Protein AF-A0A060W685-F1 (afdb_monomer)

Secondary structure (DSSP, 8-state):
--S-SSTTSGGGSTTSSTTHHHHHHHHHHHHHHHHHHHHHHHHH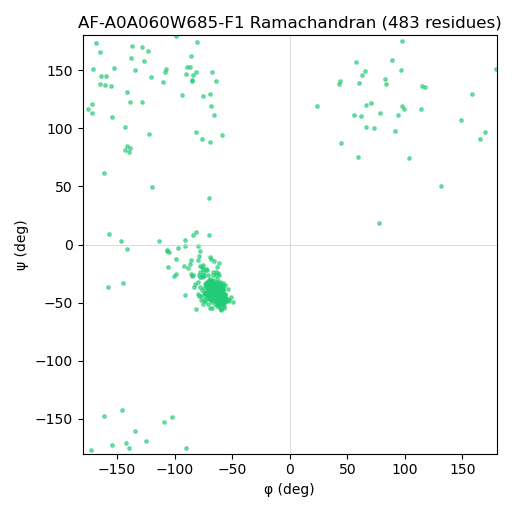HHHHHHHHHHHHHHHHHHHHHHHHHHHHHHHHHHHHHHHHHHHHHHHHHHHHHHHHHHHHHHHHHHHHHHHHHHHHHHHHHHHHHHHHHHHHHHHHHHHHHHHHHHHHHHHHHHHHHHHHHHHHHHHHHHHHHHHHHHHHHHHHHHHHHHHHHHHHHTT--S------SS--HHHHHHHHHHHHHHHHHHHHHHHHHHHHHHHHHHHHHHHHHHHHHHHHHHHHHHHHHHHHHHHHHHHHHHHHHHHHHHHHHHHHTTTSTTHHHHHHHHHHHHHHHHHHHHHHHHHHHHHHHHHHHHHHHHHHHHHTTSS-SS--TTHHHHHHHTTTTTTTS--------------------------------HHHHHHHHHHHHHHHHHHHHHHHHHTT--------------------------PPP--------------------

Organism: Oncorhynchus mykiss (NCBI:txid8022)

pLDDT: mean 75.39, std 22.77, range [25.59, 98.75]

Solvent-accessible surface area (backbone atoms only — not comparable to full-atom values): 29557 Å² total; per-residue (Å²): 132,74,98,73,91,71,91,78,72,79,84,79,69,81,84,70,71,77,69,62,64,60,59,58,56,54,53,56,51,53,52,51,50,54,49,54,50,51,51,51,50,49,54,49,50,52,52,48,51,52,47,52,50,51,49,51,52,52,52,50,52,49,48,55,50,52,50,48,53,48,52,50,51,56,49,47,51,52,51,51,52,52,51,51,51,49,53,50,56,52,50,52,52,50,54,49,52,53,51,50,51,53,50,52,53,50,51,52,52,50,51,53,53,51,53,58,45,56,52,51,52,51,51,51,52,50,52,52,51,51,49,54,49,53,53,52,49,50,53,55,47,47,58,51,50,52,52,52,49,52,54,50,51,54,48,51,52,56,50,52,51,56,48,53,52,50,52,51,52,49,54,53,52,51,53,50,51,51,50,50,47,50,48,54,6,48,52,48,38,51,53,44,53,52,53,48,50,56,39,61,73,68,66,56,85,83,75,90,76,82,76,65,97,76,39,48,51,68,53,26,54,52,50,45,52,54,52,52,52,52,50,53,49,46,54,55,48,54,54,51,51,52,51,50,51,50,52,50,51,56,48,54,52,52,50,51,57,46,52,57,44,54,54,49,54,48,53,51,52,52,53,48,50,55,51,51,52,51,46,51,49,53,51,49,52,51,52,49,53,54,48,52,52,50,55,50,51,72,66,61,74,76,78,58,82,72,54,60,72,62,45,58,59,51,55,52,60,51,53,59,49,50,53,65,47,50,56,52,52,57,48,55,54,51,55,55,49,54,58,55,52,53,50,50,55,59,54,54,63,57,57,69,74,76,74,80,83,91,87,66,78,74,58,66,65,62,51,58,70,58,48,75,73,55,80,77,64,80,90,77,89,79,89,84,89,88,82,94,88,87,91,90,92,91,93,93,95,91,92,90,90,92,91,87,87,91,90,91,58,78,63,60,57,54,53,53,54,50,52,56,48,53,54,51,49,54,49,52,54,49,49,58,53,55,76,70,65,80,87,88,85,84,83,86,86,88,83,86,87,88,88,83,89,85,89,83,90,78,87,80,90,86,83,87,88,80,92,86,84,90,88,87,87,88,81,82,89,82,90,81,88,87,84,91,130

Structure (mmCIF, N/CA/C/O backbone):
data_AF-A0A060W685-F1
#
_entry.id   AF-A0A060W685-F1
#
loop_
_atom_site.group_PDB
_atom_site.id
_atom_site.type_symbol
_atom_site.label_atom_id
_atom_site.label_alt_id
_atom_site.label_comp_id
_atom_site.label_asym_id
_atom_site.label_entity_id
_atom_site.label_seq_id
_atom_site.pdbx_PDB_ins_code
_atom_site.Cartn_x
_atom_site.Cartn_y
_atom_site.Cartn_z
_atom_site.occupancy
_atom_site.B_iso_or_equiv
_atom_site.auth_seq_id
_atom_site.auth_comp_id
_atom_site.auth_asym_id
_atom_site.auth_atom_id
_atom_site.pdbx_PDB_model_num
ATOM 1 N N . MET A 1 1 ? 150.356 33.883 -189.587 1.00 37.66 1 MET A N 1
ATOM 2 C CA . MET A 1 1 ? 150.286 35.306 -189.980 1.00 37.66 1 MET A CA 1
ATOM 3 C C . MET A 1 1 ? 149.446 36.022 -188.942 1.00 37.66 1 MET A C 1
ATOM 5 O O . MET A 1 1 ? 148.544 35.374 -188.431 1.00 37.66 1 MET A O 1
ATOM 9 N N . ASP A 1 2 ? 149.779 37.290 -188.687 1.00 39.97 2 ASP A N 1
ATOM 10 C CA . ASP A 1 2 ? 148.970 38.350 -188.052 1.00 39.97 2 ASP A CA 1
ATOM 11 C C . ASP A 1 2 ? 148.464 38.115 -186.607 1.00 39.97 2 ASP A C 1
ATOM 13 O O . ASP A 1 2 ? 148.055 37.011 -186.287 1.00 39.97 2 ASP A O 1
ATOM 17 N N . PRO A 1 3 ? 148.480 39.123 -185.703 1.00 49.19 3 PRO A N 1
ATOM 18 C CA . PRO A 1 3 ? 148.147 38.968 -184.270 1.00 49.19 3 PRO A CA 1
ATOM 19 C C . PRO A 1 3 ? 146.713 38.423 -184.076 1.00 49.19 3 PRO A C 1
ATOM 21 O O . PRO A 1 3 ? 145.753 39.183 -184.190 1.00 49.19 3 PRO A O 1
ATOM 24 N N . ILE A 1 4 ? 146.440 37.119 -183.921 1.00 40.41 4 ILE A N 1
ATOM 25 C CA . ILE A 1 4 ? 146.994 36.043 -183.064 1.00 40.41 4 ILE A CA 1
ATOM 26 C C . ILE A 1 4 ? 146.573 36.187 -181.586 1.00 40.41 4 ILE A C 1
ATOM 28 O O . ILE A 1 4 ? 147.078 36.994 -180.816 1.00 40.41 4 ILE A O 1
ATOM 32 N N . GLU A 1 5 ? 145.568 35.371 -181.253 1.00 44.56 5 GLU A N 1
ATOM 33 C CA . GLU A 1 5 ? 145.415 34.584 -180.020 1.00 44.56 5 GLU A CA 1
ATOM 34 C C . GLU A 1 5 ? 145.720 35.239 -178.659 1.00 44.56 5 GLU A C 1
ATOM 36 O O . GLU A 1 5 ? 146.767 35.011 -178.066 1.00 44.56 5 GLU A O 1
ATOM 41 N N . MET A 1 6 ? 144.711 35.895 -178.066 1.00 39.16 6 MET A N 1
ATOM 42 C CA . MET A 1 6 ? 144.522 35.837 -176.598 1.00 39.16 6 MET A CA 1
ATOM 43 C C . MET A 1 6 ? 143.088 36.152 -176.135 1.00 39.16 6 MET A C 1
ATOM 45 O O . MET A 1 6 ? 142.566 35.503 -175.232 1.00 39.16 6 MET A O 1
ATOM 49 N N . SER A 1 7 ? 142.388 37.092 -176.781 1.00 41.06 7 SER A N 1
ATOM 50 C CA . SER A 1 7 ? 141.132 37.660 -176.237 1.00 41.06 7 SER A CA 1
ATOM 51 C C . SER A 1 7 ? 139.832 36.863 -176.510 1.00 41.06 7 SER A C 1
ATOM 53 O O . SER A 1 7 ? 138.736 37.344 -176.229 1.00 41.06 7 SER A O 1
ATOM 55 N N . LYS A 1 8 ? 139.906 35.639 -177.061 1.00 48.78 8 LYS A N 1
ATOM 56 C CA . LYS A 1 8 ? 138.715 34.811 -177.387 1.00 48.78 8 LYS A CA 1
ATOM 57 C C . LYS A 1 8 ? 138.465 33.611 -176.459 1.00 48.78 8 LYS A C 1
ATOM 59 O O . LYS A 1 8 ? 137.429 32.970 -176.590 1.00 48.78 8 LYS A O 1
ATOM 64 N N . ILE A 1 9 ? 139.350 33.330 -175.500 1.00 47.84 9 ILE A N 1
ATOM 65 C CA . ILE A 1 9 ? 139.268 32.121 -174.650 1.00 47.84 9 ILE A CA 1
ATOM 66 C C . ILE A 1 9 ? 138.362 32.305 -173.410 1.00 47.84 9 ILE A C 1
ATOM 68 O O . ILE A 1 9 ? 137.780 31.345 -172.912 1.00 47.84 9 ILE A O 1
ATOM 72 N N . ILE A 1 10 ? 138.172 33.535 -172.922 1.00 45.59 10 ILE A N 1
ATOM 73 C CA . ILE A 1 10 ? 137.587 33.790 -171.587 1.00 45.59 10 ILE A CA 1
ATOM 74 C C . ILE A 1 10 ? 136.046 33.638 -171.525 1.00 45.59 10 ILE A C 1
ATOM 76 O O . ILE A 1 10 ? 135.492 33.449 -170.444 1.00 45.59 10 ILE A O 1
ATOM 80 N N . ARG A 1 11 ? 135.317 33.676 -172.653 1.00 49.38 11 ARG A N 1
ATOM 81 C CA . ARG A 1 11 ? 133.835 33.769 -172.658 1.00 49.38 11 ARG A CA 1
ATOM 82 C C . ARG A 1 11 ? 133.037 32.453 -172.671 1.00 49.38 11 ARG A C 1
ATOM 84 O O . ARG A 1 11 ? 131.813 32.525 -172.698 1.00 49.38 11 ARG A O 1
ATOM 91 N N . CYS A 1 12 ? 133.675 31.281 -172.591 1.00 45.41 12 CYS A N 1
ATOM 92 C CA . CYS A 1 12 ? 132.974 29.982 -172.670 1.00 45.41 12 CYS A CA 1
ATOM 93 C C . CYS A 1 12 ? 132.991 29.122 -171.386 1.00 45.41 12 CYS A C 1
ATOM 95 O O . CYS A 1 12 ? 132.464 28.016 -171.413 1.00 45.41 12 CYS A O 1
ATOM 97 N N . SER A 1 13 ? 133.571 29.589 -170.270 1.00 43.25 13 SER A N 1
ATOM 98 C CA . SER A 1 13 ? 133.817 28.736 -169.082 1.00 43.25 13 SER A CA 1
ATOM 99 C C . SER A 1 13 ? 132.876 28.980 -167.882 1.00 43.25 13 SER A C 1
ATOM 101 O O . SER A 1 13 ? 132.713 28.122 -167.019 1.00 43.25 13 SER A O 1
ATOM 103 N N . THR A 1 14 ? 132.210 30.135 -167.804 1.00 50.12 14 THR A N 1
ATOM 104 C CA . THR A 1 14 ? 131.526 30.597 -166.575 1.00 50.12 14 THR A CA 1
ATOM 105 C C . THR A 1 14 ? 130.056 30.192 -166.418 1.00 50.12 14 THR A C 1
ATOM 107 O O . THR A 1 14 ? 129.456 30.512 -165.396 1.00 50.12 14 THR A O 1
ATOM 110 N N . HIS A 1 15 ? 129.457 29.477 -167.377 1.00 51.59 15 HIS A N 1
ATOM 111 C CA . HIS A 1 15 ? 128.012 29.182 -167.358 1.00 51.59 15 HIS A CA 1
ATOM 112 C C . HIS A 1 15 ? 127.626 27.802 -166.780 1.00 51.59 15 HIS A C 1
ATOM 114 O O . HIS A 1 15 ? 126.439 27.492 -166.681 1.00 51.59 15 HIS A O 1
ATOM 120 N N . ALA A 1 16 ? 128.606 26.972 -166.397 1.00 50.00 16 ALA A N 1
ATOM 121 C CA . ALA A 1 16 ? 128.388 25.581 -165.975 1.00 50.00 16 ALA A CA 1
ATOM 122 C C . ALA A 1 16 ? 128.353 25.362 -164.446 1.00 50.00 16 ALA A C 1
ATOM 124 O O . ALA A 1 16 ? 127.737 24.411 -163.973 1.00 50.00 16 ALA A O 1
ATOM 125 N N . THR A 1 17 ? 128.992 26.226 -163.652 1.00 51.44 17 THR A N 1
ATOM 126 C CA . THR A 1 17 ? 129.202 25.999 -162.207 1.00 51.44 17 THR A CA 1
ATOM 127 C C . THR A 1 17 ? 128.053 26.471 -161.310 1.00 51.44 17 THR A C 1
ATOM 129 O O . THR A 1 17 ? 127.949 26.026 -160.169 1.00 51.44 17 THR A O 1
ATOM 132 N N . HIS A 1 18 ? 127.156 27.328 -161.807 1.00 52.97 18 HIS A N 1
ATOM 133 C CA . HIS A 1 18 ? 126.125 27.969 -160.977 1.00 52.97 18 HIS A CA 1
ATOM 134 C C . HIS A 1 18 ? 124.894 27.085 -160.673 1.00 52.97 18 HIS A C 1
ATOM 136 O O . HIS A 1 18 ? 124.114 27.411 -159.780 1.00 52.97 18 HIS A O 1
ATOM 142 N N . ASN A 1 19 ? 124.719 25.956 -161.376 1.00 51.28 19 ASN A N 1
ATOM 143 C CA . ASN A 1 19 ? 123.555 25.065 -161.214 1.00 51.28 19 ASN A CA 1
ATOM 144 C C . ASN A 1 19 ? 123.722 23.984 -160.126 1.00 51.28 19 ASN A C 1
ATOM 146 O O . ASN A 1 19 ? 122.728 23.449 -159.642 1.00 51.28 19 ASN A O 1
ATOM 150 N N . ALA A 1 20 ? 124.953 23.648 -159.722 1.00 53.19 20 ALA A N 1
ATOM 151 C CA . ALA A 1 20 ? 125.197 22.538 -158.791 1.00 53.19 20 ALA A CA 1
ATOM 152 C C . ALA A 1 20 ? 124.905 22.892 -157.318 1.00 53.19 20 ALA A C 1
ATOM 154 O O . ALA A 1 20 ? 124.395 22.066 -156.563 1.00 53.19 20 ALA A O 1
ATOM 155 N N . LEU A 1 21 ? 125.200 24.129 -156.902 1.00 54.41 21 LEU A N 1
ATOM 156 C CA . LEU A 1 21 ? 125.092 24.549 -155.497 1.00 54.41 21 LEU A CA 1
ATOM 157 C C . LEU A 1 21 ? 123.642 24.754 -155.024 1.00 54.41 21 LEU A C 1
ATOM 159 O O . LEU A 1 21 ? 123.353 24.566 -153.843 1.00 54.41 21 LEU A O 1
ATOM 163 N N . PHE A 1 22 ? 122.718 25.088 -155.931 1.00 55.59 22 PHE A N 1
ATOM 164 C CA . PHE A 1 22 ? 121.323 25.363 -155.571 1.00 55.59 22 PHE A CA 1
ATOM 165 C C . PHE A 1 22 ? 120.565 24.094 -155.138 1.00 55.59 22 PHE A C 1
ATOM 167 O O . PHE A 1 22 ? 119.809 24.113 -154.167 1.00 55.59 22 PHE A O 1
ATOM 174 N N . LEU A 1 23 ? 120.824 22.964 -155.809 1.00 55.75 23 LEU A N 1
ATOM 175 C CA . LEU A 1 23 ? 120.169 21.679 -155.532 1.00 55.75 23 LEU A CA 1
ATOM 176 C C . LEU A 1 23 ? 120.600 21.058 -154.192 1.00 55.75 23 LEU A C 1
ATOM 178 O O . LEU A 1 23 ? 119.784 20.439 -153.512 1.00 55.75 23 LEU A O 1
ATOM 182 N N . CYS A 1 24 ? 121.856 21.256 -153.778 1.00 54.62 24 CYS A N 1
ATOM 183 C CA . CYS A 1 24 ? 122.366 20.701 -152.520 1.00 54.62 24 CYS A CA 1
ATOM 184 C C . CYS A 1 24 ? 121.757 21.398 -151.284 1.00 54.62 24 CYS A C 1
ATOM 186 O O . CYS A 1 24 ? 121.409 20.741 -150.303 1.00 54.62 24 CYS A O 1
ATOM 188 N N . SER A 1 25 ? 121.544 22.719 -151.357 1.00 54.59 25 SER A N 1
ATOM 189 C CA . SER A 1 25 ? 120.906 23.498 -150.284 1.00 54.59 25 SER A CA 1
ATOM 190 C C . SER A 1 25 ? 119.449 23.072 -150.038 1.00 54.59 25 SER A C 1
ATOM 192 O O . SER A 1 25 ? 119.037 22.855 -148.895 1.00 54.59 25 SER A O 1
ATOM 194 N N . ALA A 1 26 ? 118.682 22.866 -151.116 1.00 58.22 26 ALA A N 1
ATOM 195 C CA . ALA A 1 26 ? 117.278 22.466 -151.039 1.00 58.22 26 ALA A CA 1
ATOM 196 C C . ALA A 1 26 ? 117.075 21.120 -150.316 1.00 58.22 26 ALA A C 1
ATOM 198 O O . ALA A 1 26 ? 116.142 20.979 -149.525 1.00 58.22 26 ALA A O 1
ATOM 199 N N . HIS A 1 27 ? 117.961 20.143 -150.538 1.00 58.84 27 HIS A N 1
ATOM 200 C CA . HIS A 1 27 ? 117.821 18.808 -149.950 1.00 58.84 27 HIS A CA 1
ATOM 201 C C . HIS A 1 27 ? 118.004 18.813 -148.421 1.00 58.84 27 HIS A C 1
ATOM 203 O O . HIS A 1 27 ? 117.199 18.218 -147.702 1.00 58.84 27 HIS A O 1
ATOM 209 N N . SER A 1 28 ? 118.990 19.558 -147.907 1.00 59.66 28 SER A N 1
ATOM 210 C CA . SER A 1 28 ? 119.185 19.732 -146.458 1.00 59.66 28 SER A CA 1
ATOM 211 C C . SER A 1 28 ? 118.018 20.462 -145.788 1.00 59.66 28 SER A C 1
ATOM 213 O O . SER A 1 28 ? 117.641 20.109 -144.670 1.00 59.66 28 SER A O 1
ATOM 215 N N . PHE A 1 29 ? 117.406 21.442 -146.466 1.00 65.81 29 PHE A N 1
ATOM 216 C CA . PHE A 1 29 ? 116.219 22.128 -145.949 1.00 65.81 29 PHE A CA 1
ATOM 217 C C . PHE A 1 29 ? 115.019 21.175 -145.831 1.00 65.81 29 PHE A C 1
ATOM 219 O O . PHE A 1 29 ? 114.372 21.133 -144.787 1.00 65.81 29 PHE A O 1
ATOM 226 N N . ILE A 1 30 ? 114.770 20.350 -146.857 1.00 67.50 30 ILE A N 1
ATOM 227 C CA . ILE A 1 30 ? 113.696 19.341 -146.854 1.00 67.50 30 ILE A CA 1
ATOM 228 C C . ILE A 1 30 ? 113.909 18.307 -145.737 1.00 67.50 30 ILE A C 1
ATOM 230 O O . ILE A 1 30 ? 112.969 18.003 -145.001 1.00 67.50 30 ILE A O 1
ATOM 234 N N . TRP A 1 31 ? 115.134 17.799 -145.558 1.00 70.06 31 TRP A N 1
ATOM 235 C CA . TRP A 1 31 ? 115.427 16.809 -144.515 1.00 70.06 31 TRP A CA 1
ATOM 236 C C . TRP A 1 31 ? 115.278 17.388 -143.098 1.00 70.06 31 TRP A C 1
ATOM 238 O O . TRP A 1 31 ? 114.659 16.765 -142.229 1.00 70.06 31 TRP A O 1
ATOM 248 N N . MET A 1 32 ? 115.772 18.611 -142.866 1.00 72.75 32 MET A N 1
ATOM 249 C CA . MET A 1 32 ? 115.622 19.289 -141.575 1.00 72.75 32 MET A CA 1
ATOM 250 C C . MET A 1 32 ? 114.149 19.599 -141.271 1.00 72.75 32 MET A C 1
ATOM 252 O O . MET A 1 32 ? 113.698 19.347 -140.155 1.00 72.75 32 MET A O 1
ATOM 256 N N . HIS A 1 33 ? 113.379 20.072 -142.259 1.00 73.75 33 HIS A N 1
ATOM 257 C CA . HIS A 1 33 ? 111.943 20.321 -142.108 1.00 73.75 33 HIS A CA 1
ATOM 258 C C . HIS A 1 33 ? 111.183 19.033 -141.773 1.00 73.75 33 HIS A C 1
ATOM 260 O O . HIS A 1 33 ? 110.432 19.008 -140.803 1.00 73.75 33 HIS A O 1
ATOM 266 N N . GLY A 1 34 ? 111.444 17.938 -142.498 1.00 73.56 34 GLY A N 1
ATOM 267 C CA . GLY A 1 34 ? 110.845 16.628 -142.222 1.00 73.56 34 GLY A CA 1
ATOM 268 C C . GLY A 1 34 ? 111.180 16.085 -140.828 1.00 73.56 34 GLY A C 1
ATOM 269 O O . GLY A 1 34 ? 110.330 15.467 -140.188 1.00 73.56 34 GLY A O 1
ATOM 270 N N . THR A 1 35 ? 112.383 16.369 -140.320 1.00 75.50 35 THR A N 1
ATOM 271 C CA . THR A 1 35 ? 112.804 15.986 -138.960 1.00 75.50 35 THR A CA 1
ATOM 272 C C . THR A 1 35 ? 112.120 16.845 -137.892 1.00 75.50 35 THR A C 1
ATOM 274 O O . THR A 1 35 ? 111.583 16.325 -136.921 1.00 75.50 35 THR A O 1
ATOM 277 N N . ILE A 1 36 ? 112.053 18.164 -138.089 1.00 79.19 36 ILE A N 1
ATOM 278 C CA . ILE A 1 36 ? 111.336 19.078 -137.186 1.00 79.19 36 ILE A CA 1
ATOM 279 C C . ILE A 1 36 ? 109.829 18.777 -137.185 1.00 79.19 36 ILE A C 1
ATOM 281 O O . ILE A 1 36 ? 109.179 18.864 -136.145 1.00 79.19 36 ILE A O 1
ATOM 285 N N . GLU A 1 37 ? 109.260 18.385 -138.325 1.00 80.50 37 GLU A N 1
ATOM 286 C CA . GLU A 1 37 ? 107.882 17.910 -138.407 1.00 80.50 37 GLU A CA 1
ATOM 287 C C . GLU A 1 37 ? 107.666 16.569 -137.709 1.00 80.50 37 GLU A C 1
ATOM 289 O O . GLU A 1 37 ? 106.606 16.391 -137.111 1.00 80.50 37 GLU A O 1
ATOM 294 N N . SER A 1 38 ? 108.612 15.626 -137.771 1.00 76.44 38 SER A N 1
ATOM 295 C CA . SER A 1 38 ? 108.469 14.343 -137.076 1.00 76.44 38 SER A CA 1
ATOM 296 C C . SER A 1 38 ? 108.552 14.521 -135.558 1.00 76.44 38 SER A C 1
ATOM 298 O O . SER A 1 38 ? 107.702 13.983 -134.853 1.00 76.44 38 SER A O 1
ATOM 300 N N . GLU A 1 39 ? 109.453 15.370 -135.055 1.00 83.00 39 GLU A N 1
ATOM 301 C CA . GLU A 1 39 ? 109.504 15.740 -133.633 1.00 83.00 39 GLU A CA 1
ATOM 302 C C . GLU A 1 39 ? 108.284 16.568 -133.196 1.00 83.00 39 GLU A C 1
ATOM 304 O O . GLU A 1 39 ? 107.711 16.301 -132.142 1.00 83.00 39 GLU A O 1
ATOM 309 N N . ARG A 1 40 ? 107.785 17.503 -134.022 1.00 83.56 40 ARG A N 1
ATOM 310 C CA . ARG A 1 40 ? 106.500 18.178 -133.751 1.00 83.56 40 ARG A CA 1
ATOM 311 C C . ARG A 1 40 ? 105.331 17.195 -133.697 1.00 83.56 40 ARG A C 1
ATOM 313 O O . ARG A 1 40 ? 104.455 17.371 -132.857 1.00 83.56 40 ARG A O 1
ATOM 320 N N . LYS A 1 41 ? 105.303 16.179 -134.567 1.00 84.38 41 LYS A N 1
ATOM 321 C CA . LYS A 1 41 ? 104.264 15.134 -134.583 1.00 84.38 41 LYS A CA 1
ATOM 322 C C . LYS A 1 41 ? 104.375 14.215 -133.362 1.00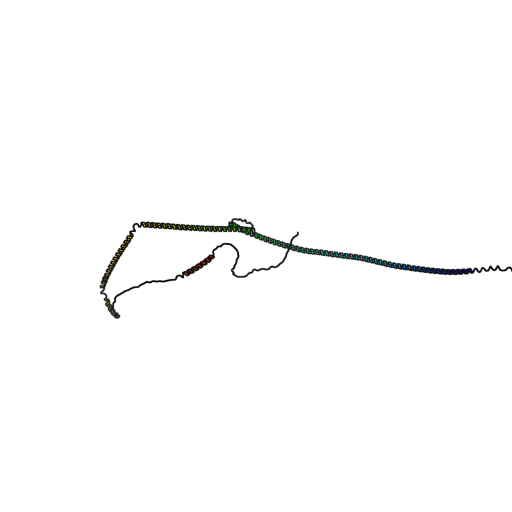 84.38 41 LYS A C 1
ATOM 324 O O . LYS A 1 41 ? 103.344 13.928 -132.765 1.00 84.38 41 LYS A O 1
ATOM 329 N N . LYS A 1 42 ? 105.588 13.837 -132.931 1.00 83.50 42 LYS A N 1
ATOM 330 C CA . LYS A 1 42 ? 105.818 13.126 -131.658 1.00 83.50 42 LYS A CA 1
ATOM 331 C C . LYS A 1 42 ? 105.354 13.949 -130.463 1.00 83.50 42 LYS A C 1
ATOM 333 O O . LYS A 1 42 ? 104.506 13.482 -129.722 1.00 83.50 42 LYS A O 1
ATOM 338 N N . TRP A 1 43 ? 105.834 15.184 -130.312 1.00 87.69 43 TRP A N 1
ATOM 339 C CA . TRP A 1 43 ? 105.471 16.040 -129.179 1.00 87.69 43 TRP A CA 1
ATOM 340 C C . TRP A 1 43 ? 103.970 16.350 -129.143 1.00 87.69 43 TRP A C 1
ATOM 342 O O . TRP A 1 43 ? 103.369 16.379 -128.073 1.00 87.69 43 TRP A O 1
ATOM 352 N N . ALA A 1 44 ? 103.336 16.530 -130.308 1.00 87.19 44 ALA A N 1
ATOM 353 C CA . ALA A 1 44 ? 101.884 16.638 -130.399 1.00 87.19 44 ALA A CA 1
ATOM 354 C C . ALA A 1 44 ? 101.187 15.343 -129.953 1.00 87.19 44 ALA A C 1
ATOM 356 O O . ALA A 1 44 ? 100.241 15.428 -129.181 1.00 87.19 44 ALA A O 1
ATOM 357 N N . ALA A 1 45 ? 101.663 14.166 -130.373 1.00 86.25 45 ALA A N 1
ATOM 358 C CA . ALA A 1 45 ? 101.100 12.873 -129.976 1.00 86.25 45 ALA A CA 1
ATOM 359 C C . ALA A 1 45 ? 101.335 12.534 -128.490 1.00 86.25 45 ALA A C 1
ATOM 361 O O . ALA A 1 45 ? 100.442 11.998 -127.847 1.00 86.25 45 ALA A O 1
ATOM 362 N N . GLU A 1 46 ? 102.491 12.878 -127.920 1.00 85.88 46 GLU A N 1
ATOM 363 C CA . GLU A 1 46 ? 102.790 12.723 -126.490 1.00 85.88 46 GLU A CA 1
ATOM 364 C C . GLU A 1 46 ? 101.953 13.681 -125.640 1.00 85.88 46 GLU A C 1
ATOM 366 O O . GLU A 1 46 ? 101.392 13.275 -124.624 1.00 85.88 46 GLU A O 1
ATOM 371 N N . LYS A 1 47 ? 101.805 14.940 -126.074 1.00 90.06 47 LYS A N 1
ATOM 372 C CA . LYS A 1 47 ? 100.910 15.906 -125.430 1.00 90.06 47 LYS A CA 1
ATOM 373 C C . LYS A 1 47 ? 99.450 15.461 -125.518 1.00 90.06 47 LYS A C 1
ATOM 375 O O . LYS A 1 47 ? 98.733 15.572 -124.531 1.00 90.06 47 LYS A O 1
ATOM 380 N N . GLU A 1 48 ? 99.019 14.962 -126.672 1.00 90.31 48 GLU A N 1
ATOM 381 C CA . GLU A 1 48 ? 97.675 14.424 -126.884 1.00 90.31 48 GLU A CA 1
ATOM 382 C C . GLU A 1 48 ? 97.435 13.193 -125.998 1.00 90.31 48 GLU A C 1
ATOM 384 O O . GLU A 1 48 ? 96.446 13.153 -125.280 1.00 90.31 48 GLU A O 1
ATOM 389 N N . ALA A 1 49 ? 98.375 12.245 -125.934 1.00 87.50 49 ALA A N 1
ATOM 390 C CA . ALA A 1 49 ? 98.289 11.083 -125.049 1.00 87.50 49 ALA A CA 1
ATOM 391 C C . ALA A 1 49 ? 98.291 11.469 -123.556 1.00 87.50 49 ALA A C 1
ATOM 393 O O . ALA A 1 49 ? 97.550 10.886 -122.767 1.00 87.50 49 ALA A O 1
ATOM 394 N N . ALA A 1 50 ? 99.078 12.475 -123.157 1.00 87.44 50 ALA A N 1
ATOM 395 C CA . ALA A 1 50 ? 99.080 12.997 -121.792 1.00 87.44 50 ALA A CA 1
ATOM 396 C C . ALA A 1 50 ? 97.762 13.710 -121.439 1.00 87.44 50 ALA A C 1
ATOM 398 O O . ALA A 1 50 ? 97.263 13.549 -120.326 1.00 87.44 50 ALA A O 1
ATOM 399 N N . LEU A 1 51 ? 97.171 14.451 -122.384 1.00 91.50 51 LEU A N 1
ATOM 400 C CA . LEU A 1 51 ? 95.846 15.054 -122.228 1.00 91.50 51 LEU A CA 1
ATOM 401 C C . LEU A 1 51 ? 94.750 13.986 -122.176 1.00 91.50 51 LEU A C 1
ATOM 403 O O . LEU A 1 51 ? 93.916 14.046 -121.284 1.00 91.50 51 LEU A O 1
ATOM 407 N N . GLN A 1 52 ? 94.784 12.972 -123.042 1.00 91.50 52 GLN A N 1
ATOM 408 C CA . GLN A 1 52 ? 93.846 11.844 -123.014 1.00 91.50 52 GLN A CA 1
ATOM 409 C C . GLN A 1 52 ? 93.942 11.056 -121.700 1.00 91.50 52 GLN A C 1
ATOM 411 O O . GLN A 1 52 ? 92.914 10.695 -121.133 1.00 91.50 52 GLN A O 1
ATOM 416 N N . LEU A 1 53 ? 95.150 10.859 -121.158 1.00 92.56 53 LEU A N 1
ATOM 417 C CA . LEU A 1 53 ? 95.342 10.253 -119.839 1.00 92.56 53 LEU A CA 1
ATOM 418 C C . LEU A 1 53 ? 94.807 11.149 -118.708 1.00 92.56 53 LEU A C 1
ATOM 420 O O . LEU A 1 53 ? 94.160 10.643 -117.796 1.00 92.56 53 LEU A O 1
ATOM 424 N N . GLN A 1 54 ? 95.023 12.469 -118.761 1.00 89.94 54 GLN A N 1
ATOM 425 C CA . GLN A 1 54 ? 94.447 13.400 -117.779 1.00 89.94 54 GLN A CA 1
ATOM 426 C C . GLN A 1 54 ? 92.917 13.468 -117.861 1.00 89.94 54 GLN A C 1
ATOM 428 O O . GLN A 1 54 ? 92.265 13.442 -116.820 1.00 89.94 54 GLN A O 1
ATOM 433 N N . CYS A 1 55 ? 92.338 13.499 -119.064 1.00 92.44 55 CYS A N 1
ATOM 434 C CA . CYS A 1 55 ? 90.896 13.405 -119.279 1.00 92.44 55 CYS A CA 1
ATOM 435 C C . CYS A 1 55 ? 90.352 12.089 -118.719 1.00 92.44 55 CYS A C 1
ATOM 437 O O . CYS A 1 55 ? 89.447 12.131 -117.896 1.00 92.44 55 CYS A O 1
ATOM 439 N N . GLY A 1 56 ? 90.965 10.947 -119.048 1.00 93.06 56 GLY A N 1
ATOM 440 C CA . GLY A 1 56 ? 90.577 9.643 -118.508 1.00 93.06 56 GLY A CA 1
ATOM 441 C C . GLY A 1 56 ? 90.629 9.584 -116.978 1.00 93.06 56 GLY A C 1
ATOM 442 O O . GLY A 1 56 ? 89.681 9.120 -116.355 1.00 93.06 56 GLY A O 1
ATOM 443 N N . ILE A 1 57 ? 91.682 10.122 -116.349 1.00 92.38 57 ILE A N 1
ATOM 444 C CA . ILE A 1 57 ? 91.794 10.192 -114.881 1.00 92.38 57 ILE A CA 1
ATOM 445 C C . ILE A 1 57 ? 90.717 11.105 -114.274 1.00 92.38 57 ILE A C 1
ATOM 447 O O . ILE A 1 57 ? 90.138 10.755 -113.248 1.00 92.38 57 ILE A O 1
ATOM 451 N N . LEU A 1 58 ? 90.421 12.256 -114.884 1.00 92.94 58 LEU A N 1
ATOM 452 C CA . LEU A 1 58 ? 89.376 13.171 -114.407 1.00 92.94 58 LEU A CA 1
ATOM 453 C C . LEU A 1 58 ? 87.961 12.605 -114.622 1.00 92.94 58 LEU A C 1
ATOM 455 O O . LEU A 1 58 ? 87.087 12.814 -113.781 1.00 92.94 58 LEU A O 1
ATOM 459 N N . GLU A 1 59 ? 87.737 11.856 -115.701 1.00 93.38 59 GLU A N 1
ATOM 460 C CA . GLU A 1 59 ? 86.494 11.127 -115.964 1.00 93.38 59 GLU A CA 1
ATOM 461 C C . GLU A 1 59 ? 86.298 9.966 -114.981 1.00 93.38 59 GLU A C 1
ATOM 463 O O . GLU A 1 59 ? 85.195 9.796 -114.464 1.00 93.38 59 GLU A O 1
ATOM 468 N N . GLU A 1 60 ? 87.354 9.210 -114.665 1.00 92.81 60 GLU A N 1
ATOM 469 C CA . GLU A 1 60 ? 87.330 8.138 -113.662 1.00 92.81 60 GLU A CA 1
ATOM 470 C C . GLU A 1 60 ? 87.086 8.712 -112.254 1.00 92.81 60 GLU A C 1
ATOM 472 O O . GLU A 1 60 ? 86.164 8.287 -111.564 1.00 92.81 60 GLU A O 1
ATOM 477 N N . GLN A 1 61 ? 87.807 9.767 -111.853 1.00 93.06 61 GLN A N 1
ATOM 478 C CA . GLN A 1 61 ? 87.578 10.461 -110.576 1.00 93.06 61 GLN A CA 1
ATOM 479 C C . GLN A 1 61 ? 86.172 11.075 -110.487 1.00 93.06 61 GLN A C 1
ATOM 481 O O . GLN A 1 61 ? 85.540 11.029 -109.428 1.00 93.06 61 GLN A O 1
ATOM 486 N N . GLY A 1 62 ? 85.658 11.627 -111.591 1.00 94.25 62 GLY A N 1
ATOM 487 C CA . GLY A 1 62 ? 84.287 12.125 -111.691 1.00 94.25 62 GLY A CA 1
ATOM 488 C C . GLY A 1 62 ? 83.250 11.007 -111.551 1.00 94.25 62 GLY A C 1
ATOM 489 O O . GLY A 1 62 ? 82.277 11.162 -110.810 1.00 94.25 62 GLY A O 1
ATOM 490 N N . ARG A 1 63 ? 83.484 9.858 -112.197 1.00 95.44 63 ARG A N 1
ATOM 491 C CA . ARG A 1 63 ? 82.665 8.640 -112.090 1.00 95.44 63 ARG A CA 1
ATOM 492 C C . ARG A 1 63 ? 82.652 8.113 -110.655 1.00 95.44 63 ARG A C 1
ATOM 494 O O . ARG A 1 63 ? 81.576 7.996 -110.076 1.00 95.44 63 ARG A O 1
ATOM 501 N N . GLU A 1 64 ? 83.817 7.906 -110.044 1.00 94.50 64 GLU A N 1
ATOM 502 C CA . GLU A 1 64 ? 83.954 7.477 -108.647 1.00 94.50 64 GLU A CA 1
ATOM 503 C C . GLU A 1 64 ? 83.286 8.442 -107.658 1.00 94.50 64 GLU A C 1
ATOM 505 O O . GLU A 1 64 ? 82.690 8.009 -106.671 1.00 94.50 64 GLU A O 1
ATOM 510 N N . ALA A 1 65 ? 83.400 9.756 -107.876 1.00 94.94 65 ALA A N 1
ATOM 511 C CA . ALA A 1 65 ? 82.758 10.756 -107.027 1.00 94.94 65 ALA A CA 1
ATOM 512 C C . ALA A 1 65 ? 81.228 10.701 -107.158 1.00 94.94 65 ALA A C 1
ATOM 514 O O . ALA A 1 65 ? 80.524 10.718 -106.147 1.00 94.94 65 ALA A O 1
ATOM 515 N N . LEU A 1 66 ? 80.705 10.569 -108.381 1.00 95.38 66 LEU A N 1
ATOM 516 C CA . LEU A 1 66 ? 79.273 10.400 -108.637 1.00 95.38 66 LEU A CA 1
ATOM 517 C C . LEU A 1 66 ? 78.735 9.071 -108.087 1.00 95.38 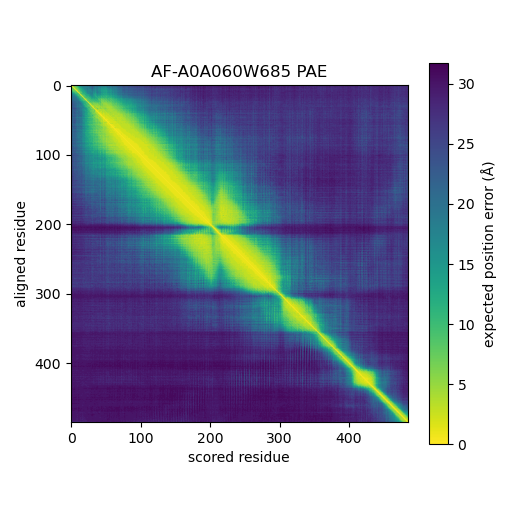66 LEU A C 1
ATOM 519 O O . LEU A 1 66 ? 77.615 9.038 -107.578 1.00 95.38 66 LEU A O 1
ATOM 523 N N . GLU A 1 67 ? 79.509 7.988 -108.141 1.00 95.12 67 GLU A N 1
ATOM 524 C CA . GLU A 1 67 ? 79.138 6.698 -107.553 1.00 95.12 67 GLU A CA 1
ATOM 525 C C . GLU A 1 67 ? 79.165 6.721 -106.023 1.00 95.12 67 GLU A C 1
ATOM 527 O O . GLU A 1 67 ? 78.225 6.220 -105.402 1.00 95.12 67 GLU A O 1
ATOM 532 N N . ARG A 1 68 ? 80.154 7.376 -105.399 1.00 96.00 68 ARG A N 1
ATOM 533 C CA . ARG A 1 68 ? 80.175 7.607 -103.943 1.00 96.00 68 ARG A CA 1
ATOM 534 C C . ARG A 1 68 ? 78.989 8.455 -103.489 1.00 96.00 68 ARG A C 1
ATOM 536 O O . ARG A 1 68 ? 78.236 8.005 -102.628 1.00 96.00 68 ARG A O 1
ATOM 543 N N . MET A 1 69 ? 78.745 9.597 -104.137 1.00 96.00 69 MET A N 1
ATOM 544 C CA . MET A 1 69 ? 77.586 10.458 -103.857 1.00 96.00 69 MET A CA 1
ATOM 545 C C . MET A 1 69 ? 76.254 9.721 -104.053 1.00 96.00 69 MET A C 1
ATOM 547 O O . MET A 1 69 ? 75.340 9.861 -103.238 1.00 96.00 69 MET A O 1
ATOM 551 N N . ARG A 1 70 ? 76.126 8.894 -105.101 1.00 96.62 70 ARG A N 1
ATOM 552 C CA . ARG A 1 70 ? 74.949 8.037 -105.323 1.00 96.62 70 ARG A CA 1
ATOM 553 C C . ARG A 1 70 ? 74.811 6.989 -104.219 1.00 96.62 70 ARG A C 1
ATOM 555 O O . ARG A 1 70 ? 73.719 6.818 -103.690 1.00 96.62 70 ARG A O 1
ATOM 562 N N . GLY A 1 71 ? 75.898 6.314 -103.850 1.00 96.62 71 GLY A N 1
ATOM 563 C CA . GLY A 1 71 ? 75.924 5.309 -102.790 1.00 96.62 71 GLY A CA 1
ATOM 564 C C . GLY A 1 71 ? 75.569 5.883 -101.419 1.00 96.62 71 GLY A C 1
ATOM 565 O O . GLY A 1 71 ? 74.824 5.254 -100.675 1.00 96.62 71 GLY A O 1
ATOM 566 N N . GLU A 1 72 ? 76.039 7.089 -101.103 1.00 96.44 72 GLU A N 1
ATOM 567 C CA . GLU A 1 72 ? 75.660 7.854 -99.910 1.00 96.44 72 GLU A CA 1
ATOM 568 C C . GLU A 1 72 ? 74.192 8.282 -99.948 1.00 96.44 72 GLU A C 1
ATOM 570 O O . GLU A 1 72 ? 73.467 8.015 -98.994 1.00 96.44 72 GLU A O 1
ATOM 575 N N . THR A 1 73 ? 73.720 8.828 -101.071 1.00 95.94 73 THR A N 1
ATOM 576 C CA . THR A 1 73 ? 72.308 9.207 -101.264 1.00 95.94 73 THR A CA 1
ATOM 577 C C . THR A 1 73 ? 71.367 8.008 -101.102 1.00 95.94 73 THR A C 1
ATOM 579 O O . THR A 1 73 ? 70.331 8.113 -100.451 1.00 95.94 73 THR A O 1
ATOM 582 N N . GLU A 1 74 ? 71.717 6.842 -101.652 1.00 96.50 74 GLU A N 1
ATOM 583 C CA . GLU A 1 74 ? 70.933 5.609 -101.494 1.00 96.50 74 GLU A CA 1
ATOM 584 C C . GLU A 1 74 ? 71.013 5.024 -100.078 1.00 96.50 74 GLU A C 1
ATOM 586 O O . GLU A 1 74 ? 70.040 4.442 -99.597 1.00 96.50 74 GLU A O 1
ATOM 591 N N . ARG A 1 75 ? 72.143 5.193 -99.381 1.00 97.06 75 ARG A N 1
ATOM 592 C CA . ARG A 1 75 ? 72.280 4.808 -97.969 1.00 97.06 75 ARG A CA 1
ATOM 593 C C . ARG A 1 75 ? 71.399 5.692 -97.088 1.00 97.06 75 ARG A C 1
ATOM 595 O O . ARG A 1 75 ? 70.656 5.168 -96.266 1.00 97.06 75 ARG A O 1
ATOM 602 N N . GLU A 1 76 ? 71.394 6.999 -97.334 1.00 96.19 76 GLU A N 1
ATOM 603 C CA . GLU A 1 76 ? 70.595 7.949 -96.563 1.00 96.19 76 GLU A CA 1
ATOM 604 C C . GLU A 1 76 ? 69.094 7.842 -96.860 1.00 96.19 76 GLU A C 1
ATOM 606 O O . GLU A 1 76 ? 68.288 7.897 -95.937 1.00 96.19 76 GLU A O 1
ATOM 611 N N . LYS A 1 77 ? 68.690 7.533 -98.101 1.00 97.06 77 LYS A N 1
ATOM 612 C CA . LYS A 1 77 ? 67.300 7.134 -98.399 1.00 97.06 77 LYS A CA 1
ATOM 613 C C . LYS A 1 77 ? 66.856 5.927 -97.570 1.00 97.06 77 LYS A C 1
ATOM 615 O O . LYS A 1 77 ? 65.743 5.925 -97.051 1.00 97.06 77 LYS A O 1
ATOM 620 N N . ARG A 1 78 ? 67.705 4.901 -97.426 1.00 97.56 78 ARG A N 1
ATOM 621 C CA . ARG A 1 78 ? 67.397 3.711 -96.606 1.00 97.56 78 ARG A CA 1
ATOM 622 C C . ARG A 1 78 ? 67.318 4.061 -95.120 1.00 97.56 78 ARG A C 1
ATOM 624 O O . ARG A 1 78 ? 66.385 3.611 -94.462 1.00 97.56 78 ARG A O 1
ATOM 631 N N . ASN A 1 79 ? 68.228 4.901 -94.622 1.00 97.88 79 ASN A N 1
ATOM 632 C CA . ASN A 1 79 ? 68.185 5.429 -93.254 1.00 97.88 79 ASN A CA 1
ATOM 633 C C . ASN A 1 79 ? 66.873 6.189 -92.999 1.00 97.88 79 ASN A C 1
ATOM 635 O O . ASN A 1 79 ? 66.154 5.881 -92.051 1.00 97.88 79 ASN A O 1
ATOM 639 N N . ALA A 1 80 ? 66.516 7.125 -93.883 1.00 97.44 80 ALA A N 1
ATOM 640 C CA . ALA A 1 80 ? 65.299 7.925 -93.788 1.00 97.44 80 ALA A CA 1
ATOM 641 C C . ALA A 1 80 ? 64.024 7.068 -93.847 1.00 97.44 80 ALA A C 1
ATOM 643 O O . ALA A 1 80 ? 63.117 7.282 -93.046 1.00 97.44 80 ALA A O 1
ATOM 644 N N . LEU A 1 81 ? 63.962 6.061 -94.727 1.00 97.69 81 LEU A N 1
ATOM 645 C CA . LEU A 1 81 ? 62.837 5.118 -94.791 1.00 97.69 81 LEU A CA 1
ATOM 646 C C . LEU A 1 81 ? 62.738 4.245 -93.528 1.00 97.69 81 LEU A C 1
ATOM 648 O O . LEU A 1 81 ? 61.635 4.013 -93.029 1.00 97.69 81 LEU A O 1
ATOM 652 N N . ALA A 1 82 ? 63.863 3.788 -92.972 1.00 97.75 82 ALA A N 1
ATOM 653 C CA . ALA A 1 82 ? 63.882 3.040 -91.715 1.00 97.75 82 ALA A CA 1
ATOM 654 C C . ALA A 1 82 ? 63.422 3.905 -90.525 1.00 97.75 82 ALA A C 1
ATOM 656 O O . ALA A 1 82 ? 62.591 3.468 -89.727 1.00 97.75 82 ALA A O 1
ATOM 657 N N . LEU A 1 83 ? 63.890 5.155 -90.442 1.00 97.94 83 LEU A N 1
ATOM 658 C CA . LEU A 1 83 ? 63.453 6.128 -89.437 1.00 97.94 83 LEU A CA 1
ATOM 659 C C . LEU A 1 83 ? 61.970 6.487 -89.598 1.00 97.94 83 LEU A C 1
ATOM 661 O O . LEU A 1 83 ? 61.244 6.498 -88.608 1.00 97.94 83 LEU A O 1
ATOM 665 N N . GLN A 1 84 ? 61.485 6.702 -90.825 1.00 97.50 84 GLN A N 1
ATOM 666 C CA . GLN A 1 84 ? 60.066 6.938 -91.109 1.00 97.50 84 GLN A CA 1
ATOM 667 C C . GLN A 1 84 ? 59.208 5.748 -90.659 1.00 97.50 84 GLN A C 1
ATOM 669 O O . GLN A 1 84 ? 58.198 5.941 -89.982 1.00 97.50 84 GLN A O 1
ATOM 674 N N . SER A 1 85 ? 59.643 4.524 -90.968 1.00 97.75 85 SER A N 1
ATOM 675 C CA . SER A 1 85 ? 58.971 3.290 -90.548 1.00 97.75 85 SER A CA 1
ATOM 676 C C . SER A 1 85 ? 58.925 3.178 -89.021 1.00 97.75 85 SER A C 1
ATOM 678 O O . SER A 1 85 ? 57.880 2.863 -88.455 1.00 97.75 85 SER A O 1
ATOM 680 N N . LYS A 1 86 ? 60.022 3.525 -88.332 1.00 98.12 86 LYS A N 1
ATOM 681 C CA . LYS A 1 86 ? 60.078 3.534 -86.865 1.00 98.12 86 LYS A CA 1
ATOM 682 C C . LYS A 1 86 ? 59.221 4.637 -86.238 1.00 98.12 86 LYS A C 1
ATOM 684 O O . LYS A 1 86 ? 58.613 4.405 -85.199 1.00 98.12 86 LYS A O 1
ATOM 689 N N . VAL A 1 87 ? 59.115 5.807 -86.869 1.00 98.25 87 VAL A N 1
ATOM 690 C CA . VAL A 1 87 ? 58.199 6.880 -86.444 1.00 98.25 87 VAL A CA 1
ATOM 691 C C . VAL A 1 87 ? 56.737 6.450 -86.592 1.00 98.25 87 VAL A C 1
ATOM 693 O O . VAL A 1 87 ? 55.932 6.788 -85.730 1.00 98.25 87 VAL A O 1
ATOM 696 N N . VAL A 1 88 ? 56.383 5.680 -87.627 1.00 98.12 88 VAL A N 1
ATOM 697 C CA . VAL A 1 88 ? 55.038 5.090 -87.750 1.00 98.12 88 VAL A CA 1
ATOM 698 C C . VAL A 1 88 ? 54.801 4.040 -86.659 1.00 98.12 88 VAL A C 1
ATOM 700 O O . VAL A 1 88 ? 53.819 4.159 -85.937 1.00 98.12 88 VAL A O 1
ATOM 703 N N . GLU A 1 89 ? 55.721 3.089 -86.462 1.00 98.12 89 GLU A N 1
ATOM 704 C CA . GLU A 1 89 ? 55.623 2.048 -85.419 1.00 98.12 89 GLU A CA 1
ATOM 705 C C . GLU A 1 89 ? 55.507 2.631 -83.997 1.00 98.12 89 GLU A C 1
ATOM 707 O O . GLU A 1 89 ? 54.768 2.117 -83.161 1.00 98.12 89 GLU A O 1
ATOM 712 N N . LEU A 1 90 ? 56.230 3.716 -83.701 1.00 98.19 90 LEU A N 1
ATOM 713 C CA . LEU A 1 90 ? 56.126 4.399 -82.411 1.00 98.19 90 LEU A CA 1
ATOM 714 C C . LEU A 1 90 ? 54.819 5.194 -82.285 1.00 98.19 90 LEU A C 1
ATOM 716 O O . LEU A 1 90 ? 54.260 5.247 -81.196 1.00 98.19 90 LEU A O 1
ATOM 720 N N . ARG A 1 91 ? 54.298 5.774 -83.375 1.00 97.81 91 ARG A N 1
ATOM 721 C CA . ARG A 1 91 ? 52.994 6.460 -83.365 1.00 97.81 91 ARG A CA 1
ATOM 722 C C . ARG A 1 91 ? 51.834 5.493 -83.147 1.00 97.81 91 ARG A C 1
ATOM 724 O O . ARG A 1 91 ? 50.972 5.814 -82.338 1.00 97.81 91 ARG A O 1
ATOM 731 N N . THR A 1 92 ? 51.825 4.326 -83.799 1.00 97.75 92 THR A N 1
ATOM 732 C CA . THR A 1 92 ? 50.774 3.323 -83.552 1.00 97.75 92 THR A CA 1
ATOM 733 C C . THR A 1 92 ? 50.842 2.821 -82.115 1.00 97.75 92 THR A C 1
ATOM 735 O O . THR A 1 92 ? 49.823 2.828 -81.443 1.00 97.75 92 THR A O 1
ATOM 738 N N . LYS A 1 93 ? 52.039 2.538 -81.581 1.00 98.06 93 LYS A N 1
ATOM 739 C CA . LYS A 1 93 ? 52.212 2.127 -80.175 1.00 98.06 93 LYS A CA 1
ATOM 740 C C . LYS A 1 93 ? 51.778 3.176 -79.155 1.00 98.06 93 LYS A C 1
ATOM 742 O O . LYS A 1 93 ? 51.242 2.818 -78.112 1.00 98.06 93 LYS A O 1
ATOM 747 N N . VAL A 1 94 ? 51.984 4.464 -79.435 1.00 98.06 94 VAL A N 1
ATOM 748 C CA . VAL A 1 94 ? 51.448 5.545 -78.591 1.00 98.06 94 VAL A CA 1
ATOM 749 C C . VAL A 1 94 ? 49.918 5.553 -78.646 1.00 98.06 94 VAL A C 1
ATOM 751 O O . VAL A 1 94 ? 49.292 5.562 -77.595 1.00 98.06 94 VAL A O 1
ATOM 754 N N . GLN A 1 95 ? 49.315 5.452 -79.834 1.00 97.81 95 GLN A N 1
ATOM 755 C CA . GLN A 1 95 ? 47.854 5.406 -79.996 1.00 97.81 95 GLN A CA 1
ATOM 756 C C . GLN A 1 95 ? 47.216 4.153 -79.368 1.00 97.81 95 GLN A C 1
ATOM 758 O O . GLN A 1 95 ? 46.144 4.239 -78.772 1.00 97.81 95 GLN A O 1
ATOM 763 N N . GLU A 1 96 ? 47.885 3.001 -79.461 1.00 97.75 96 GLU A N 1
ATOM 764 C CA . GLU A 1 96 ? 47.516 1.748 -78.796 1.00 97.75 96 GLU A CA 1
ATOM 765 C C . GLU A 1 96 ? 47.488 1.956 -77.273 1.00 97.75 96 GLU A C 1
ATOM 767 O O . GLU A 1 96 ? 46.428 1.810 -76.666 1.00 97.75 96 GLU A O 1
ATOM 772 N N . LEU A 1 97 ? 48.592 2.417 -76.671 1.00 97.81 97 LEU A N 1
ATOM 773 C CA . LEU A 1 97 ? 48.693 2.680 -75.227 1.00 97.81 97 LEU A CA 1
ATOM 774 C C . LEU A 1 97 ? 47.735 3.781 -74.731 1.00 97.81 97 LEU A C 1
ATOM 776 O O . LEU A 1 97 ? 47.199 3.678 -73.627 1.00 97.81 97 LEU A O 1
ATOM 780 N N . GLU A 1 98 ? 47.486 4.822 -75.528 1.00 97.62 98 GLU A N 1
ATOM 781 C CA . GLU A 1 98 ? 46.471 5.845 -75.237 1.00 97.62 98 GLU A CA 1
ATOM 782 C C . GLU A 1 98 ? 45.060 5.233 -75.219 1.00 97.62 98 GLU A C 1
ATOM 784 O O . GLU A 1 98 ? 44.273 5.514 -74.311 1.00 97.62 98 GLU A O 1
ATOM 789 N N . SER A 1 99 ? 44.744 4.348 -76.172 1.00 97.12 99 SER A N 1
ATOM 790 C CA . SER A 1 99 ? 43.452 3.655 -76.220 1.00 97.12 99 SER A CA 1
ATOM 791 C C . SER A 1 99 ? 43.277 2.649 -75.075 1.00 97.12 99 SER A C 1
ATOM 793 O O . SER A 1 99 ? 42.222 2.630 -74.439 1.00 97.12 99 SER A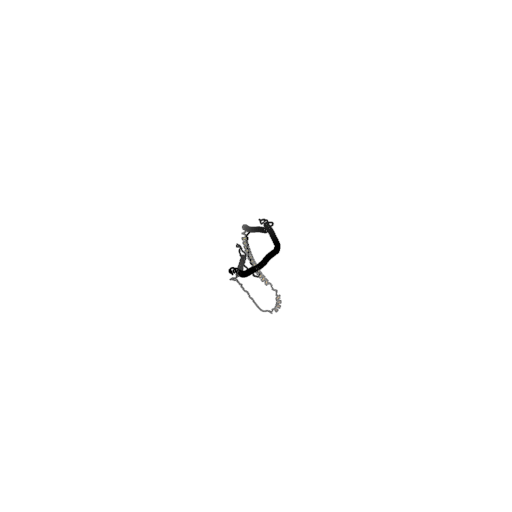 O 1
ATOM 795 N N . GLU A 1 100 ? 44.321 1.885 -74.733 1.00 97.75 100 GLU A N 1
ATOM 796 C CA . GLU A 1 100 ? 44.338 0.982 -73.578 1.00 97.75 100 GLU A CA 1
ATOM 797 C C . GLU A 1 100 ? 44.165 1.756 -72.266 1.00 97.75 100 GLU A C 1
ATOM 799 O O . GLU A 1 100 ? 43.369 1.353 -71.420 1.00 97.75 100 GLU A O 1
ATOM 804 N N . GLY A 1 101 ? 44.843 2.898 -72.108 1.00 97.94 101 GLY A N 1
ATOM 805 C CA . GLY A 1 101 ? 44.701 3.765 -70.937 1.00 97.94 101 GLY A CA 1
ATOM 806 C C . GLY A 1 101 ? 43.276 4.300 -70.757 1.00 97.94 101 GLY A C 1
ATOM 807 O O . GLY A 1 101 ? 42.756 4.303 -69.639 1.00 97.94 101 GLY A O 1
ATOM 808 N N . LEU A 1 102 ? 42.610 4.691 -71.850 1.00 97.81 102 LEU A N 1
ATOM 809 C CA . LEU A 1 102 ? 41.205 5.118 -71.830 1.00 97.81 102 LEU A CA 1
ATOM 810 C C . LEU A 1 102 ? 40.246 3.964 -71.489 1.00 97.81 102 LEU A C 1
ATOM 812 O O . LEU A 1 102 ? 39.315 4.158 -70.702 1.00 97.81 102 LEU A O 1
ATOM 816 N N . VAL A 1 103 ? 40.481 2.760 -72.025 1.00 97.75 103 VAL A N 1
ATOM 817 C CA . VAL A 1 103 ? 39.696 1.561 -71.681 1.00 97.75 103 VAL A CA 1
ATOM 818 C C . VAL A 1 103 ? 39.875 1.210 -70.203 1.00 97.75 103 VAL A C 1
ATOM 820 O O . VAL A 1 103 ? 38.881 1.126 -69.484 1.00 97.75 103 VAL A O 1
ATOM 823 N N . GLN A 1 104 ? 41.112 1.117 -69.709 1.00 97.81 104 GLN A N 1
ATOM 824 C CA . GLN A 1 104 ? 41.402 0.829 -68.300 1.00 97.81 104 GLN A CA 1
ATOM 825 C C . GLN A 1 104 ? 40.801 1.881 -67.355 1.00 97.81 104 GLN A C 1
ATOM 827 O O . GLN A 1 104 ? 40.255 1.530 -66.309 1.00 97.81 104 GLN A O 1
ATOM 832 N N . GLN A 1 105 ? 40.843 3.170 -67.714 1.00 97.38 105 GLN A N 1
ATOM 833 C CA . GLN A 1 105 ? 40.206 4.234 -66.931 1.00 97.38 105 GLN A CA 1
ATOM 834 C C . GLN A 1 105 ? 38.676 4.068 -66.882 1.00 97.38 105 GLN A C 1
ATOM 836 O O . GLN A 1 105 ? 38.072 4.225 -65.817 1.00 97.38 105 GLN A O 1
ATOM 841 N N . SER A 1 106 ? 38.052 3.710 -68.008 1.00 97.62 106 SER A N 1
ATOM 842 C CA . SER A 1 106 ? 36.614 3.426 -68.102 1.00 97.62 106 SER A CA 1
ATOM 843 C C . SER A 1 106 ? 36.214 2.197 -67.272 1.00 97.62 106 SER A C 1
ATOM 845 O O . SER A 1 106 ? 35.254 2.246 -66.498 1.00 97.62 106 SER A O 1
ATOM 847 N N . GLU A 1 107 ? 36.991 1.115 -67.346 1.00 97.69 107 GLU A N 1
ATOM 848 C CA . GLU A 1 107 ? 36.785 -0.107 -66.562 1.00 97.69 107 GLU A CA 1
ATOM 849 C C . GLU A 1 107 ? 36.937 0.141 -65.057 1.00 97.69 107 GLU A C 1
ATOM 851 O O . GLU A 1 107 ? 36.069 -0.262 -64.279 1.00 97.69 107 GLU A O 1
ATOM 856 N N . GLN A 1 108 ? 37.971 0.875 -64.631 1.00 97.94 108 GLN A N 1
ATOM 857 C CA . GLN A 1 108 ? 38.156 1.270 -63.230 1.00 97.94 108 GLN A CA 1
ATOM 858 C C . GLN A 1 108 ? 36.995 2.142 -62.729 1.00 97.94 108 GLN A C 1
ATOM 860 O O . GLN A 1 108 ? 36.469 1.907 -61.637 1.00 97.94 108 GLN A O 1
ATOM 865 N N . ALA A 1 109 ? 36.538 3.113 -63.528 1.00 97.88 109 ALA A N 1
ATOM 866 C CA . ALA A 1 109 ? 35.379 3.937 -63.193 1.00 97.88 109 ALA A CA 1
ATOM 867 C C . ALA A 1 109 ? 34.092 3.097 -63.073 1.00 97.88 109 ALA A C 1
ATOM 869 O O . ALA A 1 109 ? 33.322 3.276 -62.123 1.00 97.88 109 ALA A O 1
ATOM 870 N N . SER A 1 110 ? 33.888 2.137 -63.980 1.00 98.19 110 SER A N 1
ATOM 871 C CA . SER A 1 110 ? 32.764 1.194 -63.964 1.00 98.19 110 SER A CA 1
ATOM 872 C C . SER A 1 110 ? 32.795 0.275 -62.736 1.00 98.19 110 SER A C 1
ATOM 874 O O . SER A 1 110 ? 31.788 0.145 -62.033 1.00 98.19 110 SER A O 1
ATOM 876 N N . ALA A 1 111 ? 33.959 -0.287 -62.397 1.00 98.12 111 ALA A N 1
ATOM 877 C CA . ALA A 1 111 ? 34.159 -1.129 -61.219 1.00 98.12 111 ALA A CA 1
ATOM 878 C C . ALA A 1 111 ? 33.909 -0.359 -59.909 1.00 98.12 111 ALA A C 1
ATOM 880 O O . ALA A 1 111 ? 33.184 -0.836 -59.031 1.00 98.12 111 ALA A O 1
ATOM 881 N N . LEU A 1 112 ? 34.417 0.874 -59.795 1.00 98.38 112 LEU A N 1
ATOM 882 C CA . LEU A 1 112 ? 34.135 1.757 -58.658 1.00 98.38 112 LEU A CA 1
ATOM 883 C C . LEU A 1 112 ? 32.646 2.135 -58.579 1.00 98.38 112 LEU A C 1
ATOM 885 O O . LEU A 1 112 ? 32.083 2.190 -57.483 1.00 98.38 112 LEU A O 1
ATOM 889 N N . ALA A 1 113 ? 31.975 2.352 -59.713 1.00 98.31 113 ALA A N 1
ATOM 890 C CA . ALA A 1 113 ? 30.535 2.606 -59.762 1.00 98.31 113 ALA A CA 1
ATOM 891 C C . ALA A 1 113 ? 29.696 1.364 -59.399 1.00 98.31 113 ALA A C 1
ATOM 893 O O . ALA A 1 113 ? 28.637 1.500 -58.784 1.00 98.31 113 ALA A O 1
ATOM 894 N N . ALA A 1 114 ? 30.148 0.154 -59.737 1.00 98.25 114 ALA A N 1
ATOM 895 C CA . ALA A 1 114 ? 29.526 -1.102 -59.317 1.00 98.25 114 ALA A CA 1
ATOM 896 C C . ALA A 1 114 ? 29.697 -1.343 -57.807 1.00 98.25 114 ALA A C 1
ATOM 898 O O . ALA A 1 114 ? 28.714 -1.594 -57.110 1.00 98.25 114 ALA A O 1
ATOM 899 N N . MET A 1 115 ? 30.909 -1.160 -57.272 1.00 98.19 115 MET A N 1
ATOM 900 C CA . MET A 1 115 ? 31.191 -1.268 -55.835 1.00 98.19 115 MET A CA 1
ATOM 901 C C . MET A 1 115 ? 30.359 -0.267 -55.016 1.00 98.19 115 MET A C 1
ATOM 903 O O . MET A 1 115 ? 29.719 -0.643 -54.032 1.00 98.19 115 MET A O 1
ATOM 907 N N . ARG A 1 116 ? 30.300 1.001 -55.453 1.00 98.44 116 ARG A N 1
ATOM 908 C CA . ARG A 1 116 ? 29.489 2.053 -54.811 1.00 98.44 116 ARG A CA 1
ATOM 909 C C . ARG A 1 116 ? 27.987 1.759 -54.851 1.00 98.44 116 ARG A C 1
ATOM 911 O O . ARG A 1 116 ? 27.293 2.140 -53.912 1.00 98.44 116 ARG A O 1
ATOM 918 N N . ARG A 1 117 ? 27.479 1.096 -55.897 1.00 98.56 117 ARG A N 1
ATOM 919 C CA . ARG A 1 117 ? 26.084 0.626 -55.964 1.00 98.56 117 ARG A CA 1
ATOM 920 C C . ARG A 1 117 ? 25.828 -0.506 -54.972 1.00 98.56 117 ARG A C 1
ATOM 922 O O . ARG A 1 117 ? 25.009 -0.324 -54.076 1.00 98.56 117 ARG A O 1
ATOM 929 N N . SER A 1 118 ? 26.618 -1.580 -55.023 1.00 98.44 118 SER A N 1
ATOM 930 C CA . SER A 1 118 ? 26.454 -2.734 -54.126 1.00 98.44 118 SER A CA 1
ATOM 931 C C . SER A 1 118 ? 26.545 -2.361 -52.639 1.00 98.44 118 SER A C 1
ATOM 933 O O . SER A 1 118 ? 25.798 -2.895 -51.821 1.00 98.44 118 SER A O 1
ATOM 935 N N . LEU A 1 119 ? 27.405 -1.404 -52.268 1.00 98.56 119 LEU A N 1
ATOM 936 C CA . LEU A 1 119 ? 27.482 -0.907 -50.890 1.00 98.56 119 LEU A CA 1
ATOM 937 C C . LEU A 1 119 ? 26.206 -0.157 -50.458 1.00 98.56 119 LEU A C 1
ATOM 939 O O . LEU A 1 119 ? 25.719 -0.372 -49.350 1.00 98.56 119 LEU A O 1
ATOM 943 N N . ARG A 1 120 ? 25.638 0.689 -51.332 1.00 98.56 120 ARG A N 1
ATOM 944 C CA . ARG A 1 120 ? 24.367 1.393 -51.070 1.00 98.56 120 ARG A CA 1
ATOM 945 C C . ARG A 1 120 ? 23.198 0.417 -50.971 1.00 98.56 120 ARG A C 1
ATOM 947 O O . ARG A 1 120 ? 22.383 0.553 -50.068 1.00 98.56 120 ARG A O 1
ATOM 954 N N . GLU A 1 121 ? 23.140 -0.564 -51.867 1.00 98.56 121 GLU A N 1
ATOM 955 C CA . GLU A 1 121 ? 22.111 -1.609 -51.896 1.00 98.56 121 GLU A CA 1
ATOM 956 C C . GLU A 1 121 ? 22.133 -2.441 -50.606 1.00 98.56 121 GLU A C 1
ATOM 958 O O . GLU A 1 121 ? 21.099 -2.585 -49.955 1.00 98.56 121 GLU A O 1
ATOM 963 N N . LYS A 1 122 ? 23.314 -2.907 -50.169 1.00 98.25 122 LYS A N 1
ATOM 964 C CA . LYS A 1 122 ? 23.483 -3.616 -48.887 1.00 98.25 122 LYS A CA 1
ATOM 965 C C . LYS A 1 122 ? 23.016 -2.771 -47.704 1.00 98.25 122 LYS A C 1
ATOM 967 O O . LYS A 1 122 ? 22.175 -3.227 -46.936 1.00 98.25 122 LYS A O 1
ATOM 972 N N . HIS A 1 123 ? 23.479 -1.524 -47.611 1.00 98.44 123 HIS A N 1
ATOM 973 C CA . HIS A 1 123 ? 23.082 -0.616 -46.535 1.00 98.44 123 HIS A CA 1
ATOM 974 C C . HIS A 1 123 ? 21.568 -0.326 -46.536 1.00 98.44 123 HIS A C 1
ATOM 976 O O . HIS A 1 123 ? 20.936 -0.287 -45.482 1.00 98.44 123 HIS A O 1
ATOM 982 N N . GLN A 1 124 ? 20.948 -0.183 -47.712 1.00 98.62 124 GLN A N 1
ATOM 983 C CA . GLN A 1 124 ? 19.501 0.002 -47.839 1.00 98.62 124 GLN A CA 1
ATOM 984 C C . GLN A 1 124 ? 18.720 -1.245 -47.390 1.00 98.62 124 GLN A C 1
ATOM 986 O O . GLN A 1 124 ? 17.704 -1.111 -46.705 1.00 98.62 124 GLN A O 1
ATOM 991 N N . VAL A 1 125 ? 19.196 -2.449 -47.725 1.00 98.56 125 VAL A N 1
ATOM 992 C CA . VAL A 1 125 ? 18.611 -3.722 -47.268 1.00 98.56 125 VAL A CA 1
ATOM 993 C C . VAL A 1 125 ? 18.769 -3.897 -45.754 1.00 98.56 125 VAL A C 1
ATOM 995 O O . VAL A 1 125 ? 17.814 -4.298 -45.090 1.00 98.56 125 VAL A O 1
ATOM 998 N N . GLU A 1 126 ? 19.923 -3.544 -45.186 1.00 98.44 126 GLU A N 1
ATOM 999 C CA . GLU A 1 126 ? 20.164 -3.553 -43.737 1.00 98.44 126 GLU A CA 1
ATOM 1000 C C . GLU A 1 126 ? 19.241 -2.572 -43.002 1.00 98.44 126 GLU A C 1
ATOM 1002 O O . GLU A 1 126 ? 18.574 -2.966 -42.047 1.00 98.44 126 GLU A O 1
ATOM 1007 N N . LEU A 1 127 ? 19.105 -1.333 -43.488 1.00 98.62 127 LEU A N 1
ATOM 1008 C CA . LEU A 1 127 ? 18.167 -0.351 -42.934 1.00 98.62 127 LEU A CA 1
ATOM 1009 C C . LEU A 1 127 ? 16.708 -0.822 -43.016 1.00 98.62 127 LEU A C 1
ATOM 1011 O O . LEU A 1 127 ? 15.958 -0.641 -42.058 1.00 98.62 127 LEU A O 1
ATOM 1015 N N . GLN A 1 128 ? 16.289 -1.443 -44.124 1.00 98.62 128 GLN A N 1
ATOM 1016 C CA . GLN A 1 128 ? 14.948 -2.031 -44.232 1.00 98.62 128 GLN A CA 1
ATOM 1017 C C . GLN A 1 128 ? 14.752 -3.213 -43.272 1.00 98.62 128 GLN A C 1
ATOM 1019 O O . GLN A 1 128 ? 13.681 -3.349 -42.685 1.00 98.62 128 GLN A O 1
ATOM 1024 N N . ARG A 1 129 ? 15.769 -4.065 -43.096 1.00 98.75 129 ARG A N 1
ATOM 1025 C CA . ARG A 1 129 ? 15.728 -5.196 -42.160 1.00 98.75 129 ARG A CA 1
ATOM 1026 C C . ARG A 1 129 ? 15.622 -4.717 -40.712 1.00 98.75 129 ARG A C 1
ATOM 1028 O O . ARG A 1 129 ? 14.818 -5.264 -39.966 1.00 98.75 129 ARG A O 1
ATOM 1035 N N . LEU A 1 130 ? 16.397 -3.700 -40.334 1.00 98.56 130 LEU A N 1
ATOM 1036 C CA . LEU A 1 130 ? 16.367 -3.109 -38.995 1.00 98.56 130 LEU A CA 1
ATOM 1037 C C . LEU A 1 130 ? 15.025 -2.427 -38.706 1.00 98.56 130 LEU A C 1
ATOM 1039 O O . LEU A 1 130 ? 14.471 -2.647 -37.636 1.00 98.56 130 LEU A O 1
ATOM 1043 N N . ARG A 1 131 ? 14.457 -1.681 -39.665 1.00 98.62 131 ARG A N 1
ATOM 1044 C CA . ARG A 1 131 ? 13.110 -1.089 -39.537 1.00 98.62 131 ARG A CA 1
ATOM 1045 C C . ARG A 1 131 ? 12.046 -2.152 -39.265 1.00 98.62 131 ARG A C 1
ATOM 1047 O O . ARG A 1 131 ? 11.427 -2.105 -38.210 1.00 98.62 131 ARG A O 1
ATOM 1054 N N . ARG A 1 132 ? 11.959 -3.185 -40.113 1.00 98.69 132 ARG A N 1
ATOM 1055 C CA . ARG A 1 132 ? 11.027 -4.317 -39.922 1.00 98.69 132 ARG A CA 1
ATOM 1056 C C . ARG A 1 132 ? 11.233 -5.053 -38.598 1.00 98.69 132 ARG A C 1
ATOM 1058 O O . ARG A 1 132 ? 10.272 -5.556 -38.032 1.00 98.69 132 ARG A O 1
ATOM 1065 N N . HIS A 1 133 ? 12.468 -5.141 -38.103 1.00 98.50 133 HIS A N 1
ATOM 1066 C CA . HIS A 1 133 ? 12.747 -5.747 -36.801 1.00 98.50 133 HIS A CA 1
ATOM 1067 C C . HIS A 1 133 ? 12.251 -4.870 -35.642 1.00 98.50 133 HIS A C 1
ATOM 1069 O O . HIS A 1 133 ? 11.660 -5.392 -34.705 1.00 98.50 133 HIS A O 1
ATOM 1075 N N . MET A 1 134 ? 12.474 -3.554 -35.700 1.00 98.31 134 MET A N 1
ATOM 1076 C CA . MET A 1 134 ? 11.971 -2.613 -34.691 1.00 98.31 134 MET A CA 1
ATOM 1077 C C . MET A 1 134 ? 10.441 -2.532 -34.699 1.00 98.31 134 MET A C 1
ATOM 1079 O O . MET A 1 134 ? 9.835 -2.505 -33.635 1.00 98.31 134 MET A O 1
ATOM 1083 N N . GLU A 1 135 ? 9.827 -2.543 -35.884 1.00 98.38 135 GLU A N 1
ATOM 1084 C CA . GLU A 1 135 ? 8.372 -2.609 -36.071 1.00 98.38 135 GLU A CA 1
ATOM 1085 C C . GLU A 1 135 ? 7.806 -3.884 -35.416 1.00 98.38 135 GLU A C 1
ATOM 1087 O O . GLU A 1 135 ? 6.940 -3.797 -34.551 1.00 98.38 135 GLU A O 1
ATOM 1092 N N . GLN A 1 136 ? 8.374 -5.056 -35.722 1.00 98.56 136 GLN A N 1
ATOM 1093 C CA . GLN A 1 136 ? 7.924 -6.333 -35.156 1.00 98.56 136 GLN A CA 1
ATOM 1094 C C . GLN A 1 136 ? 8.172 -6.493 -33.649 1.00 98.56 136 GLN A C 1
ATOM 1096 O O . GLN A 1 136 ? 7.347 -7.101 -32.969 1.00 98.56 136 GLN A O 1
ATOM 1101 N N . GLU A 1 137 ? 9.296 -6.012 -33.107 1.00 98.25 137 GLU A N 1
ATOM 1102 C CA . GLU A 1 137 ? 9.500 -6.026 -31.651 1.00 98.25 137 GLU A CA 1
ATOM 1103 C C . GLU A 1 137 ? 8.548 -5.042 -30.961 1.00 98.25 137 GLU A C 1
ATOM 1105 O O . GLU A 1 137 ? 7.960 -5.410 -29.951 1.00 98.25 137 GLU A O 1
ATOM 1110 N N . GLY A 1 138 ? 8.291 -3.866 -31.546 1.00 98.50 138 GLY A N 1
ATOM 1111 C CA . GLY A 1 138 ? 7.287 -2.923 -31.046 1.00 98.50 138 GLY A CA 1
ATOM 1112 C C . GLY A 1 138 ? 5.871 -3.510 -31.016 1.00 98.50 138 GLY A C 1
ATOM 1113 O O . GLY A 1 138 ? 5.180 -3.380 -30.010 1.00 98.50 138 GLY A O 1
ATOM 1114 N N . GLU A 1 139 ? 5.456 -4.232 -32.063 1.00 98.62 139 GLU A N 1
ATOM 1115 C CA . GLU A 1 139 ? 4.191 -4.986 -32.083 1.00 98.62 139 GLU A CA 1
ATOM 1116 C C . GLU A 1 139 ? 4.149 -6.064 -30.982 1.00 98.62 139 GLU A C 1
ATOM 1118 O O . GLU A 1 139 ? 3.157 -6.193 -30.263 1.00 98.62 139 GLU A O 1
ATOM 1123 N N . ARG A 1 140 ? 5.239 -6.827 -30.806 1.00 98.56 140 ARG A N 1
ATOM 1124 C CA . ARG A 1 140 ? 5.350 -7.869 -29.766 1.00 98.56 140 ARG A CA 1
ATOM 1125 C C . ARG A 1 140 ? 5.344 -7.288 -28.355 1.00 98.56 140 ARG A C 1
ATOM 1127 O O . ARG A 1 140 ? 4.805 -7.921 -27.452 1.00 98.56 140 ARG A O 1
ATOM 1134 N N . GLU A 1 141 ? 5.948 -6.124 -28.147 1.00 98.44 141 GLU A N 1
ATOM 1135 C CA . GLU A 1 141 ? 5.951 -5.422 -26.864 1.00 98.44 141 GLU A CA 1
ATOM 1136 C C . GLU A 1 141 ? 4.592 -4.782 -26.571 1.00 98.44 141 GLU A C 1
ATOM 1138 O O . GLU A 1 141 ? 4.101 -4.959 -25.459 1.00 98.44 141 GLU A O 1
ATOM 1143 N N . SER A 1 142 ? 3.931 -4.164 -27.557 1.00 98.50 142 SER A N 1
ATOM 1144 C CA . SER A 1 142 ? 2.564 -3.636 -27.407 1.00 98.50 142 SER A CA 1
ATOM 1145 C C . SER A 1 142 ? 1.595 -4.739 -26.976 1.00 98.50 142 SER A C 1
ATOM 1147 O O . SER A 1 142 ? 1.001 -4.645 -25.906 1.00 98.50 142 SER A O 1
ATOM 1149 N N . LEU A 1 143 ? 1.555 -5.864 -27.702 1.00 98.69 143 LEU A N 1
ATOM 1150 C CA . LEU A 1 143 ? 0.685 -7.002 -27.375 1.00 98.69 143 LEU A CA 1
ATOM 1151 C C . LEU A 1 143 ? 0.972 -7.617 -25.992 1.00 98.69 143 LEU A C 1
ATOM 1153 O O . LEU A 1 143 ? 0.054 -8.106 -25.335 1.00 98.69 143 LEU A O 1
ATOM 1157 N N . ARG A 1 144 ? 2.230 -7.603 -25.524 1.00 98.69 144 ARG A N 1
ATOM 1158 C CA . ARG A 1 144 ? 2.588 -8.034 -24.157 1.00 98.69 144 ARG A CA 1
ATOM 1159 C C . ARG A 1 144 ? 2.102 -7.036 -23.107 1.00 98.69 144 ARG A C 1
ATOM 1161 O O . ARG A 1 144 ? 1.584 -7.453 -22.075 1.00 98.69 144 ARG A O 1
ATOM 1168 N N . LEU A 1 145 ? 2.279 -5.738 -23.351 1.00 98.56 145 LEU A N 1
ATOM 1169 C CA . LEU A 1 145 ? 1.860 -4.678 -22.433 1.00 98.56 145 LEU A CA 1
ATOM 1170 C C . LEU A 1 145 ? 0.333 -4.596 -22.339 1.00 98.56 145 LEU A C 1
ATOM 1172 O O . LEU A 1 145 ? -0.187 -4.511 -21.234 1.00 98.56 145 LEU A O 1
ATOM 1176 N N . GLU A 1 146 ? -0.382 -4.721 -23.456 1.00 98.62 146 GLU A N 1
ATOM 1177 C CA . GLU A 1 146 ? -1.848 -4.813 -23.520 1.00 98.62 146 GLU A CA 1
ATOM 1178 C C . GLU A 1 146 ? -2.380 -5.980 -22.671 1.00 98.62 146 GLU A C 1
ATOM 1180 O O . GLU A 1 146 ? -3.288 -5.791 -21.865 1.00 98.62 146 GLU A O 1
ATOM 1185 N N . GLN A 1 147 ? -1.764 -7.166 -22.767 1.00 98.56 147 GLN A N 1
ATOM 1186 C CA . GLN A 1 147 ? -2.128 -8.324 -21.938 1.00 98.56 147 GLN A CA 1
ATOM 1187 C C . GLN A 1 147 ? -1.874 -8.088 -20.441 1.00 98.56 147 GLN A C 1
ATOM 1189 O O . GLN A 1 147 ? -2.692 -8.490 -19.614 1.00 98.56 147 GLN A O 1
ATOM 1194 N N . VAL A 1 148 ? -0.767 -7.430 -20.079 1.00 98.62 148 VAL A N 1
ATOM 1195 C CA . VAL A 1 148 ? -0.454 -7.082 -18.680 1.00 98.62 148 VAL A CA 1
ATOM 1196 C C . VAL A 1 148 ? -1.411 -6.013 -18.141 1.00 98.62 148 VAL A C 1
ATOM 1198 O O . VAL A 1 148 ? -1.853 -6.122 -16.999 1.00 98.62 148 VAL A O 1
ATOM 1201 N N . VAL A 1 149 ? -1.776 -5.016 -18.954 1.00 98.62 149 VAL A N 1
ATOM 1202 C CA . VAL A 1 149 ? -2.769 -3.992 -18.593 1.00 98.62 149 VAL A CA 1
ATOM 1203 C C . VAL A 1 149 ? -4.139 -4.630 -18.382 1.00 98.62 149 VAL A C 1
ATOM 1205 O O . VAL A 1 149 ? -4.719 -4.423 -17.321 1.00 98.62 149 VAL A O 1
ATOM 1208 N N . GLN A 1 150 ? -4.616 -5.477 -19.301 1.00 98.62 150 GLN A N 1
ATOM 1209 C CA . GLN A 1 150 ? -5.897 -6.174 -19.133 1.00 98.62 150 GLN A CA 1
ATOM 1210 C C . GLN A 1 150 ? -5.916 -7.017 -17.845 1.00 98.62 150 GLN A C 1
ATOM 1212 O O . GLN A 1 150 ? -6.874 -6.955 -17.077 1.00 98.62 150 GLN A O 1
ATOM 1217 N N . GLN A 1 151 ? -4.847 -7.770 -17.561 1.00 98.50 151 GLN A N 1
ATOM 1218 C CA . GLN A 1 151 ? -4.747 -8.558 -16.325 1.00 98.50 151 GLN A CA 1
ATOM 1219 C C . GLN A 1 151 ? -4.790 -7.669 -15.071 1.00 98.50 151 GLN A C 1
ATOM 1221 O O . GLN A 1 151 ? -5.481 -8.007 -14.110 1.00 98.50 151 GLN A O 1
ATOM 1226 N N . ALA A 1 152 ? -4.115 -6.515 -15.090 1.00 98.19 152 ALA A N 1
ATOM 1227 C CA . ALA A 1 152 ? -4.134 -5.552 -13.992 1.00 98.19 152 ALA A CA 1
ATOM 1228 C C . ALA A 1 152 ? -5.502 -4.861 -13.818 1.00 98.19 152 ALA A C 1
ATOM 1230 O O . ALA A 1 152 ? -5.926 -4.631 -12.685 1.00 98.19 152 ALA A O 1
ATOM 1231 N N . GLU A 1 153 ? -6.220 -4.565 -14.905 1.00 98.62 153 GLU A N 1
ATOM 1232 C CA . GLU A 1 153 ? -7.588 -4.027 -14.869 1.00 98.62 153 GLU A CA 1
ATOM 1233 C C . GLU A 1 153 ? -8.581 -5.050 -14.301 1.00 98.62 153 GLU A C 1
ATOM 1235 O O . GLU A 1 153 ? -9.392 -4.720 -13.430 1.00 98.62 153 GLU A O 1
ATOM 1240 N N . GLU A 1 154 ? -8.479 -6.315 -14.716 1.00 98.62 154 GLU A N 1
ATOM 1241 C CA . GLU A 1 154 ? -9.273 -7.404 -14.148 1.00 98.62 154 GLU A CA 1
ATOM 1242 C C . GLU A 1 154 ? -8.966 -7.631 -12.655 1.00 98.62 154 GLU A C 1
ATOM 1244 O O . GLU A 1 154 ? -9.881 -7.887 -11.868 1.00 98.62 154 GLU A O 1
ATOM 1249 N N . GLU A 1 155 ? -7.701 -7.522 -12.229 1.00 98.50 155 GLU A N 1
ATOM 1250 C CA . GLU A 1 155 ? -7.323 -7.584 -10.810 1.00 98.50 155 GLU A CA 1
ATOM 1251 C C . GLU A 1 155 ? -7.843 -6.390 -10.010 1.00 98.50 155 GLU A C 1
ATOM 1253 O O . GLU A 1 155 ? -8.406 -6.588 -8.931 1.00 98.50 155 GLU A O 1
ATOM 1258 N N . ALA A 1 156 ? -7.734 -5.172 -10.542 1.00 98.44 156 ALA A N 1
ATOM 1259 C CA . ALA A 1 156 ? -8.289 -3.974 -9.922 1.00 98.44 156 ALA A CA 1
ATOM 1260 C C . ALA A 1 156 ? -9.812 -4.093 -9.739 1.00 98.44 156 ALA A C 1
ATOM 1262 O O . ALA A 1 156 ? -10.318 -3.817 -8.650 1.00 98.44 156 ALA A O 1
ATOM 1263 N N . GLY A 1 157 ? -10.530 -4.594 -10.751 1.00 98.62 157 GLY A N 1
ATOM 1264 C CA . GLY A 1 157 ? -11.964 -4.878 -10.666 1.00 98.62 157 GLY A CA 1
ATOM 1265 C C . GLY A 1 157 ? -12.305 -5.921 -9.594 1.00 98.62 157 GLY A C 1
ATOM 1266 O O . GLY A 1 157 ? -13.178 -5.683 -8.756 1.00 98.62 157 GLY A O 1
ATOM 1267 N N . ARG A 1 158 ? -11.575 -7.048 -9.548 1.00 98.69 158 ARG A N 1
ATOM 1268 C CA . ARG A 1 158 ? -11.737 -8.077 -8.498 1.00 98.69 158 ARG A CA 1
ATOM 1269 C C . ARG A 1 158 ? -11.510 -7.504 -7.094 1.00 98.69 158 ARG A C 1
ATOM 1271 O O . ARG A 1 158 ? -12.300 -7.767 -6.186 1.00 98.69 158 ARG A O 1
ATOM 1278 N N . LEU A 1 159 ? -10.462 -6.701 -6.910 1.00 98.50 159 LEU A N 1
ATOM 1279 C CA . LEU A 1 159 ? -10.140 -6.070 -5.627 1.00 98.50 159 LEU A CA 1
ATOM 1280 C C . LEU A 1 159 ? -11.176 -5.012 -5.223 1.00 98.50 159 LEU A C 1
ATOM 1282 O O . LEU A 1 159 ? -11.539 -4.944 -4.049 1.00 98.50 159 LEU A O 1
ATOM 1286 N N . GLN A 1 160 ? -11.703 -4.231 -6.169 1.00 98.69 160 GLN A N 1
ATOM 1287 C CA . GLN A 1 160 ? -12.741 -3.232 -5.903 1.00 98.69 160 GLN A CA 1
ATOM 1288 C C . GLN A 1 160 ? -14.040 -3.874 -5.389 1.00 98.69 160 GLN A C 1
ATOM 1290 O O . GLN A 1 160 ? -14.629 -3.369 -4.431 1.00 98.69 160 GLN A O 1
ATOM 1295 N N . VAL A 1 161 ? -14.452 -5.014 -5.959 1.00 98.50 161 VAL A N 1
ATOM 1296 C CA . VAL A 1 161 ? -15.609 -5.788 -5.470 1.00 98.50 161 VAL A CA 1
ATOM 1297 C C . VAL A 1 161 ? -15.364 -6.294 -4.045 1.00 98.50 161 VAL A C 1
ATOM 1299 O O . VAL A 1 161 ? -16.180 -6.036 -3.161 1.00 98.50 161 VAL A O 1
ATOM 1302 N N . LEU A 1 162 ? -14.213 -6.926 -3.785 1.00 98.44 162 LEU A N 1
ATOM 1303 C CA . LEU A 1 162 ? -13.858 -7.435 -2.452 1.00 98.44 162 LEU A CA 1
ATOM 1304 C C . LEU A 1 162 ? -13.784 -6.325 -1.388 1.00 98.44 162 LEU A C 1
ATOM 1306 O O . LEU A 1 162 ? -14.155 -6.547 -0.234 1.00 98.44 162 LEU A O 1
ATOM 1310 N N . LEU A 1 163 ? -13.3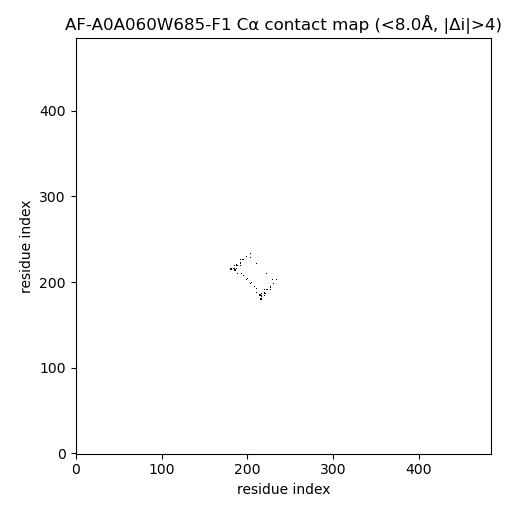33 -5.121 -1.754 1.00 98.44 163 LEU A N 1
ATOM 1311 C CA . LEU A 1 163 ? -13.353 -3.954 -0.867 1.00 98.44 163 LEU A CA 1
ATOM 1312 C C . LEU A 1 163 ? -14.788 -3.494 -0.568 1.00 98.44 163 LEU A C 1
ATOM 1314 O O . LEU A 1 163 ? -15.104 -3.250 0.596 1.00 98.44 163 LEU A O 1
ATOM 1318 N N . GLY A 1 164 ? -15.668 -3.448 -1.573 1.00 98.50 164 GLY A N 1
ATOM 1319 C CA . GLY A 1 164 ? -17.087 -3.124 -1.392 1.00 98.50 164 GLY A CA 1
ATOM 1320 C C . GLY A 1 164 ? -17.826 -4.130 -0.500 1.00 98.50 164 GLY A C 1
ATOM 1321 O O . GLY A 1 164 ? -18.580 -3.734 0.390 1.00 98.50 164 GLY A O 1
ATOM 1322 N N . GLU A 1 165 ? -17.559 -5.430 -0.662 1.00 98.44 165 GLU A N 1
ATOM 1323 C CA . GLU A 1 165 ? -18.080 -6.482 0.223 1.00 98.44 165 GLU A CA 1
ATOM 1324 C C . GLU A 1 165 ? -17.597 -6.301 1.669 1.00 98.44 165 GLU A C 1
ATOM 1326 O O . GLU A 1 165 ? -18.394 -6.352 2.610 1.00 98.44 165 GLU A O 1
ATOM 1331 N N . ARG A 1 166 ? -16.296 -6.042 1.864 1.00 98.19 166 ARG A N 1
ATOM 1332 C CA . ARG A 1 166 ? -15.706 -5.799 3.192 1.00 98.19 166 ARG A CA 1
ATOM 1333 C C . ARG A 1 166 ? -16.290 -4.558 3.857 1.00 98.19 166 ARG A C 1
ATOM 1335 O O . ARG A 1 166 ? -16.600 -4.606 5.048 1.00 98.19 166 ARG A O 1
ATOM 1342 N N . GLU A 1 167 ? -16.485 -3.479 3.104 1.00 98.56 167 GLU A N 1
ATOM 1343 C CA . GLU A 1 167 ? -17.115 -2.254 3.595 1.00 98.56 167 GLU A CA 1
ATOM 1344 C C . GLU A 1 167 ? -18.591 -2.489 3.959 1.00 98.56 167 GLU A C 1
ATOM 1346 O O . GLU A 1 167 ? -19.040 -2.038 5.013 1.00 98.56 167 GLU A O 1
ATOM 1351 N N . HIS A 1 168 ? -19.340 -3.247 3.150 1.00 98.50 168 HIS A N 1
ATOM 1352 C CA . HIS A 1 168 ? -20.727 -3.612 3.447 1.00 98.50 168 HIS A CA 1
ATOM 1353 C C . HIS A 1 168 ? -20.841 -4.459 4.724 1.00 98.50 168 HIS A C 1
ATOM 1355 O O . HIS A 1 168 ? -21.651 -4.148 5.600 1.00 98.50 168 HIS A O 1
ATOM 1361 N N . ILE A 1 169 ? -19.999 -5.489 4.873 1.00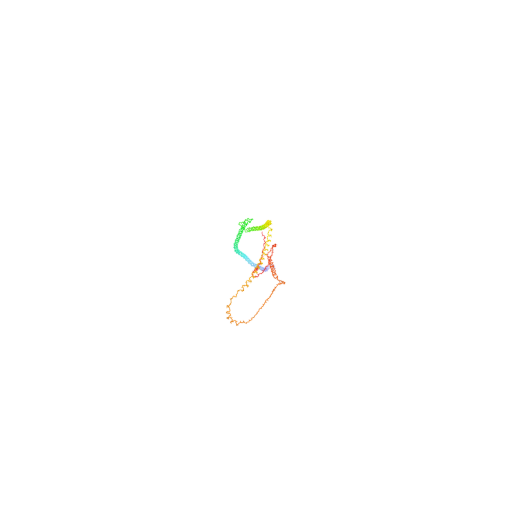 98.38 169 ILE A N 1
ATOM 1362 C CA . ILE A 1 169 ? -19.947 -6.333 6.077 1.00 98.38 169 ILE A CA 1
ATOM 1363 C C . ILE A 1 169 ? -19.585 -5.493 7.310 1.00 98.38 169 ILE A C 1
ATOM 1365 O O . ILE A 1 169 ? -20.220 -5.639 8.356 1.00 98.38 169 ILE A O 1
ATOM 1369 N N . HIS A 1 170 ? -18.618 -4.576 7.194 1.00 98.19 170 HIS A N 1
ATOM 1370 C CA . HIS A 1 170 ? -18.252 -3.675 8.287 1.00 98.19 170 HIS A CA 1
ATOM 1371 C C . HIS A 1 170 ? -19.404 -2.730 8.667 1.00 98.19 170 HIS A C 1
ATOM 1373 O O . HIS A 1 170 ? -19.771 -2.665 9.839 1.00 98.19 170 HIS A O 1
ATOM 1379 N N . LYS A 1 171 ? -20.045 -2.072 7.689 1.00 98.19 171 LYS A N 1
ATOM 1380 C CA . LYS A 1 171 ? -21.235 -1.228 7.908 1.00 98.19 171 LYS A CA 1
ATOM 1381 C C . LYS A 1 171 ? -22.366 -2.006 8.588 1.00 98.19 171 LYS A C 1
ATOM 1383 O O . LYS A 1 171 ? -22.970 -1.499 9.530 1.00 98.19 171 LYS A O 1
ATOM 1388 N N . GLN A 1 172 ? -22.620 -3.248 8.169 1.00 98.38 172 GLN A N 1
ATOM 1389 C CA . GLN A 1 172 ? -23.626 -4.114 8.788 1.00 98.38 172 GLN A CA 1
ATOM 1390 C C . GLN A 1 172 ? -23.259 -4.493 10.235 1.00 98.38 172 GLN A C 1
ATOM 1392 O O . GLN A 1 172 ? -24.133 -4.499 11.102 1.00 98.38 172 GLN A O 1
ATOM 1397 N N . ALA A 1 173 ? -21.987 -4.789 10.520 1.00 98.06 173 ALA A N 1
ATOM 1398 C CA . ALA A 1 173 ? -21.519 -5.089 11.872 1.00 98.06 173 ALA A CA 1
ATOM 1399 C C . ALA A 1 173 ? -21.647 -3.873 12.807 1.00 98.06 173 ALA A C 1
ATOM 1401 O O . ALA A 1 173 ? -22.209 -3.997 13.894 1.00 98.06 173 ALA A O 1
ATOM 1402 N N . THR A 1 174 ? -21.215 -2.691 12.361 1.00 98.06 174 THR A N 1
ATOM 1403 C CA . THR A 1 174 ? -21.339 -1.437 13.120 1.00 98.06 174 THR A CA 1
ATOM 1404 C C . THR A 1 174 ? -22.805 -1.085 13.383 1.00 98.06 174 THR A C 1
ATOM 1406 O O . THR A 1 174 ? -23.171 -0.825 14.527 1.00 98.06 174 THR A O 1
ATOM 1409 N N . ALA A 1 175 ? -23.685 -1.196 12.380 1.00 97.88 175 ALA A N 1
ATOM 1410 C CA . ALA A 1 175 ? -25.119 -0.951 12.554 1.00 97.88 175 ALA A CA 1
ATOM 1411 C C . ALA A 1 175 ? -25.783 -1.906 13.570 1.00 97.88 175 ALA A C 1
ATOM 1413 O O . ALA A 1 175 ? -26.656 -1.478 14.329 1.00 97.88 175 ALA A O 1
ATOM 1414 N N . ARG A 1 176 ? -25.354 -3.179 13.627 1.00 98.06 176 ARG A N 1
ATOM 1415 C CA . ARG A 1 176 ? -25.800 -4.147 14.649 1.00 98.06 176 ARG A CA 1
ATOM 1416 C C . ARG A 1 176 ? -25.317 -3.767 16.050 1.00 98.06 176 ARG A C 1
ATOM 1418 O O . ARG A 1 176 ? -26.123 -3.783 16.976 1.00 98.06 176 ARG A O 1
ATOM 1425 N N . LEU A 1 177 ? -24.045 -3.389 16.201 1.00 96.94 177 LEU A N 1
ATOM 1426 C CA . LEU A 1 177 ? -23.486 -2.947 17.486 1.00 96.94 177 LEU A CA 1
ATOM 1427 C C . LEU A 1 177 ? -24.187 -1.683 17.997 1.00 96.94 177 LEU A C 1
ATOM 1429 O O . LEU A 1 177 ? -24.580 -1.624 19.159 1.00 96.94 177 LEU A O 1
ATOM 1433 N N . GLU A 1 178 ? -24.436 -0.698 17.131 1.00 96.00 178 GLU A N 1
ATOM 1434 C CA . GLU A 1 178 ? -25.233 0.473 17.504 1.00 96.00 178 GLU A CA 1
ATOM 1435 C C . GLU A 1 178 ? -26.670 0.106 17.896 1.00 96.00 178 GLU A C 1
ATOM 1437 O O . GLU A 1 178 ? -27.213 0.692 18.830 1.00 96.00 178 GLU A O 1
ATOM 1442 N N . GLN A 1 179 ? -27.306 -0.848 17.207 1.00 96.19 179 GLN A N 1
ATOM 1443 C CA . GLN A 1 179 ? -28.644 -1.317 17.573 1.00 96.19 179 GLN A CA 1
ATOM 1444 C C . GLN A 1 179 ? -28.648 -1.985 18.956 1.00 96.19 179 GLN A C 1
ATOM 1446 O O . GLN A 1 179 ? -29.548 -1.708 19.746 1.00 96.19 179 GLN A O 1
ATOM 1451 N N . GLN A 1 180 ? -27.629 -2.787 19.281 1.00 96.00 180 GLN A N 1
ATOM 1452 C CA . GLN A 1 180 ? -27.447 -3.371 20.615 1.00 96.00 180 GLN A CA 1
ATOM 1453 C C . GLN A 1 180 ? -27.202 -2.290 21.678 1.00 96.00 180 GLN A C 1
ATOM 1455 O O . GLN A 1 180 ? -27.868 -2.291 22.707 1.00 96.00 180 GLN A O 1
ATOM 1460 N N . HIS A 1 181 ? -26.340 -1.303 21.411 1.00 93.56 181 HIS A N 1
ATOM 1461 C CA . HIS A 1 181 ? -26.120 -0.173 22.320 1.00 93.56 181 HIS A CA 1
ATOM 1462 C C . HIS A 1 181 ? -27.395 0.656 22.553 1.00 93.56 181 HIS A C 1
ATOM 1464 O O . HIS A 1 181 ? -27.666 1.057 23.683 1.00 93.56 181 HIS A O 1
ATOM 1470 N N . ARG A 1 182 ? -28.199 0.900 21.507 1.00 92.81 182 ARG A N 1
ATOM 1471 C CA . ARG A 1 182 ? -29.494 1.593 21.620 1.00 92.81 182 ARG A CA 1
ATOM 1472 C C . ARG A 1 182 ? -30.501 0.780 22.446 1.00 92.81 182 ARG A C 1
ATOM 1474 O O . ARG A 1 182 ? -31.179 1.358 23.287 1.00 92.81 182 ARG A O 1
ATOM 1481 N N . HIS A 1 183 ? -30.546 -0.540 22.263 1.00 93.75 183 HIS A N 1
ATOM 1482 C CA . HIS A 1 183 ? -31.399 -1.452 23.032 1.00 93.75 183 HIS A CA 1
ATOM 1483 C C . HIS A 1 183 ? -31.011 -1.499 24.520 1.00 93.75 183 HIS A C 1
ATOM 1485 O O . HIS A 1 183 ? -31.865 -1.246 25.366 1.00 93.75 183 HIS A O 1
ATOM 1491 N N . TRP A 1 184 ? -29.732 -1.713 24.850 1.00 94.00 184 TRP A N 1
ATOM 1492 C CA . TRP A 1 184 ? -29.261 -1.722 26.243 1.00 94.00 184 TRP A CA 1
ATOM 1493 C C . TRP A 1 184 ? -29.466 -0.376 26.943 1.00 94.00 184 TRP A C 1
ATOM 1495 O O . TRP A 1 184 ? -29.765 -0.333 28.134 1.00 94.00 184 TRP A O 1
ATOM 1505 N N . ALA A 1 185 ? -29.329 0.740 26.221 1.00 92.50 185 ALA A N 1
ATOM 1506 C CA . ALA A 1 185 ? -29.616 2.056 26.779 1.00 92.50 185 ALA A CA 1
ATOM 1507 C C . ALA A 1 185 ? -31.109 2.240 27.101 1.00 92.50 185 ALA A C 1
ATOM 1509 O O . ALA A 1 185 ? -31.433 2.834 28.127 1.00 92.50 185 ALA A O 1
ATOM 1510 N N . GLN A 1 186 ? -32.011 1.700 26.273 1.00 90.81 186 GLN A N 1
ATOM 1511 C CA . GLN A 1 186 ? -33.452 1.683 26.546 1.00 90.81 186 GLN A CA 1
ATOM 1512 C C . GLN A 1 186 ? -33.796 0.802 27.756 1.00 90.81 186 GLN A C 1
ATOM 1514 O O . GLN A 1 186 ? -34.552 1.247 28.614 1.00 90.81 186 GLN A O 1
ATOM 1519 N N . GLU A 1 187 ? -33.210 -0.394 27.868 1.00 91.69 187 GLU A N 1
ATOM 1520 C CA . GLU A 1 187 ? -33.419 -1.298 29.012 1.00 91.69 187 GLU A CA 1
ATOM 1521 C C . GLU A 1 187 ? -32.923 -0.679 30.325 1.00 91.69 187 GLU A C 1
ATOM 1523 O O . GLU A 1 187 ? -33.695 -0.532 31.270 1.00 91.69 187 GLU A O 1
ATOM 1528 N N . MET A 1 188 ? -31.668 -0.211 30.368 1.00 89.88 188 MET A N 1
ATOM 1529 C CA . MET A 1 188 ? -31.142 0.506 31.537 1.00 89.88 188 MET A CA 1
ATOM 1530 C C . MET A 1 188 ? -31.938 1.782 31.838 1.00 89.88 188 MET A C 1
ATOM 1532 O O . MET A 1 188 ? -32.091 2.147 33.000 1.00 89.88 188 MET A O 1
ATOM 1536 N N . GLY A 1 189 ? -32.449 2.465 30.809 1.00 88.50 189 GLY A N 1
ATOM 1537 C CA . GLY A 1 189 ? -33.317 3.630 30.954 1.00 88.50 189 GLY A CA 1
ATOM 1538 C C . GLY A 1 189 ? -34.637 3.295 31.647 1.00 88.50 189 GLY A C 1
ATOM 1539 O O . GLY A 1 189 ? -35.023 4.004 32.573 1.00 88.50 189 GLY A O 1
ATOM 1540 N N . ALA A 1 190 ? -35.296 2.204 31.250 1.00 88.81 190 ALA A N 1
ATOM 1541 C CA . ALA A 1 190 ? -36.528 1.724 31.874 1.00 88.81 190 ALA A CA 1
ATOM 1542 C C . ALA A 1 190 ? -36.304 1.288 33.333 1.00 88.81 190 ALA A C 1
ATOM 1544 O O . ALA A 1 190 ? -37.071 1.681 34.211 1.00 88.81 190 ALA A O 1
ATOM 1545 N N . GLU A 1 191 ? -35.214 0.571 33.622 1.00 88.75 191 GLU A N 1
ATOM 1546 C CA . GLU A 1 191 ? -34.840 0.214 34.999 1.00 88.75 191 GLU A CA 1
ATOM 1547 C C . GLU A 1 191 ? -34.526 1.456 35.852 1.00 88.75 191 GLU A C 1
ATOM 1549 O O . GLU A 1 191 ? -34.933 1.539 37.010 1.00 88.75 191 GLU A O 1
ATOM 1554 N N . CYS A 1 192 ? -33.881 2.483 35.285 1.00 88.56 192 CYS A N 1
ATOM 1555 C CA . CYS A 1 192 ? -33.681 3.756 35.983 1.00 88.56 192 CYS A CA 1
ATOM 1556 C C . CYS A 1 192 ? -35.007 4.483 36.272 1.00 88.56 192 CYS A C 1
ATOM 1558 O O . CYS A 1 192 ? -35.161 5.028 37.363 1.00 88.56 192 CYS A O 1
ATOM 1560 N N . GLN A 1 193 ? -35.978 4.463 35.349 1.00 86.25 193 GLN A N 1
ATOM 1561 C CA . GLN A 1 193 ? -37.327 5.002 35.596 1.00 86.25 193 GLN A CA 1
ATOM 1562 C C . GLN A 1 193 ? -38.037 4.224 36.716 1.00 86.25 193 GLN A C 1
ATOM 1564 O O . GLN A 1 193 ? -38.629 4.828 37.609 1.00 86.25 193 GLN A O 1
ATOM 1569 N N . HIS A 1 194 ? -37.930 2.892 36.722 1.00 88.19 194 HIS A N 1
ATOM 1570 C CA . HIS A 1 194 ? -38.510 2.052 37.768 1.00 88.19 194 HIS A CA 1
ATOM 1571 C C . HIS A 1 194 ? -37.888 2.327 39.149 1.00 88.19 194 HIS A C 1
ATOM 1573 O O . HIS A 1 194 ? -38.616 2.558 40.117 1.00 88.19 194 HIS A O 1
ATOM 1579 N N . LEU A 1 195 ? -36.555 2.385 39.236 1.00 86.94 195 LEU A N 1
ATOM 1580 C CA . LEU A 1 195 ? -35.829 2.722 40.465 1.00 86.94 195 LEU A CA 1
ATOM 1581 C C . LEU A 1 195 ? -36.152 4.136 40.967 1.00 86.94 195 LEU A C 1
ATOM 1583 O O . LEU A 1 195 ? -36.328 4.323 42.171 1.00 86.94 195 LEU A O 1
ATOM 1587 N N . GLN A 1 196 ? -36.279 5.117 40.068 1.00 86.12 196 GLN A N 1
ATOM 1588 C CA . GLN A 1 196 ? -36.709 6.466 40.435 1.00 86.12 196 GLN A CA 1
ATOM 1589 C C . GLN A 1 196 ? -38.119 6.456 41.029 1.00 86.12 196 GLN A C 1
ATOM 1591 O O . GLN A 1 196 ? -38.320 7.012 42.105 1.00 86.12 196 GLN A O 1
ATOM 1596 N N . HIS A 1 197 ? -39.080 5.778 40.396 1.00 86.06 197 HIS A N 1
ATOM 1597 C CA . HIS A 1 197 ? -40.431 5.684 40.943 1.00 86.06 197 HIS A CA 1
ATOM 1598 C C . HIS A 1 197 ? -40.461 4.994 42.314 1.00 86.06 197 HIS A C 1
ATOM 1600 O O . HIS A 1 197 ? -41.202 5.436 43.189 1.00 86.06 197 HIS A O 1
ATOM 1606 N N . LEU A 1 198 ? -39.636 3.968 42.558 1.00 84.44 198 LEU A N 1
ATOM 1607 C CA . LEU A 1 198 ? -39.523 3.352 43.887 1.00 84.44 198 LEU A CA 1
ATOM 1608 C C . LEU A 1 198 ? -38.981 4.328 44.952 1.00 84.44 198 LEU A C 1
ATOM 1610 O O . LEU A 1 198 ? -39.456 4.298 46.087 1.00 84.44 198 LEU A O 1
ATOM 1614 N N . LEU A 1 199 ? -38.043 5.213 44.596 1.00 84.06 199 LEU A N 1
ATOM 1615 C CA . LEU A 1 199 ? -37.539 6.277 45.481 1.00 84.06 199 LEU A CA 1
ATOM 1616 C C . LEU A 1 199 ? -38.578 7.388 45.716 1.00 84.06 199 LEU A C 1
ATOM 1618 O O . LEU A 1 199 ? -38.736 7.866 46.838 1.00 84.06 199 LEU A O 1
ATOM 1622 N N . GLU A 1 200 ? -39.334 7.766 44.684 1.00 84.19 200 GLU A N 1
ATOM 1623 C CA . GLU A 1 200 ? -40.440 8.726 44.795 1.00 84.19 200 GLU A CA 1
ATOM 1624 C C . GLU A 1 200 ? -41.546 8.198 45.733 1.00 84.19 200 GLU A C 1
ATOM 1626 O O . GLU A 1 200 ? -42.072 8.949 46.554 1.00 84.19 200 GLU A O 1
ATOM 1631 N N . HIS A 1 201 ? -41.850 6.894 45.683 1.00 78.44 201 HIS A N 1
ATOM 1632 C CA . HIS A 1 201 ? -42.844 6.253 46.556 1.00 78.44 201 HIS A CA 1
ATOM 1633 C C . HIS A 1 201 ? -42.343 5.980 47.984 1.00 78.44 201 HIS A C 1
ATOM 1635 O O . HIS A 1 201 ? -43.164 5.887 48.896 1.00 78.44 201 HIS A O 1
ATOM 1641 N N . SER A 1 202 ? -41.029 5.865 48.217 1.00 74.50 202 SER A N 1
ATOM 1642 C CA . SER A 1 202 ? -40.471 5.671 49.568 1.00 74.50 202 SER A CA 1
ATOM 1643 C C . SER A 1 202 ? -40.381 6.961 50.393 1.00 74.50 202 SER A C 1
ATOM 1645 O O . SER A 1 202 ? -39.955 6.920 51.547 1.00 74.50 202 SER A O 1
ATOM 1647 N N . GLY A 1 203 ? -40.783 8.104 49.824 1.00 67.00 203 GLY A N 1
ATOM 1648 C CA . GLY A 1 203 ? -40.697 9.409 50.479 1.00 67.00 203 GLY A CA 1
ATOM 1649 C C . GLY A 1 203 ? -39.287 10.006 50.481 1.00 67.00 203 GLY A C 1
ATOM 1650 O O . GLY A 1 203 ? -39.022 10.916 51.266 1.00 67.00 203 GLY A O 1
ATOM 1651 N N . ALA A 1 204 ? -38.380 9.530 49.618 1.00 66.62 204 ALA A N 1
ATOM 1652 C CA . ALA A 1 204 ? -37.031 10.077 49.487 1.00 66.62 204 ALA A CA 1
ATOM 1653 C C . ALA A 1 204 ? -37.068 11.491 48.868 1.00 66.62 204 ALA A C 1
ATOM 1655 O O . ALA A 1 204 ? -37.000 11.678 47.652 1.00 66.62 204 ALA A O 1
ATOM 1656 N N . VAL A 1 205 ? -37.200 12.512 49.718 1.00 55.66 205 VAL A N 1
ATOM 1657 C CA . VAL A 1 205 ? -37.298 13.913 49.291 1.00 55.66 205 VAL A CA 1
ATOM 1658 C C . VAL A 1 205 ? -35.992 14.375 48.639 1.00 55.66 205 VAL A C 1
ATOM 1660 O O . VAL A 1 205 ? -35.003 14.607 49.331 1.00 55.66 205 VAL A O 1
ATOM 1663 N N . GLY A 1 206 ? -36.026 14.626 47.325 1.00 59.34 206 GLY A N 1
ATOM 1664 C CA . GLY A 1 206 ? -35.092 15.570 46.703 1.00 59.34 206 GLY A CA 1
ATOM 1665 C C . GLY A 1 206 ? -34.336 15.137 45.448 1.00 59.34 206 GLY A C 1
ATOM 1666 O O . GLY A 1 206 ? -33.135 15.384 45.391 1.00 59.34 206 GLY A O 1
ATOM 1667 N N . SER A 1 207 ? -35.004 14.607 44.414 1.00 55.47 207 SER A N 1
ATOM 1668 C CA . SER A 1 207 ? -34.754 15.007 43.007 1.00 55.47 207 SER A CA 1
ATOM 1669 C C . SER A 1 207 ? -35.722 14.333 42.034 1.00 55.47 207 SER A C 1
ATOM 1671 O O . SER A 1 207 ? -35.645 13.127 41.827 1.00 55.47 207 SER A O 1
ATOM 1673 N N . SER A 1 208 ? -36.552 15.121 41.345 1.00 61.56 208 SER A N 1
ATOM 1674 C CA . SER A 1 208 ? -37.201 14.656 40.113 1.00 61.56 208 SER A CA 1
ATOM 1675 C C . SER A 1 208 ? -36.161 14.685 38.990 1.00 61.56 208 SER A C 1
ATOM 1677 O O . SER A 1 208 ? -35.934 15.717 38.353 1.00 61.56 208 SER A O 1
ATOM 1679 N N . LEU A 1 209 ? -35.458 13.567 38.803 1.00 68.69 209 LEU A N 1
ATOM 1680 C CA . LEU A 1 209 ? -34.549 13.387 37.675 1.00 68.69 209 LEU A CA 1
ATOM 1681 C C . LEU A 1 209 ? -35.387 13.312 36.391 1.00 68.69 209 LEU A C 1
ATOM 1683 O O . LEU A 1 209 ? -36.233 12.435 36.228 1.00 68.69 209 LEU A O 1
ATOM 1687 N N . GLN A 1 210 ? -35.164 14.246 35.467 1.00 69.69 210 GLN A N 1
ATOM 1688 C CA . GLN A 1 210 ? -35.791 14.198 34.147 1.00 69.69 210 GLN A CA 1
ATOM 1689 C C . GLN A 1 210 ? -35.001 13.248 33.248 1.00 69.69 210 GLN A C 1
ATOM 1691 O O . GLN A 1 210 ? -33.989 13.637 32.660 1.00 69.69 210 GLN A O 1
ATOM 1696 N N . LEU A 1 211 ? -35.444 11.992 33.138 1.00 69.44 211 LEU A N 1
ATOM 1697 C CA . LEU A 1 211 ? -34.812 11.050 32.218 1.00 69.44 211 LEU A CA 1
ATOM 1698 C C . LEU A 1 211 ? -35.100 11.440 30.756 1.00 69.44 211 LEU A C 1
ATOM 1700 O O . LEU A 1 211 ? -36.266 11.619 30.381 1.00 69.44 211 LEU A O 1
ATOM 1704 N N . PRO A 1 212 ? -34.066 11.533 29.896 1.00 72.56 212 PRO A N 1
ATOM 1705 C CA . PRO A 1 212 ? -34.269 11.770 28.474 1.00 72.56 212 PRO A CA 1
ATOM 1706 C C . PRO A 1 212 ? -35.025 10.589 27.857 1.00 72.56 212 PRO A C 1
ATOM 1708 O O . PRO A 1 212 ? -34.751 9.433 28.169 1.00 72.56 212 PRO A O 1
ATOM 1711 N N . HIS A 1 213 ? -35.958 10.869 26.947 1.00 68.75 213 HIS A N 1
ATOM 1712 C CA . HIS A 1 213 ? -36.844 9.848 26.363 1.00 68.75 213 HIS A CA 1
ATOM 1713 C C . HIS A 1 213 ? -36.121 8.841 25.444 1.00 68.75 213 HIS A C 1
ATOM 1715 O O . HIS A 1 213 ? -36.681 7.811 25.079 1.00 68.75 213 HIS A O 1
ATOM 1721 N N . SER A 1 214 ? -34.870 9.127 25.078 1.00 75.44 214 SER A N 1
ATOM 1722 C CA . SER A 1 214 ? -33.970 8.225 24.358 1.00 75.44 214 SER A CA 1
ATOM 1723 C C . SER A 1 214 ? -32.555 8.349 24.946 1.00 75.44 214 SER A C 1
ATOM 1725 O O . SER A 1 214 ? -31.730 9.092 24.402 1.00 75.44 214 SER A O 1
ATOM 1727 N N . PRO A 1 215 ? -32.265 7.703 26.089 1.00 78.94 215 PRO A N 1
ATOM 1728 C CA . PRO A 1 215 ? -30.942 7.764 26.694 1.00 78.94 215 PRO A CA 1
ATOM 1729 C C . PRO A 1 215 ? -29.915 7.048 25.809 1.00 78.94 215 PRO A C 1
ATOM 1731 O O . PRO A 1 215 ? -30.214 6.056 25.147 1.00 78.94 215 PRO A O 1
ATOM 1734 N N . THR A 1 216 ? -28.676 7.527 25.831 1.00 87.50 216 THR A N 1
ATOM 1735 C CA . THR A 1 216 ? -27.507 6.754 25.385 1.00 87.50 216 THR A CA 1
ATOM 1736 C C . THR A 1 216 ? -26.970 5.892 26.530 1.00 87.50 216 THR A C 1
ATOM 1738 O O . THR A 1 216 ? -27.240 6.169 27.698 1.00 87.50 216 THR A O 1
ATOM 1741 N N . VAL A 1 217 ? -26.158 4.873 26.218 1.00 85.25 217 VAL A N 1
ATOM 1742 C CA . VAL A 1 217 ? -25.530 3.978 27.217 1.00 85.25 217 VAL A CA 1
ATOM 1743 C C . VAL A 1 217 ? -24.817 4.777 28.318 1.00 85.25 217 VAL A C 1
ATOM 1745 O O . VAL A 1 217 ? -25.005 4.502 29.499 1.00 85.25 217 VAL A O 1
ATOM 1748 N N . ALA A 1 218 ? -24.054 5.811 27.943 1.00 87.44 218 ALA A N 1
ATOM 1749 C CA . ALA A 1 218 ? -23.337 6.665 28.890 1.00 87.44 218 ALA A CA 1
ATOM 1750 C C . ALA A 1 218 ? -24.280 7.479 29.796 1.00 87.44 218 ALA A C 1
ATOM 1752 O O . ALA A 1 218 ? -24.041 7.574 30.998 1.00 87.44 218 ALA A O 1
ATOM 1753 N N . GLN A 1 219 ? -25.371 8.022 29.243 1.00 86.06 219 GLN A N 1
ATOM 1754 C CA . GLN A 1 219 ? -26.374 8.762 30.018 1.00 86.06 219 GLN A CA 1
ATOM 1755 C C . GLN A 1 219 ? -27.126 7.844 30.987 1.00 86.06 219 GLN A C 1
ATOM 1757 O O . GLN A 1 219 ? -27.268 8.198 32.150 1.00 86.06 219 GLN A O 1
ATOM 1762 N N . ALA A 1 220 ? -27.542 6.651 30.549 1.00 86.81 220 ALA A N 1
ATOM 1763 C CA . ALA A 1 220 ? -28.215 5.681 31.412 1.00 86.81 220 ALA A CA 1
ATOM 1764 C C . ALA A 1 220 ? -27.318 5.234 32.584 1.00 86.81 220 ALA A C 1
ATOM 1766 O O . ALA A 1 220 ? -27.764 5.215 33.730 1.00 86.81 220 ALA A O 1
ATOM 1767 N N . VAL A 1 221 ? -26.029 4.967 32.328 1.00 88.00 221 VAL A N 1
ATOM 1768 C CA . VAL A 1 221 ? -25.044 4.671 33.385 1.00 88.00 221 VAL A CA 1
ATOM 1769 C C . VAL A 1 221 ? -24.879 5.851 34.352 1.00 88.00 221 VAL A C 1
ATOM 1771 O O . VAL A 1 221 ? -24.810 5.637 35.561 1.00 88.00 221 VAL A O 1
ATOM 1774 N N . GLN A 1 222 ? -24.856 7.091 33.855 1.00 88.50 222 GLN A N 1
ATOM 1775 C CA . GLN A 1 222 ? -24.758 8.282 34.703 1.00 88.50 222 GLN A CA 1
ATOM 1776 C C . GLN A 1 222 ? -26.019 8.490 35.561 1.00 88.50 222 GLN A C 1
ATOM 1778 O O . GLN A 1 222 ? -25.908 8.780 36.750 1.00 88.50 222 GLN A O 1
ATOM 1783 N N . THR A 1 223 ? -27.217 8.276 35.009 1.00 86.69 223 THR A N 1
ATOM 1784 C CA . THR A 1 223 ? -28.470 8.301 35.779 1.00 86.69 223 THR A CA 1
ATOM 1785 C C . THR A 1 223 ? -28.481 7.224 36.868 1.00 86.69 223 THR A C 1
ATOM 1787 O O . THR A 1 223 ? -28.810 7.524 38.015 1.00 86.69 223 THR A O 1
ATOM 1790 N N . LEU A 1 224 ? -28.047 6.000 36.551 1.00 89.00 224 LEU A N 1
ATOM 1791 C CA . LEU A 1 224 ? -27.959 4.895 37.510 1.00 89.00 224 LEU A CA 1
ATOM 1792 C C . LEU A 1 224 ? -26.989 5.199 38.666 1.00 89.00 224 LEU A C 1
ATOM 1794 O O . LEU A 1 224 ? -27.258 4.826 39.808 1.00 89.00 224 LEU A O 1
ATOM 1798 N N . GLN A 1 225 ? -25.888 5.913 38.404 1.00 89.38 225 GLN A N 1
ATOM 1799 C CA . GLN A 1 225 ? -24.968 6.379 39.450 1.00 89.38 225 GLN A CA 1
ATOM 1800 C C . GLN A 1 225 ? -25.653 7.348 40.427 1.00 89.38 225 GLN A C 1
ATOM 1802 O O . GLN A 1 225 ? -25.565 7.139 41.636 1.00 89.38 225 GLN A O 1
ATOM 1807 N N . VAL A 1 226 ? -26.396 8.342 39.927 1.00 88.44 226 VAL A N 1
ATOM 1808 C CA . VAL A 1 226 ? -27.114 9.305 40.785 1.00 88.44 226 VAL A CA 1
ATOM 1809 C C . VAL A 1 226 ? -28.238 8.622 41.578 1.00 88.44 226 VAL A C 1
ATOM 1811 O O . VAL A 1 226 ? -28.365 8.851 42.780 1.00 88.44 226 VAL A O 1
ATOM 1814 N N . LEU A 1 227 ? -29.008 7.722 40.953 1.00 87.00 227 LEU A N 1
ATOM 1815 C CA . LEU A 1 227 ? -30.050 6.942 41.640 1.00 87.00 227 LEU A CA 1
ATOM 1816 C C . LEU A 1 227 ? -29.467 6.041 42.742 1.00 87.00 227 LEU A C 1
ATOM 1818 O O . LEU A 1 227 ? -30.041 5.933 43.825 1.00 87.00 227 LEU A O 1
ATOM 1822 N N . ARG A 1 228 ? -28.290 5.440 42.514 1.00 89.06 228 ARG A N 1
ATOM 1823 C CA . ARG A 1 228 ? -27.557 4.670 43.532 1.00 89.06 228 ARG A CA 1
ATOM 1824 C C . ARG A 1 228 ? -27.154 5.539 44.728 1.00 89.06 228 ARG A C 1
ATOM 1826 O O . ARG A 1 228 ? -27.266 5.084 45.865 1.00 89.06 228 ARG A O 1
ATOM 1833 N N . GLU A 1 229 ? -26.695 6.766 44.493 1.00 90.25 229 GLU A N 1
ATOM 1834 C CA . GLU A 1 229 ? -26.330 7.702 45.564 1.00 90.25 229 GLU A CA 1
ATOM 1835 C C . GLU A 1 229 ? -27.556 8.159 46.369 1.00 90.25 229 GLU A C 1
ATOM 1837 O O . GLU A 1 229 ? -27.505 8.167 47.600 1.00 90.25 229 GLU A O 1
ATOM 1842 N N . GLN A 1 230 ? -28.678 8.450 45.703 1.00 86.94 230 GLN A N 1
ATOM 1843 C CA . GLN A 1 230 ? -29.956 8.784 46.349 1.00 86.94 230 GLN A CA 1
ATOM 1844 C C . GLN A 1 230 ? -30.499 7.619 47.192 1.00 86.94 230 GLN A C 1
ATOM 1846 O O . GLN A 1 230 ? -30.872 7.811 48.351 1.00 86.94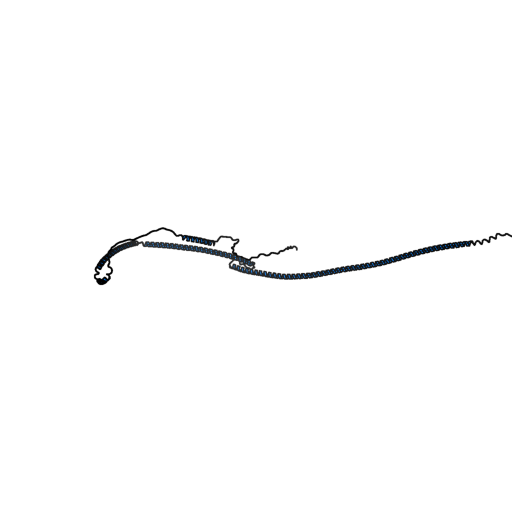 230 GLN A O 1
ATOM 1851 N N . LEU A 1 231 ? -30.471 6.392 46.660 1.00 87.25 231 LEU A N 1
ATOM 1852 C CA . LEU A 1 231 ? -30.856 5.185 47.397 1.00 87.25 231 LEU A CA 1
ATOM 1853 C C . LEU A 1 231 ? -29.975 4.973 48.638 1.00 87.25 231 LEU A C 1
ATOM 1855 O O . LEU A 1 231 ? -30.485 4.673 49.717 1.00 87.25 231 LEU A O 1
ATOM 1859 N N . GLN A 1 232 ? -28.659 5.177 48.519 1.00 91.12 232 GLN A N 1
ATOM 1860 C CA . GLN A 1 232 ? -27.734 5.063 49.649 1.00 91.12 232 GLN A CA 1
ATOM 1861 C C . GLN A 1 232 ? -27.987 6.137 50.726 1.00 91.12 232 GLN A C 1
ATOM 1863 O O . GLN A 1 232 ? -27.869 5.843 51.919 1.00 91.12 232 GLN A O 1
ATOM 1868 N N . GLN A 1 233 ? -28.383 7.354 50.338 1.00 89.62 233 GLN A N 1
ATOM 1869 C CA . GLN A 1 233 ? -28.820 8.400 51.273 1.00 89.62 233 GLN A CA 1
ATOM 1870 C C . GLN A 1 233 ? -30.128 8.020 51.989 1.00 89.62 233 GLN A C 1
ATOM 1872 O O . GLN A 1 233 ? -30.171 8.071 53.218 1.00 89.62 233 GLN A O 1
ATOM 1877 N N . SER A 1 234 ? -31.149 7.554 51.259 1.00 87.38 234 SER A N 1
ATOM 1878 C CA . SER A 1 234 ? -32.433 7.107 51.827 1.00 87.38 234 SER A CA 1
ATOM 1879 C C . SER A 1 234 ? -32.261 5.945 52.818 1.00 87.38 234 SER A C 1
ATOM 1881 O O . SER A 1 234 ? -32.760 6.002 53.942 1.00 87.38 234 SER A O 1
ATOM 1883 N N . ILE A 1 235 ? -31.451 4.934 52.476 1.00 89.69 235 ILE A N 1
ATOM 1884 C CA . ILE A 1 235 ? -31.098 3.835 53.393 1.00 89.69 235 ILE A CA 1
ATOM 1885 C C . ILE A 1 235 ? -30.422 4.374 54.666 1.00 89.69 235 ILE A C 1
ATOM 1887 O O . ILE A 1 235 ? -30.719 3.911 55.769 1.00 89.69 235 ILE A O 1
ATOM 1891 N N . SER A 1 236 ? -29.545 5.373 54.535 1.00 92.31 236 SER A N 1
ATOM 1892 C CA . SER A 1 236 ? -28.836 5.977 55.671 1.00 92.31 236 SER A CA 1
ATOM 1893 C C . SER A 1 236 ? -29.760 6.803 56.579 1.00 92.31 236 SER A C 1
ATOM 1895 O O . SER A 1 236 ? -29.518 6.878 57.784 1.00 92.31 236 SER A O 1
ATOM 1897 N N . GLN A 1 237 ? -30.814 7.413 56.028 1.00 90.75 237 GLN A N 1
ATOM 1898 C CA . GLN A 1 237 ? -31.863 8.116 56.779 1.00 90.75 237 GLN A CA 1
ATOM 1899 C C . GLN A 1 237 ? -32.742 7.118 57.547 1.00 90.75 237 GLN A C 1
ATOM 1901 O O . GLN A 1 237 ? -32.850 7.213 58.769 1.00 90.75 237 GLN A O 1
ATOM 1906 N N . LEU A 1 238 ? -33.255 6.083 56.872 1.00 90.19 238 LEU A N 1
ATOM 1907 C CA . LEU A 1 238 ? -34.080 5.032 57.485 1.00 90.19 238 LEU A CA 1
ATOM 1908 C C . LEU A 1 238 ? -33.349 4.285 58.617 1.00 90.19 238 LEU A C 1
ATOM 1910 O O . LEU A 1 238 ? -33.957 3.930 59.627 1.00 90.19 238 LEU A O 1
ATOM 1914 N N . GLN A 1 239 ? -32.033 4.079 58.497 1.00 94.00 239 GLN A N 1
ATOM 1915 C CA . GLN A 1 239 ? -31.212 3.519 59.578 1.00 94.00 239 GLN A CA 1
ATOM 1916 C C . GLN A 1 239 ? -31.135 4.445 60.803 1.00 94.00 239 GLN A C 1
ATOM 1918 O O . GLN A 1 239 ? -31.223 3.966 61.935 1.00 94.00 239 GLN A O 1
ATOM 1923 N N . GLN A 1 240 ? -31.010 5.760 60.598 1.00 94.69 240 GLN A N 1
ATOM 1924 C CA . GLN A 1 240 ? -31.011 6.743 61.687 1.00 94.69 240 GLN A CA 1
ATOM 1925 C C . GLN A 1 240 ? -32.383 6.830 62.365 1.00 94.69 240 GLN A C 1
ATOM 1927 O O . GLN A 1 240 ? -32.449 6.824 63.593 1.00 94.69 240 GLN A O 1
ATOM 1932 N N . GLU A 1 241 ? -33.473 6.840 61.597 1.00 94.06 241 GLU A N 1
ATOM 1933 C CA . GLU A 1 241 ? -34.842 6.824 62.127 1.00 94.06 241 GLU A CA 1
ATOM 1934 C C . GLU A 1 241 ? -35.134 5.556 62.938 1.00 94.06 241 GLU A C 1
ATOM 1936 O O . GLU A 1 241 ? -35.667 5.643 64.046 1.00 94.06 241 GLU A O 1
ATOM 1941 N N . LEU A 1 242 ? -34.715 4.385 62.447 1.00 95.88 242 LEU A N 1
ATOM 1942 C CA . LEU A 1 242 ? -34.838 3.116 63.167 1.00 95.88 242 LEU A CA 1
ATOM 1943 C C . LEU A 1 242 ? -34.079 3.138 64.504 1.00 95.88 242 LEU A C 1
ATOM 1945 O O . LEU A 1 242 ? -34.594 2.666 65.520 1.00 95.88 242 LEU A O 1
ATOM 1949 N N . ASP A 1 243 ? -32.875 3.707 64.537 1.00 97.12 243 ASP A N 1
ATOM 1950 C CA . ASP A 1 243 ? -32.094 3.844 65.768 1.00 97.12 243 ASP A CA 1
ATOM 1951 C C . ASP A 1 243 ? -32.651 4.906 66.726 1.00 97.12 243 ASP A C 1
ATOM 1953 O O . ASP A 1 243 ? -32.594 4.715 67.943 1.00 97.12 243 ASP A O 1
ATOM 1957 N N . LEU A 1 244 ? -33.248 5.987 66.218 1.00 97.06 244 LEU A N 1
ATOM 1958 C CA . LEU A 1 244 ? -33.995 6.951 67.030 1.00 97.06 244 LEU A CA 1
ATOM 1959 C C . LEU A 1 244 ? -35.250 6.304 67.641 1.00 97.06 244 LEU A C 1
ATOM 1961 O O . LEU A 1 244 ? -35.477 6.441 68.844 1.00 97.06 244 LEU A O 1
ATOM 1965 N N . GLN A 1 245 ? -36.006 5.518 66.868 1.00 96.81 245 GLN A N 1
ATOM 1966 C CA . GLN A 1 245 ? -37.160 4.746 67.350 1.00 96.81 245 GLN A CA 1
ATOM 1967 C C . GLN A 1 245 ? -36.772 3.707 68.410 1.00 96.81 245 GLN A C 1
ATOM 1969 O O . GLN A 1 245 ? -37.434 3.595 69.447 1.00 96.81 245 GLN A O 1
ATOM 1974 N N . ARG A 1 246 ? -35.658 2.988 68.212 1.00 97.06 246 ARG A N 1
ATOM 1975 C CA . ARG A 1 246 ? -35.086 2.069 69.215 1.00 97.06 246 ARG A CA 1
ATOM 1976 C C . ARG A 1 246 ? -34.751 2.796 70.518 1.00 97.06 246 ARG A C 1
ATOM 1978 O O . ARG A 1 246 ? -35.159 2.333 71.581 1.00 97.06 246 ARG A O 1
ATOM 1985 N N . ARG A 1 247 ? -34.051 3.936 70.450 1.00 97.31 247 ARG A N 1
ATOM 1986 C CA . ARG A 1 247 ? -33.692 4.749 71.631 1.00 97.31 247 ARG A CA 1
ATOM 1987 C C . ARG A 1 247 ? -34.934 5.281 72.349 1.00 97.31 247 ARG A C 1
ATOM 1989 O O . ARG A 1 247 ? -35.009 5.174 73.568 1.00 97.31 247 ARG A O 1
ATOM 1996 N N . SER A 1 248 ? -35.918 5.782 71.600 1.00 97.00 248 SER A N 1
ATOM 1997 C CA . SER A 1 248 ? -37.202 6.262 72.130 1.00 97.00 248 SER A CA 1
ATOM 1998 C C . SER A 1 248 ? -37.963 5.150 72.863 1.00 97.00 248 SER A C 1
ATOM 2000 O O . SER A 1 248 ? -38.348 5.308 74.020 1.00 97.00 248 SER A O 1
ATOM 2002 N N . THR A 1 249 ? -38.073 3.969 72.247 1.00 96.56 249 THR A N 1
ATOM 2003 C CA . THR A 1 249 ? -38.758 2.804 72.831 1.00 96.56 249 THR A CA 1
ATOM 2004 C C . THR A 1 249 ? -38.045 2.287 74.086 1.00 96.56 249 THR A C 1
ATOM 2006 O O . THR A 1 249 ? -38.698 1.967 75.078 1.00 96.56 249 THR A O 1
ATOM 2009 N N . GLN A 1 250 ? -36.707 2.244 74.082 1.00 97.19 250 GLN A N 1
ATOM 2010 C CA . GLN A 1 250 ? -35.899 1.892 75.259 1.00 97.19 250 GLN A CA 1
ATOM 2011 C C . GLN A 1 250 ? -36.002 2.925 76.388 1.00 97.19 250 GLN A C 1
ATOM 2013 O O . GLN A 1 250 ? -35.868 2.566 77.556 1.00 97.19 250 GLN A O 1
ATOM 2018 N N . GLN A 1 251 ? -36.210 4.202 76.064 1.00 97.00 251 GLN A N 1
ATOM 2019 C CA . GLN A 1 251 ? -36.425 5.231 77.073 1.00 97.00 251 GLN A CA 1
ATOM 2020 C C . GLN A 1 251 ? -37.825 5.097 77.686 1.00 97.00 251 GLN A C 1
ATOM 2022 O O . GLN A 1 251 ? -37.940 4.974 78.902 1.00 97.00 251 GLN A O 1
ATOM 2027 N N . LEU A 1 252 ? -38.862 4.961 76.853 1.00 97.50 252 LEU A N 1
ATOM 2028 C CA . LEU A 1 252 ? -40.238 4.730 77.296 1.00 97.50 252 LEU A CA 1
ATOM 2029 C C . LEU A 1 252 ? -40.382 3.463 78.160 1.00 97.50 252 LEU A C 1
ATOM 2031 O O . LEU A 1 252 ? -41.132 3.473 79.135 1.00 97.50 252 LEU A O 1
ATOM 2035 N N . SER A 1 253 ? -39.665 2.376 77.848 1.00 97.31 253 SER A N 1
ATOM 2036 C CA . SER A 1 253 ? -39.703 1.164 78.678 1.00 97.31 253 SER A CA 1
ATOM 2037 C C . SER A 1 253 ? -39.044 1.364 80.047 1.00 97.31 253 SER A C 1
ATOM 2039 O O . SER A 1 253 ? -39.582 0.888 81.045 1.00 97.31 253 SER A O 1
ATOM 2041 N N . ARG A 1 254 ? -37.933 2.113 80.123 1.00 97.69 254 ARG A N 1
ATOM 2042 C CA . ARG A 1 254 ? -37.295 2.503 81.395 1.00 97.69 254 ARG A CA 1
ATOM 2043 C C . ARG A 1 254 ? -38.184 3.421 82.222 1.00 97.69 254 ARG A C 1
ATOM 2045 O O . ARG A 1 254 ? -38.221 3.274 83.439 1.00 97.69 254 ARG A O 1
ATOM 2052 N N . ASP A 1 255 ? -38.886 4.351 81.583 1.00 97.12 255 ASP A N 1
ATOM 2053 C CA . ASP A 1 255 ? -39.772 5.282 82.279 1.00 97.12 255 ASP A CA 1
ATOM 2054 C C . ASP A 1 255 ? -40.989 4.554 82.859 1.00 97.12 255 ASP A C 1
ATOM 2056 O O . ASP A 1 255 ? -41.234 4.667 84.059 1.00 97.12 255 ASP A O 1
ATOM 2060 N N . LYS A 1 256 ? -41.619 3.648 82.101 1.00 97.50 256 LYS A N 1
ATOM 2061 C CA . LYS A 1 256 ? -42.643 2.744 82.657 1.00 97.50 256 LYS A CA 1
ATOM 2062 C C . LYS A 1 256 ? -42.110 1.840 83.772 1.00 97.50 256 LYS A C 1
ATOM 2064 O O . LYS A 1 256 ? -42.803 1.599 84.753 1.00 97.50 256 LYS A O 1
ATOM 2069 N N . GLU A 1 257 ? -40.871 1.355 83.678 1.00 97.75 257 GLU A N 1
ATOM 2070 C CA . GLU A 1 257 ? -40.239 0.582 84.760 1.00 97.75 257 GLU A CA 1
ATOM 2071 C C . GLU A 1 257 ? -39.982 1.437 86.022 1.00 97.75 257 GLU A C 1
ATOM 2073 O O . GLU A 1 257 ? -39.914 0.904 87.130 1.00 97.75 257 GLU A O 1
ATOM 2078 N N . ARG A 1 258 ? -39.819 2.762 85.900 1.00 97.06 258 ARG A N 1
ATOM 2079 C CA . ARG A 1 258 ? -39.765 3.685 87.052 1.00 97.06 258 ARG A CA 1
ATOM 2080 C C . ARG A 1 258 ? -41.161 3.890 87.640 1.00 97.06 258 ARG A C 1
ATOM 2082 O O . ARG A 1 258 ? -41.326 3.710 88.841 1.00 97.06 258 ARG A O 1
ATOM 2089 N N . GLU A 1 259 ? -42.163 4.164 86.805 1.00 97.12 259 GLU A N 1
ATOM 2090 C CA . GLU A 1 259 ? -43.570 4.311 87.215 1.00 97.12 259 GLU A CA 1
ATOM 2091 C C . GLU A 1 259 ? -44.075 3.067 87.969 1.00 97.12 259 GLU A C 1
ATOM 2093 O O . GLU A 1 259 ? -44.607 3.184 89.071 1.00 97.12 259 GLU A O 1
ATOM 2098 N N . PHE A 1 260 ? -43.825 1.859 87.448 1.00 97.31 260 PHE A N 1
ATOM 2099 C CA . PHE A 1 260 ? -44.194 0.602 88.114 1.00 97.31 260 PHE A CA 1
ATOM 2100 C C . PHE A 1 260 ? -43.437 0.327 89.425 1.00 97.31 260 PHE A C 1
ATOM 2102 O O . PHE A 1 260 ? -43.939 -0.437 90.253 1.00 97.31 260 PHE A O 1
ATOM 2109 N N . ARG A 1 261 ? -42.246 0.910 89.631 1.00 97.81 261 ARG A N 1
ATOM 2110 C CA . ARG A 1 261 ? -41.543 0.859 90.926 1.00 97.81 261 ARG A CA 1
ATOM 2111 C C . ARG A 1 261 ? -42.187 1.807 91.928 1.00 97.81 261 ARG A C 1
ATOM 2113 O O . ARG A 1 261 ? -42.598 1.345 92.984 1.00 97.81 261 ARG A O 1
ATOM 2120 N N . ILE A 1 262 ? -42.387 3.067 91.543 1.00 97.38 262 ILE A N 1
ATOM 2121 C CA . ILE A 1 262 ? -43.024 4.094 92.382 1.00 97.38 262 ILE A CA 1
ATOM 2122 C C . ILE A 1 262 ? -44.422 3.642 92.826 1.00 97.38 262 ILE A C 1
ATOM 2124 O O . ILE A 1 262 ? -44.723 3.674 94.013 1.00 97.38 262 ILE A O 1
ATOM 2128 N N . LEU A 1 263 ? -45.249 3.128 91.907 1.00 96.88 263 LEU A N 1
ATOM 2129 C CA . LEU A 1 263 ? -46.579 2.599 92.237 1.00 96.88 263 LEU A CA 1
ATOM 2130 C C . LEU A 1 263 ? -46.521 1.391 93.185 1.00 96.88 263 LEU A C 1
ATOM 2132 O O . LEU A 1 263 ? -47.379 1.254 94.050 1.00 96.88 263 LEU A O 1
ATOM 2136 N N . ARG A 1 264 ? -45.516 0.514 93.058 1.00 97.50 264 ARG A N 1
ATOM 2137 C CA . ARG A 1 264 ? -45.339 -0.623 93.976 1.00 97.50 264 ARG A CA 1
ATOM 2138 C C . ARG A 1 264 ? -44.912 -0.162 95.366 1.00 97.50 264 ARG A C 1
ATOM 2140 O O . ARG A 1 264 ? -45.439 -0.664 96.350 1.00 97.50 264 ARG A O 1
ATOM 2147 N N . GLU A 1 265 ? -43.964 0.766 95.435 1.00 97.06 265 GLU A N 1
ATOM 2148 C CA . GLU A 1 265 ? -43.471 1.354 96.682 1.00 97.06 265 GLU A CA 1
ATOM 2149 C C . GLU A 1 265 ? -44.601 2.106 97.402 1.00 97.06 265 GLU A C 1
ATOM 2151 O O . GLU A 1 265 ? -44.810 1.885 98.592 1.00 97.06 265 GLU A O 1
ATOM 2156 N N . GLN A 1 266 ? -45.410 2.879 96.668 1.00 96.69 266 GLN A N 1
ATOM 2157 C CA . GLN A 1 266 ? -46.611 3.531 97.191 1.00 96.69 266 GLN A CA 1
ATOM 2158 C C . GLN A 1 266 ? -47.622 2.513 97.743 1.00 96.69 266 GLN A C 1
ATOM 2160 O O . GLN A 1 266 ? -47.959 2.590 98.924 1.00 96.69 266 GLN A O 1
ATOM 2165 N N . MET A 1 267 ? -48.046 1.522 96.946 1.00 95.81 267 MET A N 1
ATOM 2166 C CA . MET A 1 267 ? -48.986 0.481 97.396 1.00 95.81 267 MET A CA 1
ATOM 2167 C C . MET A 1 267 ? -48.479 -0.276 98.633 1.00 95.81 267 MET A C 1
ATOM 2169 O O . MET A 1 267 ? -49.272 -0.646 99.495 1.00 95.81 267 MET A O 1
ATOM 2173 N N . GLU A 1 268 ? -47.168 -0.501 98.744 1.00 97.00 268 GLU A N 1
ATOM 2174 C CA . GLU A 1 268 ? -46.556 -1.142 99.909 1.00 97.00 268 GLU A CA 1
ATOM 2175 C C . GLU A 1 268 ? -46.569 -0.225 101.146 1.00 97.00 268 GLU A C 1
ATOM 2177 O O . GLU A 1 268 ? -46.862 -0.695 102.247 1.00 97.00 268 GLU A O 1
ATOM 2182 N N . THR A 1 269 ? -46.344 1.086 100.984 1.00 96.25 269 THR A N 1
ATOM 2183 C CA . THR A 1 269 ? -46.512 2.054 102.084 1.00 96.25 269 THR A CA 1
ATOM 2184 C C . THR A 1 269 ? -47.967 2.218 102.520 1.00 96.25 269 THR A C 1
ATOM 2186 O O . THR A 1 269 ? -48.221 2.257 103.720 1.00 96.25 269 THR A O 1
ATOM 2189 N N . GLU A 1 270 ? -48.928 2.230 101.593 1.00 95.81 270 GLU A N 1
ATOM 2190 C CA . GLU A 1 270 ? -50.364 2.289 101.901 1.00 95.81 270 GLU A CA 1
ATOM 2191 C C . GLU A 1 270 ? -50.830 1.007 102.613 1.00 95.81 270 GLU A C 1
ATOM 2193 O O . GLU A 1 270 ? -51.515 1.075 103.634 1.00 95.81 270 GLU A O 1
ATOM 2198 N N . ARG A 1 271 ? -50.378 -0.170 102.148 1.00 97.06 271 ARG A N 1
ATOM 2199 C CA . ARG A 1 271 ? -50.584 -1.469 102.816 1.00 97.06 271 ARG A CA 1
ATOM 2200 C C . ARG A 1 271 ? -50.041 -1.456 104.246 1.00 97.06 271 ARG A C 1
ATOM 2202 O O . ARG A 1 271 ? -50.682 -1.990 105.150 1.00 97.06 271 ARG A O 1
ATOM 2209 N N . GLN A 1 272 ? -48.857 -0.881 104.448 1.00 97.00 272 GLN A N 1
ATOM 2210 C CA . GLN A 1 272 ? -48.218 -0.823 105.757 1.00 97.00 272 GLN A CA 1
ATOM 2211 C C . GLN A 1 272 ? -48.933 0.161 106.695 1.00 97.00 272 GLN A C 1
ATOM 2213 O O . GLN A 1 272 ? -49.268 -0.225 107.810 1.00 97.00 272 GLN A O 1
ATOM 2218 N N . GLN A 1 273 ? -49.263 1.367 106.222 1.00 96.56 273 GLN A N 1
ATOM 2219 C CA . GLN A 1 273 ? -50.051 2.358 106.966 1.00 96.56 273 GLN A CA 1
ATOM 2220 C C . GLN A 1 273 ? -51.412 1.794 107.390 1.00 96.56 273 GLN A C 1
ATOM 2222 O O . GLN A 1 273 ? -51.757 1.868 108.564 1.00 96.56 273 GLN A O 1
ATOM 2227 N N . ALA A 1 274 ? -52.150 1.154 106.477 1.00 95.62 274 ALA A N 1
ATOM 2228 C CA . ALA A 1 274 ? -53.444 0.548 106.792 1.00 95.62 274 ALA A CA 1
ATOM 2229 C C . ALA A 1 274 ? -53.339 -0.578 107.838 1.00 95.62 274 ALA A C 1
ATOM 2231 O O . ALA A 1 274 ? -54.216 -0.708 108.690 1.00 95.62 274 ALA A O 1
ATOM 2232 N N . LEU A 1 275 ? -52.264 -1.378 107.812 1.00 96.81 275 LEU A N 1
ATOM 2233 C CA . LEU A 1 275 ? -52.007 -2.382 108.849 1.00 96.81 275 LEU A CA 1
ATOM 2234 C C . LEU A 1 275 ? -51.598 -1.774 110.188 1.00 96.81 275 LEU A C 1
ATOM 2236 O O . LEU A 1 275 ? -51.935 -2.345 111.221 1.00 96.81 275 LEU A O 1
ATOM 2240 N N . ASP A 1 276 ? -50.845 -0.678 110.191 1.00 96.25 276 ASP A N 1
ATOM 2241 C CA . ASP A 1 276 ? -50.423 -0.027 111.427 1.00 96.25 276 ASP A CA 1
ATOM 2242 C C . ASP A 1 276 ? -51.601 0.710 112.079 1.00 96.25 276 ASP A C 1
ATOM 2244 O O . ASP A 1 276 ? -51.847 0.490 113.261 1.00 96.25 276 ASP A O 1
ATOM 2248 N N . SER A 1 277 ? -52.448 1.401 111.307 1.00 96.12 277 SER A N 1
ATOM 2249 C CA . SER A 1 277 ? -53.726 1.930 111.806 1.00 96.12 277 SER A CA 1
ATOM 2250 C C . SER A 1 277 ? -54.677 0.833 112.302 1.00 96.12 277 SER A C 1
ATOM 2252 O O . SER A 1 277 ? -55.334 1.029 113.317 1.00 96.12 277 SER A O 1
ATOM 2254 N N . LEU A 1 278 ? -54.729 -0.342 111.657 1.00 95.44 278 LEU A N 1
ATOM 2255 C CA . LEU A 1 278 ? -55.533 -1.475 112.146 1.00 95.44 278 LEU A CA 1
ATOM 2256 C C . LEU A 1 278 ? -54.985 -2.069 113.458 1.00 95.44 278 LEU A C 1
ATOM 2258 O O . LEU A 1 278 ? -55.755 -2.554 114.285 1.00 95.44 278 LEU A O 1
ATOM 2262 N N . LYS A 1 279 ? -53.662 -2.035 113.678 1.00 95.62 279 LYS A N 1
ATOM 2263 C CA . LYS A 1 279 ? -53.077 -2.380 114.986 1.00 95.62 279 LYS A CA 1
ATOM 2264 C C . LYS A 1 279 ? -53.416 -1.322 116.024 1.00 95.62 279 LYS A C 1
ATOM 2266 O O . LYS A 1 279 ? -53.724 -1.689 117.147 1.00 95.62 279 LYS A O 1
ATOM 2271 N N . GLU A 1 280 ? -53.352 -0.042 115.669 1.00 94.56 280 GLU A N 1
ATOM 2272 C CA . GLU A 1 280 ? -53.699 1.062 116.567 1.00 94.56 280 GLU A CA 1
ATOM 2273 C C . GLU A 1 280 ? -55.169 0.988 116.994 1.00 94.56 280 GLU A C 1
ATOM 2275 O O . GLU A 1 280 ? -55.435 1.074 118.191 1.00 94.56 280 GLU A O 1
ATOM 2280 N N . THR A 1 281 ? -56.110 0.719 116.076 1.00 95.06 281 THR A N 1
ATOM 2281 C CA . THR A 1 281 ? -57.516 0.491 116.452 1.00 95.06 281 THR A CA 1
ATOM 2282 C C . THR A 1 281 ? -57.677 -0.762 117.301 1.00 95.06 281 THR A C 1
ATOM 2284 O O . THR A 1 281 ? -58.316 -0.673 118.335 1.00 95.06 281 THR A O 1
ATOM 2287 N N . LEU A 1 282 ? -57.048 -1.892 116.957 1.00 95.25 282 LEU A N 1
ATOM 2288 C CA . LEU A 1 282 ? -57.149 -3.122 117.757 1.00 95.25 282 LEU A CA 1
ATOM 2289 C C . LEU A 1 282 ? -56.540 -2.969 119.166 1.00 95.25 282 LEU A C 1
ATOM 2291 O O . LEU A 1 282 ? -57.040 -3.541 120.131 1.00 95.25 282 LEU A O 1
ATOM 2295 N N . ILE A 1 283 ? -55.459 -2.196 119.302 1.00 93.62 283 ILE A N 1
ATOM 2296 C CA . ILE A 1 283 ? -54.858 -1.853 120.598 1.00 93.62 283 ILE A CA 1
ATOM 2297 C C . ILE A 1 283 ? -55.799 -0.940 121.390 1.00 93.62 283 ILE A C 1
ATOM 2299 O O . ILE A 1 283 ? -55.978 -1.162 122.585 1.00 93.62 283 ILE A O 1
ATOM 2303 N N . GLN A 1 284 ? -56.414 0.053 120.743 1.00 93.31 284 GLN A N 1
ATOM 2304 C CA . GLN A 1 284 ? -57.362 0.967 121.377 1.00 93.31 284 GLN A CA 1
ATOM 2305 C C . GLN A 1 284 ? -58.646 0.243 121.816 1.00 93.31 284 GLN A C 1
ATOM 2307 O O . GLN A 1 284 ? -59.029 0.357 122.976 1.00 93.31 284 GLN A O 1
ATOM 2312 N N . GLU A 1 285 ? -59.239 -0.571 120.939 1.00 91.06 285 GLU A N 1
ATOM 2313 C CA . GLU A 1 285 ? -60.370 -1.463 121.229 1.00 91.06 285 GLU A CA 1
ATOM 2314 C C . GLU A 1 285 ? -60.048 -2.367 122.423 1.00 91.06 285 GLU A C 1
ATOM 2316 O O . GLU A 1 285 ? -60.831 -2.440 123.362 1.00 91.06 285 GLU A O 1
ATOM 2321 N N . HIS A 1 286 ? -58.864 -2.988 122.461 1.00 91.56 286 HIS A N 1
ATOM 2322 C CA . HIS A 1 286 ? -58.482 -3.852 123.578 1.00 91.56 286 HIS A CA 1
ATOM 2323 C C . HIS A 1 286 ? -58.217 -3.085 124.892 1.00 91.56 286 HIS A C 1
ATOM 2325 O O . HIS A 1 286 ? -58.484 -3.599 125.978 1.00 91.56 286 HIS A O 1
ATOM 2331 N N . ILE A 1 287 ? -57.722 -1.844 124.828 1.00 92.94 287 ILE A N 1
ATOM 2332 C CA . ILE A 1 287 ? -57.612 -0.956 126.001 1.00 92.94 287 ILE A CA 1
ATOM 2333 C C . ILE A 1 287 ? -59.006 -0.567 126.519 1.00 92.94 287 ILE A C 1
ATOM 2335 O O . ILE A 1 287 ? -59.208 -0.497 127.734 1.00 92.94 287 ILE A O 1
ATOM 2339 N N . GLU A 1 288 ? -59.966 -0.344 125.623 1.00 90.56 288 GLU A N 1
ATOM 2340 C CA . GLU A 1 288 ? -61.363 -0.046 125.953 1.00 90.56 288 GLU A CA 1
ATOM 2341 C C . GLU A 1 288 ? -62.078 -1.279 126.538 1.00 90.56 288 GLU A C 1
ATOM 2343 O O . GLU A 1 288 ? -62.632 -1.176 127.630 1.00 90.56 288 GLU A O 1
ATOM 2348 N N . GLU A 1 289 ? -61.943 -2.468 125.935 1.00 87.81 289 GLU A N 1
ATOM 2349 C CA . GLU A 1 289 ? -62.408 -3.752 126.495 1.00 87.81 289 GLU A CA 1
ATOM 2350 C C . GLU A 1 289 ? -61.878 -3.989 127.919 1.00 87.81 289 GLU A C 1
ATOM 2352 O O . GLU A 1 289 ? -62.635 -4.339 128.826 1.00 87.81 289 GLU A O 1
ATOM 2357 N N . LEU A 1 290 ? -60.572 -3.795 128.139 1.00 86.75 290 LEU A N 1
ATOM 2358 C CA . LEU A 1 290 ? -59.953 -3.962 129.457 1.00 86.75 290 LEU A CA 1
ATOM 2359 C C . LEU A 1 290 ? -60.456 -2.921 130.468 1.00 86.75 290 LEU A C 1
ATOM 2361 O O . LEU A 1 290 ? -60.576 -3.235 131.654 1.00 86.75 290 LEU A O 1
ATOM 2365 N N . SER A 1 291 ? -60.775 -1.708 130.012 1.00 85.56 291 SER A N 1
ATOM 2366 C CA . SER A 1 291 ? -61.336 -0.641 130.850 1.00 85.56 291 SER A CA 1
ATOM 2367 C C . SER A 1 291 ? -62.788 -0.930 131.243 1.00 85.56 291 SER A C 1
ATOM 2369 O O . SER A 1 291 ? -63.141 -0.784 132.415 1.00 85.56 291 SER A O 1
ATOM 2371 N N . ASP A 1 292 ? -63.609 -1.411 130.307 1.00 82.81 292 ASP A N 1
ATOM 2372 C CA . ASP A 1 292 ? -64.990 -1.841 130.554 1.00 82.81 292 ASP A CA 1
ATOM 2373 C C . ASP A 1 292 ? -65.042 -3.063 131.482 1.00 82.81 292 ASP A C 1
ATOM 2375 O O . ASP A 1 292 ? -65.840 -3.095 132.421 1.00 82.81 292 ASP A O 1
ATOM 2379 N N . LEU A 1 293 ? -64.147 -4.041 131.299 1.00 81.12 293 LEU A N 1
ATOM 2380 C CA . LEU A 1 293 ? -64.022 -5.202 132.189 1.00 81.12 293 LEU A CA 1
ATOM 2381 C C . LEU A 1 293 ? -63.609 -4.802 133.615 1.00 81.12 293 LEU A C 1
ATOM 2383 O O . LEU A 1 293 ? -64.177 -5.319 134.581 1.00 81.12 293 LEU A O 1
ATOM 2387 N N . GLN A 1 294 ? -62.681 -3.851 133.772 1.00 73.12 294 GLN A N 1
ATOM 2388 C CA . GLN A 1 294 ? -62.344 -3.290 135.087 1.00 73.12 294 GLN A CA 1
ATOM 2389 C C . GLN A 1 294 ? -63.528 -2.530 135.703 1.00 73.12 294 GLN A C 1
ATOM 2391 O O . GLN A 1 294 ? -63.811 -2.686 136.892 1.00 73.12 294 GLN A O 1
ATOM 2396 N N . GLN A 1 295 ? -64.257 -1.742 134.908 1.00 72.31 295 GLN A N 1
ATOM 2397 C CA . GLN A 1 295 ? -65.421 -0.994 135.386 1.00 72.31 295 GLN A CA 1
ATOM 2398 C C . GLN A 1 295 ? -66.591 -1.919 135.771 1.00 72.31 295 GLN A C 1
ATOM 2400 O O . GLN A 1 295 ? -67.317 -1.616 136.720 1.00 72.31 295 GLN A O 1
ATOM 2405 N N . ALA A 1 296 ? -66.738 -3.067 135.103 1.00 64.69 296 ALA A N 1
ATOM 2406 C CA . ALA A 1 296 ? -67.668 -4.125 135.484 1.00 64.69 296 ALA A CA 1
ATOM 2407 C C . ALA A 1 296 ? -67.260 -4.799 136.809 1.00 64.69 296 ALA A C 1
ATOM 2409 O O . ALA A 1 296 ? -68.096 -4.902 137.706 1.00 64.69 296 ALA A O 1
ATOM 2410 N N . GLN A 1 297 ? -65.982 -5.171 136.984 1.00 58.34 297 GLN A N 1
ATOM 2411 C CA . GLN A 1 297 ? -65.470 -5.740 138.245 1.00 58.34 297 GLN A CA 1
ATOM 2412 C C . GLN A 1 297 ? -65.725 -4.821 139.448 1.00 58.34 297 GLN A C 1
ATOM 2414 O O . GLN A 1 297 ? -66.294 -5.253 140.452 1.00 58.34 297 GLN A O 1
ATOM 2419 N N . VAL A 1 298 ? -65.397 -3.531 139.320 1.00 58.47 298 VAL A N 1
ATOM 2420 C CA . VAL A 1 298 ? -65.625 -2.511 140.364 1.00 58.47 298 VAL A CA 1
ATOM 2421 C C . VAL A 1 298 ? -67.117 -2.341 140.710 1.00 58.47 298 VAL A C 1
ATOM 2423 O O . VAL A 1 298 ? -67.453 -1.793 141.760 1.00 58.47 298 VAL A O 1
ATOM 2426 N N . ARG A 1 299 ? -68.031 -2.841 139.867 1.00 58.59 299 ARG A N 1
ATOM 2427 C CA . ARG A 1 299 ? -69.481 -2.814 140.094 1.00 58.59 299 ARG A CA 1
ATOM 2428 C C . ARG A 1 299 ? -70.041 -4.059 140.793 1.00 58.59 299 ARG A C 1
ATOM 2430 O O . ARG A 1 299 ? -71.139 -3.963 141.334 1.00 58.59 299 ARG A O 1
ATOM 2437 N N . GLU A 1 300 ? -69.322 -5.185 140.801 1.00 54.09 300 GLU A N 1
ATOM 2438 C CA . GLU A 1 300 ? -69.758 -6.434 141.454 1.00 54.09 300 GLU A CA 1
ATOM 2439 C C . GLU A 1 300 ? -69.105 -6.684 142.826 1.00 54.09 300 GLU A C 1
ATOM 2441 O O . GLU A 1 300 ? -69.736 -7.288 143.693 1.00 54.09 300 GLU A O 1
ATOM 2446 N N . GLU A 1 301 ? -67.894 -6.177 143.092 1.00 50.12 301 GLU A N 1
ATOM 2447 C CA . GLU A 1 301 ? -67.190 -6.399 144.377 1.00 50.12 301 GLU A CA 1
ATOM 2448 C C . GLU A 1 301 ? -67.809 -5.673 145.601 1.00 50.12 301 GLU A C 1
ATOM 2450 O O . GLU A 1 301 ? -67.231 -5.676 146.688 1.00 50.12 301 GLU A O 1
ATOM 2455 N N . GLY A 1 302 ? -68.986 -5.055 145.451 1.00 50.97 302 GLY A N 1
ATOM 2456 C CA . GLY A 1 302 ? -69.585 -4.154 146.441 1.00 50.97 302 GLY A CA 1
ATOM 2457 C C . GLY A 1 302 ? -70.216 -4.789 147.691 1.00 50.97 302 GLY A C 1
ATOM 2458 O O . GLY A 1 302 ? -70.271 -4.101 148.706 1.00 50.97 302 GLY A O 1
ATOM 2459 N N . ASP A 1 303 ? -70.691 -6.046 147.649 1.00 54.66 303 ASP A N 1
ATOM 2460 C CA . ASP A 1 303 ? -71.508 -6.617 148.753 1.00 54.66 303 ASP A CA 1
ATOM 2461 C C . ASP A 1 303 ? -71.307 -8.131 149.056 1.00 54.66 303 ASP A C 1
ATOM 2463 O O . ASP A 1 303 ? -71.384 -8.544 150.213 1.00 54.66 303 ASP A O 1
ATOM 2467 N N . GLU A 1 304 ? -71.022 -8.998 148.071 1.00 58.22 304 GLU A N 1
ATOM 2468 C CA . GLU A 1 304 ? -71.178 -10.469 148.245 1.00 58.22 304 GLU A CA 1
ATOM 2469 C C . GLU A 1 304 ? -69.896 -11.273 148.575 1.00 58.22 304 GLU A C 1
ATOM 2471 O O . GLU A 1 304 ? -69.964 -12.426 149.020 1.00 58.22 304 GLU A O 1
ATOM 2476 N N . THR A 1 305 ? -68.699 -10.693 148.438 1.00 55.50 305 THR A N 1
ATOM 2477 C CA . THR A 1 305 ? -67.418 -11.432 148.557 1.00 55.50 305 THR A CA 1
ATOM 2478 C C . THR A 1 305 ? -67.177 -12.046 149.953 1.00 55.50 305 THR A C 1
ATOM 2480 O O . THR A 1 305 ? -66.400 -12.993 150.104 1.00 55.50 305 THR A O 1
ATOM 2483 N N . GLY A 1 306 ? -67.876 -11.571 150.992 1.00 57.12 306 GLY A N 1
ATOM 2484 C CA . GLY A 1 306 ? -67.794 -12.113 152.355 1.00 57.12 306 GLY A CA 1
ATOM 2485 C C . GLY A 1 306 ? -68.585 -13.410 152.605 1.00 57.12 306 GLY A C 1
ATOM 2486 O O . GLY A 1 306 ? -68.225 -14.186 153.496 1.00 57.12 306 GLY A O 1
ATOM 2487 N N . GLY A 1 307 ? -69.655 -13.678 151.845 1.00 60.50 307 GLY A N 1
ATOM 2488 C CA . GLY A 1 307 ? -70.621 -14.740 152.166 1.00 60.50 307 GLY A CA 1
ATOM 2489 C C . GLY A 1 307 ? -70.142 -16.158 151.829 1.00 60.50 307 GLY A C 1
ATOM 2490 O O . GLY A 1 307 ? -70.211 -17.080 152.655 1.00 60.50 307 GLY A O 1
ATOM 2491 N N . LEU A 1 308 ? -69.617 -16.341 150.615 1.00 60.53 308 LEU A N 1
ATOM 2492 C CA . LEU A 1 308 ? -69.285 -17.654 150.040 1.00 60.53 308 LEU A CA 1
ATOM 2493 C C . LEU A 1 308 ? -68.216 -18.416 150.844 1.00 60.53 308 LEU A C 1
ATOM 2495 O O . LEU A 1 308 ? -68.391 -19.601 151.155 1.00 60.53 308 LEU A O 1
ATOM 2499 N N . ALA A 1 309 ? -67.151 -17.731 151.272 1.00 63.72 309 ALA A N 1
ATOM 2500 C CA . ALA A 1 309 ? -66.059 -18.326 152.050 1.00 63.72 309 ALA A CA 1
ATOM 2501 C C . ALA A 1 309 ? -66.505 -18.849 153.434 1.00 63.72 309 ALA A C 1
ATOM 2503 O O . ALA A 1 309 ? -65.909 -19.791 153.970 1.00 63.72 309 ALA A O 1
ATOM 2504 N N . ALA A 1 310 ? -67.570 -18.276 154.005 1.00 66.00 310 ALA A N 1
ATOM 2505 C CA . ALA A 1 310 ? -68.181 -18.721 155.257 1.00 66.00 310 ALA A CA 1
ATOM 2506 C C . ALA A 1 310 ? -69.223 -19.842 155.062 1.00 66.00 310 ALA A C 1
ATOM 2508 O O . ALA A 1 310 ? -69.636 -20.473 156.040 1.00 66.00 310 ALA A O 1
ATOM 2509 N N . SER A 1 311 ? -69.672 -20.100 153.829 1.00 70.06 311 SER A N 1
ATOM 2510 C CA . SER A 1 311 ? -70.613 -21.181 153.500 1.00 70.06 311 SER A CA 1
ATOM 2511 C C . SER A 1 311 ? -69.891 -22.527 153.359 1.00 70.06 311 SER A C 1
ATOM 2513 O O . SER A 1 311 ? -70.149 -23.455 154.131 1.00 70.06 311 SER A O 1
ATOM 2515 N N . LEU A 1 312 ? -68.875 -22.595 152.487 1.00 74.06 312 LEU A N 1
ATOM 2516 C CA . LEU A 1 312 ? -68.044 -23.794 152.269 1.00 74.06 312 LEU A CA 1
ATOM 2517 C C . LEU A 1 312 ? -67.434 -24.340 153.573 1.00 74.06 312 LEU A C 1
ATOM 2519 O O . LEU A 1 312 ? -67.405 -25.549 153.808 1.00 74.06 312 LEU A O 1
ATOM 2523 N N . ARG A 1 313 ? -67.008 -23.442 154.472 1.00 76.62 313 ARG A N 1
ATOM 2524 C CA . ARG A 1 313 ? -66.399 -23.800 155.763 1.00 76.62 313 ARG A CA 1
ATOM 2525 C C . ARG A 1 313 ? -67.382 -24.490 156.725 1.00 76.62 313 ARG A C 1
ATOM 2527 O O . ARG A 1 313 ? -66.974 -25.385 157.462 1.00 76.62 313 ARG A O 1
ATOM 2534 N N . ARG A 1 314 ? -68.676 -24.139 156.676 1.00 77.38 314 ARG A N 1
ATOM 2535 C CA . ARG A 1 314 ? -69.756 -24.852 157.394 1.00 77.38 314 ARG A CA 1
ATOM 2536 C C . ARG A 1 314 ? -70.092 -26.190 156.734 1.00 77.38 314 ARG A C 1
ATOM 2538 O O . ARG A 1 314 ? -70.351 -27.168 157.433 1.00 77.38 314 ARG A O 1
ATOM 2545 N N . GLN A 1 315 ? -70.061 -26.250 155.403 1.00 77.88 315 GLN A N 1
ATOM 2546 C CA . GLN A 1 315 ? -70.386 -27.458 154.640 1.00 77.88 315 GLN A CA 1
ATOM 2547 C C . GLN A 1 315 ? -69.395 -28.607 154.911 1.00 77.88 315 GLN A C 1
ATOM 2549 O O . GLN A 1 315 ? -69.823 -29.753 155.065 1.00 77.88 315 GLN A O 1
ATOM 2554 N N . LEU A 1 316 ? -68.100 -28.301 155.079 1.00 80.94 316 LEU A N 1
ATOM 2555 C CA . LEU A 1 316 ? -67.091 -29.272 155.535 1.00 80.94 316 LEU A CA 1
ATOM 2556 C C . LEU A 1 316 ? -67.420 -29.829 156.934 1.00 80.94 316 LEU A C 1
ATOM 2558 O O . LEU A 1 316 ? -67.531 -31.042 157.112 1.00 80.94 316 LEU A O 1
ATOM 2562 N N . GLN A 1 317 ? -67.674 -28.949 157.910 1.00 78.88 317 GLN A N 1
ATOM 2563 C CA . GLN A 1 317 ? -67.985 -29.350 159.291 1.00 78.88 317 GLN A CA 1
ATOM 2564 C C . GLN A 1 317 ? -69.268 -30.190 159.419 1.00 78.88 317 GLN A C 1
ATOM 2566 O O . GLN A 1 317 ? -69.406 -30.955 160.378 1.00 78.88 317 GLN A O 1
ATOM 2571 N N . ALA A 1 318 ? -70.210 -30.069 158.478 1.00 80.88 318 ALA A N 1
ATOM 2572 C CA . ALA A 1 318 ? -71.380 -30.941 158.401 1.00 80.88 318 ALA A CA 1
ATOM 2573 C C . ALA A 1 318 ? -71.004 -32.363 157.935 1.00 80.88 318 ALA A C 1
ATOM 2575 O O . ALA A 1 318 ? -71.435 -33.345 158.544 1.00 80.88 318 ALA A O 1
ATOM 2576 N N . LYS A 1 319 ? -70.138 -32.494 156.920 1.00 82.56 319 LYS A N 1
ATOM 2577 C CA . LYS A 1 319 ? -69.660 -33.796 156.417 1.00 82.56 319 LYS A CA 1
ATOM 2578 C C . LYS A 1 319 ? -68.819 -34.549 157.457 1.00 82.56 319 LYS A C 1
ATOM 2580 O O . LYS A 1 319 ? -69.013 -35.752 157.641 1.00 82.56 319 LYS A O 1
ATOM 2585 N N . ASP A 1 320 ? -68.005 -33.844 158.243 1.00 83.25 320 ASP A N 1
ATOM 2586 C CA . ASP A 1 320 ? -67.274 -34.427 159.383 1.00 83.25 320 ASP A CA 1
ATOM 2587 C C . ASP A 1 320 ? -68.191 -34.953 160.501 1.00 83.25 320 ASP A C 1
ATOM 2589 O O . ASP A 1 320 ? -67.791 -35.803 161.304 1.00 83.25 320 ASP A O 1
ATOM 2593 N N . GLN A 1 321 ? -69.420 -34.441 160.610 1.00 82.94 321 GLN A N 1
ATOM 2594 C CA . GLN A 1 321 ? -70.418 -34.944 161.558 1.00 82.94 321 GLN A CA 1
ATOM 2595 C C . GLN A 1 321 ? -71.161 -36.165 161.008 1.00 82.94 321 GLN A C 1
ATOM 2597 O O . GLN A 1 321 ? -71.420 -37.100 161.769 1.00 82.94 321 GLN A O 1
ATOM 2602 N N . GLU A 1 322 ? -71.440 -36.213 159.701 1.00 84.25 322 GLU A N 1
ATOM 2603 C CA . GLU A 1 322 ? -71.975 -37.409 159.038 1.00 84.25 322 GLU A CA 1
ATOM 2604 C C . GLU A 1 322 ? -71.006 -38.594 159.137 1.00 84.25 322 GLU A C 1
ATOM 2606 O O . GLU A 1 322 ? -71.420 -39.670 159.568 1.00 84.25 322 GLU A O 1
ATOM 2611 N N . LEU A 1 323 ? -69.711 -38.398 158.858 1.00 82.94 323 LEU A N 1
ATOM 2612 C CA . LEU A 1 323 ? -68.675 -39.433 159.014 1.00 82.94 323 LEU A CA 1
ATOM 2613 C C . LEU A 1 323 ? -68.667 -40.034 160.430 1.00 82.94 323 LEU A C 1
ATOM 2615 O O . LEU A 1 323 ? -68.756 -41.253 160.600 1.00 82.94 323 LEU A O 1
ATOM 2619 N N . 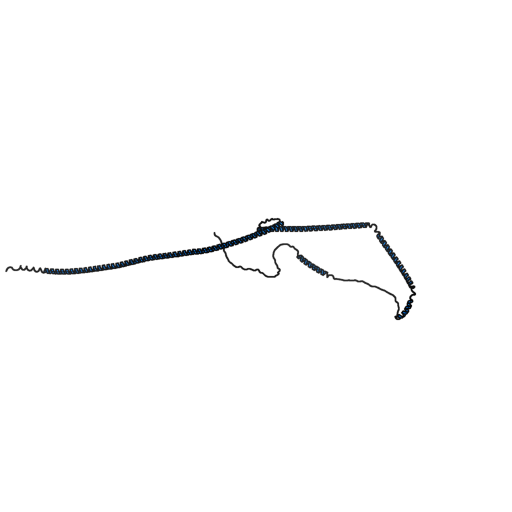ARG A 1 324 ? -68.684 -39.180 161.461 1.00 84.38 324 ARG A N 1
ATOM 2620 C CA . ARG A 1 324 ? -68.784 -39.593 162.875 1.00 84.38 324 ARG A CA 1
ATOM 2621 C C . ARG A 1 324 ? -70.147 -40.183 163.259 1.00 84.38 324 ARG A C 1
ATOM 2623 O O . ARG A 1 324 ? -70.290 -40.713 164.362 1.00 84.38 324 ARG A O 1
ATOM 2630 N N . ARG A 1 325 ? -71.175 -40.095 162.410 1.00 83.00 325 ARG A N 1
ATOM 2631 C CA . ARG A 1 325 ? -72.487 -40.747 162.591 1.00 83.00 325 ARG A CA 1
ATOM 2632 C C . ARG A 1 325 ? -72.498 -42.129 161.931 1.00 83.00 325 ARG A C 1
ATOM 2634 O O . ARG A 1 325 ? -72.897 -43.097 162.575 1.00 83.00 325 ARG A O 1
ATOM 2641 N N . VAL A 1 326 ? -71.956 -42.234 160.715 1.00 84.50 326 VAL A N 1
ATOM 2642 C CA . VAL A 1 326 ? -71.760 -43.496 159.982 1.00 84.50 326 VAL A CA 1
ATOM 2643 C C . VAL A 1 326 ? -70.854 -44.452 160.760 1.00 84.50 326 VAL A C 1
ATOM 2645 O O . VAL A 1 326 ? -71.220 -45.608 160.937 1.00 84.50 326 VAL A O 1
ATOM 2648 N N . GLN A 1 327 ? -69.731 -43.981 161.314 1.00 79.69 327 GLN A N 1
ATOM 2649 C CA . GLN A 1 327 ? -68.821 -44.826 162.105 1.00 79.69 327 GLN A CA 1
ATOM 2650 C C . GLN A 1 327 ? -69.494 -45.469 163.334 1.00 79.69 327 GLN A C 1
ATOM 2652 O O . GLN A 1 327 ? -69.234 -46.634 163.628 1.00 79.69 327 GLN A O 1
ATOM 2657 N N . ARG A 1 328 ? -70.401 -44.757 164.021 1.00 83.81 328 ARG A N 1
ATOM 2658 C CA . ARG A 1 328 ? -71.163 -45.310 165.159 1.00 83.81 328 ARG A CA 1
ATOM 2659 C C . ARG A 1 328 ? -72.226 -46.317 164.716 1.00 83.81 328 ARG A C 1
ATOM 2661 O O . ARG A 1 328 ? -72.322 -47.381 165.318 1.00 83.81 328 ARG A O 1
ATOM 2668 N N . SER A 1 329 ? -72.949 -46.021 163.633 1.00 83.62 329 SER A N 1
ATOM 2669 C CA . SER A 1 329 ? -73.893 -46.961 163.004 1.00 83.62 329 SER A CA 1
ATOM 2670 C C . SER A 1 329 ? -73.197 -48.270 162.591 1.00 83.62 329 SER A C 1
ATOM 2672 O O . SER A 1 329 ? -73.651 -49.365 162.915 1.00 83.62 329 SER A O 1
ATOM 2674 N N . MET A 1 330 ? -72.016 -48.155 161.975 1.00 79.38 330 MET A N 1
ATOM 2675 C CA . MET A 1 330 ? -71.170 -49.278 161.562 1.00 79.38 330 MET A CA 1
ATOM 2676 C C . MET A 1 330 ? -70.664 -50.120 162.748 1.00 79.38 330 MET A C 1
ATOM 2678 O O . MET A 1 330 ? -70.454 -51.322 162.598 1.00 79.38 330 MET A O 1
ATOM 2682 N N . GLY A 1 331 ? -70.478 -49.515 163.927 1.00 78.31 331 GLY A N 1
ATOM 2683 C CA . GLY A 1 331 ? -70.188 -50.234 165.172 1.00 78.31 331 GLY A CA 1
ATOM 2684 C C . GLY A 1 331 ? -71.381 -51.068 165.643 1.00 78.31 331 GLY A C 1
ATOM 2685 O O . GLY A 1 331 ? -71.266 -52.285 165.773 1.00 78.31 331 GLY A O 1
ATOM 2686 N N . GLN A 1 332 ? -72.544 -50.430 165.800 1.00 80.25 332 GLN A N 1
ATOM 2687 C CA . GLN A 1 332 ? -73.779 -51.085 166.257 1.00 80.25 332 GLN A CA 1
ATOM 2688 C C . GLN A 1 332 ? -74.222 -52.225 165.325 1.00 80.25 332 GLN A C 1
ATOM 2690 O O . GLN A 1 332 ? -74.645 -53.281 165.791 1.00 80.25 332 GLN A O 1
ATOM 2695 N N . TRP A 1 333 ? -74.071 -52.062 164.006 1.00 83.94 333 TRP A N 1
ATOM 2696 C CA . TRP A 1 333 ? -74.405 -53.108 163.035 1.00 83.94 333 TRP A CA 1
ATOM 2697 C C . TRP A 1 333 ? -73.503 -54.351 163.142 1.00 83.94 333 TRP A C 1
ATOM 2699 O O . TRP A 1 333 ? -73.990 -55.480 163.018 1.00 83.94 333 TRP A O 1
ATOM 2709 N N . LYS A 1 334 ? -72.202 -54.176 163.421 1.00 81.50 334 LYS A N 1
ATOM 2710 C CA . LYS A 1 334 ? -71.283 -55.301 163.679 1.00 81.50 334 LYS A CA 1
ATOM 2711 C C . LYS A 1 334 ? -71.702 -56.075 164.927 1.00 81.50 334 LYS A C 1
ATOM 2713 O O . LYS A 1 334 ? -71.815 -57.295 164.873 1.00 81.50 334 LYS A O 1
ATOM 2718 N N . GLU A 1 335 ? -71.977 -55.353 166.008 1.00 80.31 335 GLU A N 1
ATOM 2719 C CA . GLU A 1 335 ? -72.365 -55.885 167.320 1.00 80.31 335 GLU A CA 1
ATOM 2720 C C . GLU A 1 335 ? -73.707 -56.643 167.269 1.00 80.31 335 GLU A C 1
ATOM 2722 O O . GLU A 1 335 ? -73.839 -57.751 167.792 1.00 80.31 335 GLU A O 1
ATOM 2727 N N . GLN A 1 336 ? -74.684 -56.115 166.525 1.00 80.94 336 GLN A N 1
ATOM 2728 C CA . GLN A 1 336 ? -75.949 -56.802 166.249 1.00 80.94 336 GLN A CA 1
ATOM 2729 C C . GLN A 1 336 ? -75.757 -58.067 165.389 1.00 80.94 336 GLN A C 1
ATOM 2731 O O . GLN A 1 336 ? -76.483 -59.051 165.552 1.00 80.94 336 GLN A O 1
ATOM 2736 N N . THR A 1 337 ? -74.778 -58.066 164.478 1.00 77.06 337 THR A N 1
ATOM 2737 C CA . THR A 1 337 ? -74.497 -59.206 163.592 1.00 77.06 337 THR A CA 1
ATOM 2738 C C . THR A 1 337 ? -73.804 -60.352 164.335 1.00 77.06 337 THR A C 1
ATOM 2740 O O . THR A 1 337 ? -74.206 -61.502 164.158 1.00 77.06 337 THR A O 1
ATOM 2743 N N . THR A 1 338 ? -72.834 -60.072 165.213 1.00 76.19 338 THR A N 1
ATOM 2744 C CA . THR A 1 338 ? -72.203 -61.105 166.057 1.00 76.19 338 THR A CA 1
ATOM 2745 C C . THR A 1 338 ? -73.197 -61.727 167.036 1.00 76.19 338 THR A C 1
ATOM 2747 O O . THR A 1 338 ? -73.259 -62.952 167.128 1.00 76.19 338 THR A O 1
ATOM 2750 N N . ALA A 1 339 ? -74.048 -60.925 167.687 1.00 76.19 339 ALA A N 1
ATOM 2751 C CA . ALA A 1 339 ? -75.103 -61.436 168.569 1.00 76.19 339 ALA A CA 1
ATOM 2752 C C . ALA A 1 339 ? -76.098 -62.368 167.843 1.00 76.19 339 ALA A C 1
ATOM 2754 O O . ALA A 1 339 ? -76.557 -63.361 168.408 1.00 76.19 339 ALA A O 1
ATOM 2755 N N . ARG A 1 340 ? -76.413 -62.084 166.570 1.00 77.62 340 ARG A N 1
ATOM 2756 C CA . ARG A 1 340 ? -77.312 -62.920 165.756 1.00 77.62 340 ARG A CA 1
ATOM 2757 C C . ARG A 1 340 ? -76.649 -64.204 165.241 1.00 77.62 340 ARG A C 1
ATOM 2759 O O . ARG A 1 340 ? -77.345 -65.191 165.033 1.00 77.62 340 ARG A O 1
ATOM 2766 N N . LEU A 1 341 ? -75.329 -64.206 165.042 1.00 78.25 341 LEU A N 1
ATOM 2767 C CA . LEU A 1 341 ? -74.573 -65.422 164.715 1.00 78.25 341 LEU A CA 1
ATOM 2768 C C . LEU A 1 341 ? -74.458 -66.357 165.926 1.00 78.25 341 LEU A C 1
ATOM 2770 O O . LEU A 1 341 ? -74.629 -67.559 165.761 1.00 78.25 341 LEU A O 1
ATOM 2774 N N . ALA A 1 342 ? -74.249 -65.815 167.132 1.00 73.56 342 ALA A N 1
ATOM 2775 C CA . ALA A 1 342 ? -74.188 -66.607 168.363 1.00 73.56 342 ALA A CA 1
ATOM 2776 C C . ALA A 1 342 ? -75.459 -67.454 168.573 1.00 73.56 342 ALA A C 1
ATOM 2778 O O . ALA A 1 342 ? -75.358 -68.669 168.716 1.00 73.56 342 ALA A O 1
ATOM 2779 N N . ARG A 1 343 ? -76.648 -66.839 168.465 1.00 73.75 343 ARG A N 1
ATOM 2780 C CA . ARG A 1 343 ? -77.932 -67.560 168.581 1.00 73.75 343 ARG A CA 1
ATOM 2781 C C . ARG A 1 343 ? -78.108 -68.677 167.556 1.00 73.75 343 ARG A C 1
ATOM 2783 O O . ARG A 1 343 ? -78.620 -69.733 167.906 1.00 73.75 343 ARG A O 1
ATOM 2790 N N . LYS A 1 344 ? -77.647 -68.494 166.312 1.00 75.62 344 LYS A N 1
ATOM 2791 C CA . LYS A 1 344 ? -77.748 -69.556 165.298 1.00 75.62 344 LYS A CA 1
ATOM 2792 C C . LYS A 1 344 ? -76.953 -70.809 165.660 1.00 75.62 344 LYS A C 1
ATOM 2794 O O . LYS A 1 344 ? -77.401 -71.900 165.330 1.00 75.62 344 LYS A O 1
ATOM 2799 N N . PHE A 1 345 ? -75.824 -70.674 166.357 1.00 74.50 345 PHE A N 1
ATOM 2800 C CA . PHE A 1 345 ? -75.084 -71.838 166.850 1.00 74.50 345 PHE A CA 1
ATOM 2801 C C . PHE A 1 345 ? -75.804 -72.546 168.011 1.00 74.50 345 PHE A C 1
ATOM 2803 O O . PHE A 1 345 ? -75.728 -73.767 168.102 1.00 74.50 345 PHE A O 1
ATOM 2810 N N . GLU A 1 346 ? -76.547 -71.822 168.856 1.00 71.88 346 GLU A N 1
ATOM 2811 C CA . GLU A 1 346 ? -77.413 -72.422 169.891 1.00 71.88 346 GLU A CA 1
ATOM 2812 C C . GLU A 1 346 ? -78.611 -73.172 169.263 1.00 71.88 346 GLU A C 1
ATOM 2814 O O . GLU A 1 346 ? -78.953 -74.282 169.682 1.00 71.88 346 GLU A O 1
ATOM 2819 N N . GLU A 1 347 ? -79.216 -72.596 168.218 1.00 72.94 347 GLU A N 1
ATOM 2820 C CA . GLU A 1 347 ? -80.340 -73.170 167.459 1.00 72.94 347 GLU A CA 1
ATOM 2821 C C . GLU A 1 347 ? -79.937 -74.420 166.646 1.00 72.94 347 GLU A C 1
ATOM 2823 O O . GLU A 1 347 ? -80.652 -75.421 166.644 1.00 72.94 347 GLU A O 1
ATOM 2828 N N . GLU A 1 348 ? -78.781 -74.409 165.974 1.00 70.69 348 GLU A N 1
ATOM 2829 C CA . GLU A 1 348 ? -78.320 -75.557 165.175 1.00 70.69 348 GLU A CA 1
ATOM 2830 C C . GLU A 1 348 ? -77.849 -76.730 166.059 1.00 70.69 348 GLU A C 1
ATOM 2832 O O . GLU A 1 348 ? -78.116 -77.887 165.729 1.00 70.69 348 GLU A O 1
ATOM 2837 N N . LEU A 1 349 ? -77.246 -76.461 167.227 1.00 64.19 349 LEU A N 1
ATOM 2838 C CA . LEU A 1 349 ? -76.832 -77.512 168.169 1.00 64.19 349 LEU A CA 1
ATOM 2839 C C . LEU A 1 349 ? -78.025 -78.219 168.841 1.00 64.19 349 LEU A C 1
ATOM 2841 O O . LEU A 1 349 ? -77.929 -79.396 169.188 1.00 64.19 349 LEU A O 1
ATOM 2845 N N . THR A 1 350 ? -79.152 -77.523 169.017 1.00 57.50 350 THR A N 1
ATOM 2846 C CA . THR A 1 350 ? -80.383 -78.121 169.562 1.00 57.50 350 THR A CA 1
ATOM 2847 C C . THR A 1 350 ? -81.169 -78.910 168.513 1.00 57.50 350 THR A C 1
ATOM 2849 O O . THR A 1 350 ? -81.742 -79.944 168.849 1.00 57.50 350 THR A O 1
ATOM 2852 N N . ALA A 1 351 ? -81.137 -78.508 167.238 1.00 59.09 351 ALA A N 1
ATOM 2853 C CA . ALA A 1 351 ? -81.829 -79.218 166.159 1.00 59.09 351 ALA A CA 1
ATOM 2854 C C . ALA A 1 351 ? -81.255 -80.620 165.854 1.00 59.09 351 ALA A C 1
ATOM 2856 O O . ALA A 1 351 ? -82.012 -81.538 165.525 1.00 59.09 351 ALA A O 1
ATOM 2857 N N . GLU A 1 352 ? -79.936 -80.814 165.967 1.00 59.22 352 GLU A N 1
ATOM 2858 C CA . GLU A 1 352 ? -79.299 -82.094 165.608 1.00 59.22 352 GLU A CA 1
ATOM 2859 C C . GLU A 1 352 ? -79.535 -83.202 166.662 1.00 59.22 352 GLU A C 1
ATOM 2861 O O . GLU A 1 352 ? -79.415 -84.388 166.355 1.00 59.22 352 GLU A O 1
ATOM 2866 N N . LEU A 1 353 ? -79.942 -82.842 167.889 1.00 51.72 353 LEU A N 1
ATOM 2867 C CA . LEU A 1 353 ? -80.199 -83.790 168.985 1.00 51.72 353 LEU A CA 1
ATOM 2868 C C . LEU A 1 353 ? -81.511 -84.586 168.849 1.00 51.72 353 LEU A C 1
ATOM 2870 O O . LEU A 1 353 ? -81.628 -85.655 169.448 1.00 51.72 353 LEU A O 1
ATOM 2874 N N . GLU A 1 354 ? -82.489 -84.115 168.068 1.00 54.94 354 GLU A N 1
ATOM 2875 C CA . GLU A 1 354 ? -83.838 -84.715 168.031 1.00 54.94 354 GLU A CA 1
ATOM 2876 C C . GLU A 1 354 ? -84.130 -85.566 166.775 1.00 54.94 354 GLU A C 1
ATOM 2878 O O . GLU A 1 354 ? -85.175 -86.214 166.691 1.00 54.94 354 GLU A O 1
ATOM 2883 N N . ARG A 1 355 ? -83.229 -85.605 165.776 1.00 50.38 355 ARG A N 1
ATOM 2884 C CA . ARG A 1 355 ? -83.593 -85.989 164.394 1.00 50.38 355 ARG A CA 1
ATOM 2885 C C . ARG A 1 355 ? -82.889 -87.223 163.794 1.00 50.38 355 ARG A C 1
ATOM 2887 O O . ARG A 1 355 ? -82.440 -87.151 162.647 1.00 50.38 355 ARG A O 1
ATOM 2894 N N . CYS A 1 356 ? -82.855 -88.352 164.523 1.00 51.28 356 CYS A N 1
ATOM 2895 C CA . CYS A 1 356 ? -83.304 -89.685 164.035 1.00 51.28 356 CYS A CA 1
ATOM 2896 C C . CYS A 1 356 ? -82.854 -90.900 164.888 1.00 51.28 356 CYS A C 1
ATOM 2898 O O . CYS A 1 356 ? -81.933 -91.634 164.536 1.00 51.28 356 CYS A O 1
ATOM 2900 N N . ALA A 1 357 ? -83.683 -91.276 165.861 1.00 51.44 357 ALA A N 1
ATOM 2901 C CA . ALA A 1 357 ? -84.193 -92.651 165.910 1.00 51.44 357 ALA A CA 1
ATOM 2902 C C . ALA A 1 357 ? -85.698 -92.576 165.562 1.00 51.44 357 ALA A C 1
ATOM 2904 O O . ALA A 1 357 ? -86.323 -91.616 166.009 1.00 51.44 357 ALA A O 1
ATOM 2905 N N . PRO A 1 358 ? -86.312 -93.497 164.776 1.00 52.28 358 PRO A N 1
ATOM 2906 C CA . PRO A 1 358 ? -85.878 -94.872 164.514 1.00 52.28 358 PRO A CA 1
ATOM 2907 C C . PRO A 1 358 ? -86.110 -95.345 163.045 1.00 52.28 358 PRO A C 1
ATOM 2909 O O . PRO A 1 358 ? -87.115 -95.995 162.755 1.00 52.28 358 PRO A O 1
ATOM 2912 N N . LYS A 1 359 ? -85.204 -95.062 162.089 1.00 40.53 359 LYS A N 1
ATOM 2913 C CA . LYS A 1 359 ? -85.342 -95.534 160.683 1.00 40.53 359 LYS A CA 1
ATOM 2914 C C . LYS A 1 359 ? -84.019 -95.926 159.999 1.00 40.53 359 LYS A C 1
ATOM 2916 O O . LYS A 1 359 ? -83.485 -95.162 159.205 1.00 40.53 359 LYS A O 1
ATOM 2921 N N . ALA A 1 360 ? -83.537 -97.146 160.257 1.00 46.41 360 ALA A N 1
ATOM 2922 C CA . ALA A 1 360 ? -82.548 -97.843 159.405 1.00 46.41 360 ALA A CA 1
ATOM 2923 C C . ALA A 1 360 ? -82.557 -99.387 159.556 1.00 46.41 360 ALA A C 1
ATOM 2925 O O . ALA A 1 360 ? -81.678 -100.077 159.043 1.00 46.41 360 ALA A O 1
ATOM 2926 N N . GLN A 1 361 ? -83.541 -99.961 160.264 1.00 54.66 361 GLN A N 1
ATOM 2927 C CA . GLN A 1 361 ? -83.544 -101.381 160.665 1.00 54.66 361 GLN A CA 1
ATOM 2928 C C . GLN A 1 361 ? -83.640 -102.374 159.485 1.00 54.66 361 GLN A C 1
ATOM 2930 O O . GLN A 1 361 ? -83.343 -103.556 159.634 1.00 54.66 361 GLN A O 1
ATOM 2935 N N . GLU A 1 362 ? -83.996 -101.874 158.303 1.00 52.06 362 GLU A N 1
ATOM 2936 C CA . GLU A 1 362 ? -84.106 -102.598 157.034 1.00 52.06 362 GLU A CA 1
ATOM 2937 C C . GLU A 1 362 ? -82.740 -103.012 156.446 1.00 52.06 362 GLU A C 1
ATOM 2939 O O . GLU A 1 362 ? -82.627 -104.035 155.770 1.00 52.06 362 GLU A O 1
ATOM 2944 N N . GLU A 1 363 ? -81.660 -102.285 156.763 1.00 50.81 363 GLU A N 1
ATOM 2945 C CA . GLU A 1 363 ? -80.320 -102.595 156.243 1.00 50.81 363 GLU A CA 1
ATOM 2946 C C . GLU A 1 363 ? -79.710 -103.861 156.882 1.00 50.81 363 GLU A C 1
ATOM 2948 O O . GLU A 1 363 ? -78.836 -104.515 156.304 1.00 50.81 363 GLU A O 1
ATOM 2953 N N . LYS A 1 364 ? -80.205 -104.251 158.066 1.00 56.44 364 LYS A N 1
ATOM 2954 C CA . LYS A 1 364 ? -79.699 -105.398 158.834 1.00 56.44 364 LYS A CA 1
ATOM 2955 C C . LYS A 1 364 ? -80.058 -106.750 158.204 1.00 56.44 364 LYS A C 1
ATOM 2957 O O . LYS A 1 364 ? -79.357 -107.726 158.449 1.00 56.44 364 LYS A O 1
ATOM 2962 N N . GLN A 1 365 ? -81.094 -106.798 157.360 1.00 53.81 365 GLN A N 1
ATOM 2963 C CA . GLN A 1 365 ? -81.511 -108.019 156.662 1.00 53.81 365 GLN A CA 1
ATOM 2964 C C . GLN A 1 365 ? -80.623 -108.308 155.435 1.00 53.81 365 GLN A C 1
ATOM 2966 O O . GLN A 1 365 ? -80.192 -109.439 155.240 1.00 53.81 365 GLN A O 1
ATOM 2971 N N . ARG A 1 366 ? -80.279 -107.280 154.640 1.00 56.84 366 ARG A N 1
ATOM 2972 C CA . ARG A 1 366 ? -79.447 -107.427 153.422 1.00 56.84 366 ARG A CA 1
ATOM 2973 C C . ARG A 1 366 ? -77.959 -107.656 153.711 1.00 56.84 366 ARG A C 1
ATOM 2975 O O . ARG A 1 366 ? -77.246 -108.220 152.886 1.00 56.84 366 ARG A O 1
ATOM 2982 N N . LYS A 1 367 ? -77.470 -107.243 154.885 1.00 55.94 367 LYS A N 1
ATOM 2983 C CA . LYS A 1 367 ? -76.068 -107.449 155.293 1.00 55.94 367 LYS A CA 1
ATOM 2984 C C . LYS A 1 367 ? -75.754 -108.870 155.788 1.00 55.94 367 LYS A C 1
ATOM 2986 O O . LYS A 1 367 ? -74.583 -109.166 155.990 1.00 55.94 367 LYS A O 1
ATOM 2991 N N . LEU A 1 368 ? -76.750 -109.755 155.918 1.00 57.09 368 LEU A N 1
ATOM 2992 C CA . LEU A 1 368 ? -76.518 -111.185 156.169 1.00 57.09 368 LEU A CA 1
ATOM 2993 C C . LEU A 1 368 ? -76.075 -111.933 154.902 1.00 57.09 368 LEU A C 1
ATOM 2995 O O . LEU A 1 368 ? -75.076 -112.642 154.949 1.00 57.09 368 LEU A O 1
ATOM 2999 N N . GLU A 1 369 ? -76.721 -111.697 153.755 1.00 51.88 369 GLU A N 1
ATOM 3000 C CA . GLU A 1 369 ? -76.268 -112.246 152.462 1.00 51.88 369 GLU A CA 1
ATOM 3001 C C . GLU A 1 369 ? -74.885 -111.691 152.077 1.00 51.88 369 GLU A C 1
ATOM 3003 O O . GLU A 1 369 ? -74.018 -112.417 151.592 1.00 51.88 369 GLU A O 1
ATOM 3008 N N . LYS A 1 370 ? -74.621 -110.408 152.372 1.00 52.03 370 LYS A N 1
ATOM 3009 C CA . LYS A 1 370 ? -73.309 -109.794 152.110 1.00 52.03 370 LYS A CA 1
ATOM 3010 C C . LYS A 1 370 ? -72.231 -110.068 153.175 1.00 52.03 370 LYS A C 1
ATOM 3012 O O . LYS A 1 370 ? -71.160 -109.469 153.097 1.00 52.03 370 LYS A O 1
ATOM 3017 N N . LEU A 1 371 ? -72.453 -110.983 154.124 1.00 51.34 371 LEU A N 1
ATOM 3018 C CA . LEU A 1 371 ? -71.382 -111.467 155.009 1.00 51.34 371 LEU A CA 1
ATOM 3019 C C . LEU A 1 371 ? -70.562 -112.606 154.369 1.00 51.34 371 LEU A C 1
ATOM 3021 O O . LEU A 1 371 ? -69.382 -112.764 154.673 1.00 51.34 371 LEU A O 1
ATOM 3025 N N . GLU A 1 372 ? -71.155 -113.365 153.441 1.00 51.09 372 GLU A N 1
ATOM 3026 C CA . GLU A 1 372 ? -70.534 -114.551 152.827 1.00 51.09 372 GLU A CA 1
ATOM 3027 C C . GLU A 1 372 ? -69.498 -114.207 151.734 1.00 51.09 372 GLU A C 1
ATOM 3029 O O . GLU A 1 372 ? -68.530 -114.940 151.513 1.00 51.09 372 GLU A O 1
ATOM 3034 N N . GLY A 1 373 ? -69.663 -113.060 151.064 1.00 52.50 373 GLY A N 1
ATOM 3035 C CA . GLY A 1 373 ? -68.788 -112.631 149.965 1.00 52.50 373 GLY A CA 1
ATOM 3036 C C . GLY A 1 373 ? -67.481 -111.953 150.396 1.00 52.50 373 GLY A C 1
ATOM 3037 O O . GLY A 1 373 ? -66.462 -112.105 149.721 1.00 52.50 373 GLY A O 1
ATOM 3038 N N . GLU A 1 374 ? -67.492 -111.199 151.500 1.00 49.28 374 GLU A N 1
ATOM 3039 C CA . GLU A 1 374 ? -66.371 -110.323 151.890 1.00 49.28 374 GLU A CA 1
ATOM 3040 C C . GLU A 1 374 ? -65.549 -110.836 153.084 1.00 49.28 374 GLU A C 1
ATOM 3042 O O . GLU A 1 374 ? -64.426 -110.372 153.282 1.00 49.28 374 GLU A O 1
ATOM 3047 N N . MET A 1 375 ? -65.965 -111.935 153.731 1.00 41.78 375 MET A N 1
ATOM 3048 C CA . MET A 1 375 ? -65.104 -112.773 154.590 1.00 41.78 375 MET A CA 1
ATOM 3049 C C . MET A 1 375 ? -64.046 -113.567 153.777 1.00 41.78 375 MET A C 1
ATOM 3051 O O . MET A 1 375 ? -63.783 -114.744 154.017 1.00 41.78 375 MET A O 1
ATOM 3055 N N . ARG A 1 376 ? -63.452 -112.938 152.754 1.00 49.09 376 ARG A N 1
ATOM 3056 C CA . ARG A 1 376 ? -62.400 -113.522 151.904 1.00 49.09 376 ARG A CA 1
ATOM 3057 C C . ARG A 1 376 ? -61.352 -112.524 151.399 1.00 49.09 376 ARG A C 1
ATOM 3059 O O . ARG A 1 376 ? -60.467 -112.924 150.646 1.00 49.09 376 ARG A O 1
ATOM 3066 N N . ARG A 1 377 ? -61.422 -111.244 151.790 1.00 44.06 377 ARG A N 1
ATOM 3067 C CA . ARG A 1 377 ? -60.366 -110.253 151.522 1.00 44.06 377 ARG A CA 1
ATOM 3068 C C . ARG A 1 377 ? -60.192 -109.278 152.690 1.00 44.06 377 ARG A C 1
ATOM 3070 O O . ARG A 1 377 ? -60.911 -108.292 152.746 1.00 44.06 377 ARG A O 1
ATOM 3077 N N . ILE A 1 378 ? -59.149 -109.531 153.492 1.00 41.28 378 ILE A N 1
ATOM 3078 C CA . ILE A 1 378 ? -58.383 -108.534 154.269 1.00 41.28 378 ILE A CA 1
ATOM 3079 C C . ILE A 1 378 ? -59.217 -107.875 155.394 1.00 41.28 378 ILE A C 1
ATOM 3081 O O . ILE A 1 378 ? -60.019 -106.987 155.143 1.00 41.28 378 ILE A O 1
ATOM 3085 N N . THR A 1 379 ? -59.115 -108.245 156.675 1.00 35.69 379 THR A N 1
ATOM 3086 C CA . THR A 1 379 ? -58.045 -108.965 157.404 1.00 35.69 379 THR A CA 1
ATOM 3087 C C . THR A 1 379 ? -56.693 -108.241 157.359 1.00 35.69 379 THR A C 1
ATOM 3089 O O . THR A 1 379 ? -55.791 -108.671 156.648 1.00 35.69 379 THR A O 1
ATOM 3092 N N . GLY A 1 380 ? -56.560 -107.165 158.145 1.00 32.75 380 GLY A N 1
ATOM 3093 C CA . GLY A 1 380 ? -55.272 -106.536 158.471 1.00 32.75 380 GLY A CA 1
ATOM 3094 C C . GLY A 1 380 ? -55.347 -105.021 158.702 1.00 32.75 380 GLY A C 1
ATOM 3095 O O . GLY A 1 380 ? -55.479 -104.298 157.727 1.00 32.75 380 GLY A O 1
ATOM 3096 N N . GLU A 1 381 ? -55.223 -104.605 159.975 1.00 29.73 381 GLU A N 1
ATOM 3097 C CA . GLU A 1 381 ? -54.329 -103.522 160.472 1.00 29.73 381 GLU A CA 1
ATOM 3098 C C . GLU A 1 381 ? -54.422 -102.071 159.902 1.00 29.73 381 GLU A C 1
ATOM 3100 O O . GLU A 1 381 ? -54.845 -101.837 158.781 1.00 29.73 381 GLU A O 1
ATOM 3105 N N . CYS A 1 382 ? -53.995 -101.005 160.601 1.00 25.59 382 CYS A N 1
ATOM 3106 C CA . CYS A 1 382 ? -54.019 -100.708 162.045 1.00 25.59 382 CYS A CA 1
ATOM 3107 C C . CYS A 1 382 ? -53.889 -99.175 162.287 1.00 25.59 382 CYS A C 1
ATOM 3109 O O . CYS A 1 382 ? -53.159 -98.513 161.561 1.00 25.59 382 CYS A O 1
ATOM 3111 N N . THR A 1 383 ? -54.559 -98.658 163.328 1.00 30.45 383 THR A N 1
ATOM 3112 C CA . THR A 1 383 ? -54.196 -97.515 164.222 1.00 30.45 383 THR A CA 1
ATOM 3113 C C . THR A 1 383 ? -53.596 -96.162 163.743 1.00 30.45 383 THR A C 1
ATOM 3115 O O . THR A 1 383 ? -52.562 -96.100 163.092 1.00 30.45 383 THR A O 1
ATOM 3118 N N . ASP A 1 384 ? -54.142 -95.100 164.367 1.00 26.23 384 ASP A N 1
ATOM 3119 C CA . ASP A 1 384 ? -53.462 -93.960 165.047 1.00 26.23 384 ASP A CA 1
ATOM 3120 C C . ASP A 1 384 ? -53.196 -92.564 164.406 1.00 26.23 384 ASP A C 1
ATOM 3122 O O . ASP A 1 384 ? -52.431 -92.392 163.467 1.00 26.23 384 ASP A O 1
ATOM 3126 N N . SER A 1 385 ? -53.804 -91.554 165.062 1.00 29.22 385 SER A N 1
ATOM 3127 C CA . SER A 1 385 ? -53.240 -90.333 165.700 1.00 29.22 385 SER A CA 1
ATOM 3128 C C . SER A 1 385 ? -52.152 -89.438 165.059 1.00 29.22 385 SER A C 1
ATOM 3130 O O . SER A 1 385 ? -51.103 -89.904 164.635 1.00 29.22 385 SER A O 1
ATOM 3132 N N . GLY A 1 386 ? -52.288 -88.103 165.224 1.00 29.84 386 GLY A N 1
ATOM 3133 C CA . GLY A 1 386 ? -51.131 -87.172 165.245 1.00 29.84 386 GLY A CA 1
ATOM 3134 C C . GLY A 1 386 ? -51.406 -85.684 164.928 1.00 29.84 386 GLY A C 1
ATOM 3135 O O . GLY A 1 386 ? -52.003 -85.367 163.909 1.00 29.84 386 GLY A O 1
ATOM 3136 N N . ALA A 1 387 ? -50.946 -84.750 165.773 1.00 34.62 387 ALA A N 1
ATOM 3137 C CA . ALA A 1 387 ? -51.306 -83.319 165.760 1.00 34.62 387 ALA A CA 1
ATOM 3138 C C . ALA A 1 387 ? -50.206 -82.317 165.277 1.00 34.62 387 ALA A C 1
ATOM 3140 O O . ALA A 1 387 ? -49.044 -82.495 165.610 1.00 34.62 387 ALA A O 1
ATOM 3141 N N . GLN A 1 388 ? -50.636 -81.201 164.645 1.00 44.25 388 GLN A N 1
ATOM 3142 C CA . GLN A 1 388 ? -50.091 -79.802 164.637 1.00 44.25 388 GLN A CA 1
ATOM 3143 C C . GLN A 1 388 ? -48.671 -79.381 164.099 1.00 44.25 388 GLN A C 1
ATOM 3145 O O . GLN A 1 388 ? -47.665 -80.013 164.387 1.00 44.25 388 GLN A O 1
ATOM 3150 N N . GLN A 1 389 ? -48.625 -78.147 163.517 1.00 36.78 389 GLN A N 1
ATOM 3151 C CA . GLN A 1 389 ? -47.592 -77.047 163.585 1.00 36.78 389 GLN A CA 1
ATOM 3152 C C . GLN A 1 389 ? -46.794 -76.532 162.323 1.00 36.78 389 GLN A C 1
ATOM 3154 O O . GLN A 1 389 ? -46.214 -77.302 161.573 1.00 36.78 389 GLN A O 1
ATOM 3159 N N . SER A 1 390 ? -46.689 -75.178 162.224 1.00 42.31 390 SER A N 1
ATOM 3160 C CA . SER A 1 390 ? -45.541 -74.277 161.833 1.00 42.31 390 SER A CA 1
ATOM 3161 C C . SER A 1 390 ? -45.007 -73.946 160.387 1.00 42.31 390 SER A C 1
ATOM 3163 O O . SER A 1 390 ? -44.275 -74.724 159.795 1.00 42.31 390 SER A O 1
ATOM 3165 N N . ALA A 1 391 ? -45.183 -72.657 159.978 1.00 40.56 391 ALA A N 1
ATOM 3166 C CA . ALA A 1 391 ? -44.172 -71.580 159.659 1.00 40.56 391 ALA A CA 1
ATOM 3167 C C . ALA A 1 391 ? -43.388 -71.338 158.293 1.00 40.56 391 ALA A C 1
ATOM 3169 O O . ALA A 1 391 ? -42.774 -72.243 157.745 1.00 40.56 391 ALA A O 1
ATOM 3170 N N . SER A 1 392 ? -43.267 -70.030 157.897 1.00 39.12 392 SER A N 1
ATOM 3171 C CA . SER A 1 392 ? -42.084 -69.258 157.326 1.00 39.12 392 SER A CA 1
ATOM 3172 C C . SER A 1 392 ? -41.784 -68.911 155.808 1.00 39.12 392 SER A C 1
ATOM 3174 O O . SER A 1 392 ? -41.332 -69.764 155.056 1.00 39.12 392 SER A O 1
ATOM 3176 N N . SER A 1 393 ? -41.771 -67.584 155.477 1.00 36.66 393 SER A N 1
ATOM 3177 C CA . SER A 1 393 ? -40.695 -66.720 154.823 1.00 36.66 393 SER A CA 1
ATOM 3178 C C . SER A 1 393 ? -40.443 -66.452 153.270 1.00 36.66 393 SER A C 1
ATOM 3180 O O . SER A 1 393 ? -40.920 -67.226 152.446 1.00 36.66 393 SER A O 1
ATOM 3182 N N . PRO A 1 394 ? -39.731 -65.331 152.849 1.00 67.50 394 PRO A N 1
ATOM 3183 C CA . PRO A 1 394 ? -39.669 -64.704 151.469 1.00 67.50 394 PRO A CA 1
ATOM 3184 C C . PRO A 1 394 ? -38.245 -64.278 150.873 1.00 67.50 394 PRO A C 1
ATOM 3186 O O . PRO A 1 394 ? -37.242 -64.798 151.351 1.00 67.50 394 PRO A O 1
ATOM 3189 N N . SER A 1 395 ? -38.102 -63.370 149.845 1.00 36.38 395 SER A N 1
ATOM 3190 C CA . SER A 1 395 ? -36.809 -62.980 149.129 1.00 36.38 395 SER A CA 1
ATOM 3191 C C . SER A 1 395 ? -36.693 -61.547 148.433 1.00 36.38 395 SER A C 1
ATOM 3193 O O . SER A 1 395 ? -37.578 -60.724 148.655 1.00 36.38 395 SER A O 1
ATOM 3195 N N . LEU A 1 396 ? -35.611 -61.220 147.648 1.00 43.75 396 LEU A N 1
ATOM 3196 C CA . LEU A 1 396 ? -35.068 -59.873 147.165 1.00 43.75 396 LEU A CA 1
ATOM 3197 C C . LEU A 1 396 ? -34.482 -59.867 145.673 1.00 43.75 396 LEU A C 1
ATOM 3199 O O . LEU A 1 396 ? -34.661 -60.900 145.039 1.00 43.75 396 LEU A O 1
ATOM 3203 N N . HIS A 1 397 ? -33.776 -58.905 144.971 1.00 45.53 397 HIS A N 1
ATOM 3204 C CA . HIS A 1 397 ? -33.228 -57.496 145.129 1.00 45.53 397 HIS A CA 1
ATOM 3205 C C . HIS A 1 397 ? -32.872 -56.697 143.773 1.00 45.53 397 HIS A C 1
ATOM 3207 O O . HIS A 1 397 ? -33.600 -56.882 142.804 1.00 45.53 397 HIS A O 1
ATOM 3213 N N . ILE A 1 398 ? -31.848 -55.777 143.684 1.00 46.69 398 ILE A N 1
ATOM 3214 C CA . ILE A 1 398 ? -31.510 -54.721 142.620 1.00 46.69 398 ILE A CA 1
ATOM 3215 C C . ILE A 1 398 ? -29.962 -54.636 142.234 1.00 46.69 398 ILE A C 1
ATOM 3217 O O . ILE A 1 398 ? -29.183 -55.254 142.952 1.00 46.69 398 ILE A O 1
ATOM 3221 N N . GLY A 1 399 ? -29.471 -53.896 141.183 1.00 43.75 399 GLY A N 1
ATOM 3222 C CA . GLY A 1 399 ? -28.008 -53.641 140.862 1.00 43.75 399 GLY A CA 1
ATOM 3223 C C . GLY A 1 399 ? -27.599 -52.547 139.790 1.00 43.75 399 GLY A C 1
ATOM 3224 O O . GLY A 1 399 ? -28.486 -52.003 139.139 1.00 43.75 399 GLY A O 1
ATOM 3225 N N . GLU A 1 400 ? -26.283 -52.222 139.599 1.00 41.03 400 GLU A N 1
ATOM 3226 C CA . GLU A 1 400 ? -25.696 -51.036 138.850 1.00 41.03 400 GLU A CA 1
ATOM 3227 C C . GLU A 1 400 ? -24.652 -51.321 137.681 1.00 41.03 400 GLU A C 1
ATOM 3229 O O . GLU A 1 400 ? -24.544 -52.458 137.230 1.00 41.03 400 GLU A O 1
ATOM 3234 N N . ALA A 1 401 ? -23.929 -50.301 137.131 1.00 49.66 401 ALA A N 1
ATOM 3235 C CA . ALA A 1 401 ? -23.144 -50.260 135.838 1.00 49.66 401 ALA A CA 1
ATOM 3236 C C . ALA A 1 401 ? -21.564 -50.216 135.994 1.00 49.66 401 ALA A C 1
ATOM 3238 O O . ALA A 1 401 ? -21.160 -50.742 137.030 1.00 49.66 401 ALA A O 1
ATOM 3239 N N . PRO A 1 402 ? -20.618 -49.677 135.120 1.00 63.78 402 PRO A N 1
ATOM 3240 C CA . PRO A 1 402 ? -20.640 -48.725 133.953 1.00 63.78 402 PRO A CA 1
ATOM 3241 C C . PRO A 1 402 ? -19.602 -48.991 132.764 1.00 63.78 402 PRO A C 1
ATOM 3243 O O . PRO A 1 402 ? -19.302 -50.139 132.453 1.00 63.78 402 PRO A O 1
ATOM 3246 N N . THR A 1 403 ? -19.003 -47.934 132.139 1.00 42.12 403 THR A N 1
ATOM 3247 C CA . THR A 1 403 ? -17.925 -47.822 131.072 1.00 42.12 403 THR A CA 1
ATOM 3248 C C . THR A 1 403 ? -18.339 -47.628 129.578 1.00 42.12 403 THR A C 1
ATOM 3250 O O . THR A 1 403 ? -19.517 -47.470 129.278 1.00 42.12 403 THR A O 1
ATOM 3253 N N . SER A 1 404 ? -17.373 -47.432 128.653 1.00 38.12 404 SER A N 1
ATOM 3254 C CA . SER A 1 404 ? -17.520 -46.927 127.250 1.00 38.12 404 SER A CA 1
ATOM 3255 C C . SER A 1 404 ? -16.160 -47.032 126.482 1.00 38.12 404 SER A C 1
ATOM 3257 O O . SER A 1 404 ? -15.218 -47.475 127.146 1.00 38.12 404 SER A O 1
ATOM 3259 N N . PRO A 1 405 ? -15.933 -46.596 125.199 1.00 55.06 405 PRO A N 1
ATOM 3260 C CA . PRO A 1 405 ? -16.812 -45.992 124.161 1.00 55.06 405 PRO A CA 1
ATOM 3261 C C . PRO A 1 405 ? -16.589 -46.478 122.678 1.00 55.06 405 PRO A C 1
ATOM 3263 O O . PRO A 1 405 ? -15.691 -47.264 122.398 1.00 55.06 405 PRO A O 1
ATOM 3266 N N . GLY A 1 406 ? -17.303 -45.882 121.695 1.00 39.31 406 GLY A N 1
ATOM 3267 C CA . GLY A 1 406 ? -16.758 -45.556 120.346 1.00 39.31 406 GLY A CA 1
ATOM 3268 C C . GLY A 1 406 ? -17.293 -46.274 119.079 1.00 39.31 406 GLY A C 1
ATOM 3269 O O . GLY A 1 406 ? -17.067 -47.466 118.906 1.00 39.31 406 GLY A O 1
ATOM 3270 N N . SER A 1 407 ? -17.913 -45.528 118.136 1.00 43.44 407 SER A N 1
ATOM 3271 C CA . SER A 1 407 ? -17.894 -45.749 116.653 1.00 43.44 407 SER A CA 1
ATOM 3272 C C . SER A 1 407 ? -18.904 -44.864 115.874 1.00 43.44 407 SER A C 1
ATOM 3274 O O . SER A 1 407 ? -20.066 -45.227 115.735 1.00 43.44 407 SER A O 1
ATOM 3276 N N . SER A 1 408 ? -18.490 -43.715 115.306 1.00 52.72 408 SER A N 1
ATOM 3277 C CA . SER A 1 408 ? -19.383 -42.894 114.449 1.00 52.72 408 SER A CA 1
ATOM 3278 C C . SER A 1 408 ? -18.660 -41.885 113.527 1.00 52.72 408 SER A C 1
ATOM 3280 O O . SER A 1 408 ? -18.891 -40.684 113.641 1.00 52.72 408 SER A O 1
ATOM 3282 N N . ASP A 1 409 ? -17.801 -42.336 112.598 1.00 56.94 409 ASP A N 1
ATOM 3283 C CA . ASP A 1 409 ? -17.120 -41.392 111.672 1.00 56.94 409 ASP A CA 1
ATOM 3284 C C . ASP A 1 409 ? -16.929 -41.851 110.205 1.00 56.94 409 ASP A C 1
ATOM 3286 O O . ASP A 1 409 ? -16.478 -41.100 109.336 1.00 56.94 409 ASP A O 1
ATOM 3290 N N . LEU A 1 410 ? -17.314 -43.087 109.865 1.00 60.22 410 LEU A N 1
ATOM 3291 C CA . LEU A 1 410 ? -17.094 -43.632 108.514 1.00 60.22 410 LEU A CA 1
ATOM 3292 C C . LEU A 1 410 ? -18.074 -43.075 107.455 1.00 60.22 410 LEU A C 1
ATOM 3294 O O . LEU A 1 410 ? -17.797 -43.135 106.254 1.00 60.22 410 LEU A O 1
ATOM 3298 N N . ALA A 1 411 ? -19.213 -42.524 107.888 1.00 59.38 411 ALA A N 1
ATOM 3299 C CA . ALA A 1 411 ? -20.181 -41.854 107.017 1.00 59.38 411 ALA A CA 1
ATOM 3300 C C . ALA A 1 411 ? -19.730 -40.425 106.656 1.00 59.38 411 ALA A C 1
ATOM 3302 O O . ALA A 1 411 ? -19.748 -40.055 105.478 1.00 59.38 411 ALA A O 1
ATOM 3303 N N . SER A 1 412 ? -19.242 -39.670 107.650 1.00 60.62 412 SER A N 1
ATOM 3304 C CA . SER A 1 412 ? -18.726 -38.297 107.541 1.00 60.62 412 SER A CA 1
ATOM 3305 C C . SER A 1 412 ? -17.719 -38.170 106.395 1.00 60.62 412 SER A C 1
ATOM 3307 O O . SER A 1 412 ? -17.846 -37.322 105.506 1.00 60.62 412 SER A O 1
ATOM 3309 N N . PHE A 1 413 ? -16.747 -39.086 106.367 1.00 67.38 413 PHE A N 1
ATOM 3310 C CA . PHE A 1 413 ? -15.638 -39.055 105.417 1.00 67.38 413 PHE A CA 1
ATOM 3311 C C . PHE A 1 413 ? -16.056 -39.347 103.967 1.00 67.38 413 PHE A C 1
ATOM 3313 O O . PHE A 1 413 ? -15.475 -38.797 103.028 1.00 67.38 413 PHE A O 1
ATOM 3320 N N . LYS A 1 414 ? -17.083 -40.185 103.754 1.00 75.69 414 LYS A N 1
ATOM 3321 C CA . LYS A 1 414 ? -17.619 -40.469 102.410 1.00 75.69 414 LYS A CA 1
ATOM 3322 C C . LYS A 1 414 ? -18.366 -39.262 101.843 1.00 75.69 414 LYS A C 1
ATOM 3324 O O . LYS A 1 414 ? -18.146 -38.914 100.682 1.00 75.69 414 LYS A O 1
ATOM 3329 N N . LEU A 1 415 ? -19.181 -38.594 102.665 1.00 77.44 415 LEU A N 1
ATOM 3330 C CA . LEU A 1 415 ? -19.909 -37.386 102.270 1.00 77.44 415 LEU A CA 1
ATOM 3331 C C . LEU A 1 415 ? -18.946 -36.239 101.924 1.00 77.44 415 LEU A C 1
ATOM 3333 O O . LEU A 1 415 ? -19.058 -35.653 100.847 1.00 77.44 415 LEU A O 1
ATOM 3337 N N . LEU A 1 416 ? -17.939 -35.987 102.771 1.00 78.50 416 LEU A N 1
ATOM 3338 C CA . LEU A 1 416 ? -16.889 -34.992 102.512 1.00 78.50 416 LEU A CA 1
ATOM 3339 C C . LEU A 1 416 ? -16.155 -35.243 101.187 1.00 78.50 416 LEU A C 1
ATOM 3341 O O . LEU A 1 416 ? -15.980 -34.317 100.394 1.00 78.50 416 LEU A O 1
ATOM 3345 N N . ARG A 1 417 ? -15.769 -36.494 100.902 1.00 78.69 417 ARG A N 1
ATOM 3346 C CA . ARG A 1 417 ? -15.070 -36.855 99.656 1.00 78.69 417 ARG A CA 1
ATOM 3347 C C . ARG A 1 417 ? -15.951 -36.659 98.417 1.00 78.69 417 ARG A C 1
ATOM 3349 O O . ARG A 1 417 ? -15.458 -36.188 97.392 1.00 78.69 417 ARG A O 1
ATOM 3356 N N . HIS A 1 418 ? -17.243 -36.981 98.512 1.00 81.25 418 HIS A N 1
ATOM 3357 C CA . HIS A 1 418 ? -18.201 -36.781 97.422 1.00 81.25 418 HIS A CA 1
ATOM 3358 C C . HIS A 1 418 ? -18.452 -35.288 97.152 1.00 81.25 418 HIS A C 1
ATOM 3360 O O . HIS A 1 418 ? -18.322 -34.846 96.011 1.00 81.25 418 HIS A O 1
ATOM 3366 N N . LEU A 1 419 ? -18.696 -34.487 98.197 1.00 82.25 419 LEU A N 1
ATOM 3367 C CA . LEU A 1 419 ? -18.857 -33.033 98.084 1.00 82.25 419 LEU A CA 1
ATOM 3368 C C . LEU A 1 419 ? -17.598 -32.362 97.515 1.00 82.25 419 LEU A C 1
ATOM 3370 O O . LEU A 1 419 ? -17.695 -31.546 96.600 1.00 82.25 419 LEU A O 1
ATOM 3374 N N . GLN A 1 420 ? -16.405 -32.740 97.983 1.00 81.69 420 GLN A N 1
ATOM 3375 C CA . GLN A 1 420 ? -15.144 -32.186 97.481 1.00 81.69 420 GLN A CA 1
ATOM 3376 C C . GLN A 1 420 ? -14.892 -32.550 96.004 1.00 81.69 420 GLN A C 1
ATOM 3378 O O . GLN A 1 420 ? -14.349 -31.735 95.255 1.00 81.69 420 GLN A O 1
ATOM 3383 N N . SER A 1 421 ? -15.323 -33.736 95.559 1.00 85.06 421 SER A N 1
ATOM 3384 C CA . SER A 1 421 ? -15.297 -34.125 94.143 1.00 85.06 421 SER A CA 1
ATOM 3385 C C . SER A 1 421 ? -16.301 -33.313 93.313 1.00 85.06 421 SER A C 1
ATOM 3387 O O . SER A 1 421 ? -15.914 -32.706 92.313 1.00 85.06 421 SER A O 1
ATOM 3389 N N . ARG A 1 422 ? -17.555 -33.185 93.775 1.00 87.94 422 ARG A N 1
ATOM 3390 C CA . ARG A 1 422 ? -18.599 -32.406 93.090 1.00 87.94 422 ARG A CA 1
ATOM 3391 C C . ARG A 1 422 ? -18.239 -30.921 92.978 1.00 87.94 422 ARG A C 1
ATOM 3393 O O . ARG A 1 422 ? -18.474 -30.326 91.933 1.00 87.94 422 ARG A O 1
ATOM 3400 N N . VAL A 1 423 ? -17.592 -30.338 93.991 1.00 87.88 423 VAL A N 1
ATOM 3401 C CA . VAL A 1 423 ? -17.078 -28.953 93.957 1.00 87.88 423 VAL A CA 1
ATOM 3402 C C . VAL A 1 423 ? -15.913 -28.785 92.973 1.00 87.88 423 VAL A C 1
ATOM 3404 O O . VAL A 1 423 ? -15.814 -27.737 92.337 1.00 87.88 423 VAL A O 1
ATOM 3407 N N . LYS A 1 424 ? -15.043 -29.791 92.790 1.00 83.38 424 LYS A N 1
ATOM 3408 C CA . LYS A 1 424 ? -14.026 -29.753 91.719 1.00 83.38 424 LYS A CA 1
ATOM 3409 C C . LYS A 1 424 ? -14.674 -29.807 90.334 1.00 83.38 424 LYS A C 1
ATOM 3411 O O . LYS A 1 424 ? -14.317 -29.001 89.481 1.00 83.38 424 LYS A O 1
ATOM 3416 N N . GLN A 1 425 ? -15.648 -30.694 90.137 1.00 82.81 425 GLN A N 1
ATOM 3417 C CA . GLN A 1 425 ? -16.374 -30.815 88.872 1.00 82.81 425 GLN A CA 1
ATOM 3418 C C . GLN A 1 425 ? -17.135 -29.525 88.523 1.00 82.81 425 GLN A C 1
ATOM 3420 O O . GLN A 1 425 ? -16.924 -28.977 87.448 1.00 82.81 425 GLN A O 1
ATOM 3425 N N . LEU A 1 426 ? -17.911 -28.966 89.459 1.00 79.50 426 LEU A N 1
ATOM 3426 C CA . LEU A 1 426 ? -18.639 -27.706 89.255 1.00 79.50 426 LEU A CA 1
ATOM 3427 C C . LEU A 1 426 ? -17.712 -26.509 88.975 1.00 79.50 426 LEU A C 1
ATOM 3429 O O . LEU A 1 426 ? -18.132 -25.554 88.326 1.00 79.50 426 LEU A O 1
ATOM 3433 N N . ARG A 1 427 ? -16.451 -26.532 89.432 1.00 80.38 427 ARG A N 1
ATOM 3434 C CA . ARG A 1 427 ? -15.452 -25.507 89.075 1.00 80.38 427 ARG A CA 1
ATOM 3435 C C . ARG A 1 427 ? -14.906 -25.692 87.660 1.00 80.38 427 ARG A C 1
ATOM 3437 O O . ARG A 1 427 ? -14.761 -24.694 86.965 1.00 80.38 427 ARG A O 1
ATOM 3444 N N . ALA A 1 428 ? -14.666 -26.927 87.222 1.00 75.88 428 ALA A N 1
ATOM 3445 C CA . ALA A 1 428 ? -14.276 -27.215 85.840 1.00 75.88 428 ALA A CA 1
ATOM 3446 C C . ALA A 1 428 ? -15.407 -26.875 84.848 1.00 75.88 428 ALA A C 1
ATOM 3448 O O . ALA A 1 428 ? -15.160 -26.230 83.834 1.00 75.88 428 ALA A O 1
ATOM 3449 N N . GLU A 1 429 ? -16.654 -27.224 85.184 1.00 76.12 429 GLU A N 1
ATOM 3450 C CA . GLU A 1 429 ? -17.855 -26.883 84.408 1.00 76.12 429 GLU A CA 1
ATOM 3451 C C . GLU A 1 429 ? -18.031 -25.351 84.309 1.00 76.12 429 GLU A C 1
ATOM 3453 O O . GLU A 1 429 ? -18.169 -24.815 83.210 1.00 76.12 429 GLU A O 1
ATOM 3458 N N . ASN A 1 430 ? -17.908 -24.608 85.419 1.00 70.12 430 ASN A N 1
ATOM 3459 C CA . ASN A 1 430 ? -17.951 -23.138 85.378 1.00 70.12 430 ASN A CA 1
ATOM 3460 C C . ASN A 1 430 ? -16.767 -22.505 84.623 1.00 70.12 430 ASN A C 1
ATOM 3462 O O . ASN A 1 430 ? -16.957 -21.480 83.975 1.00 70.12 430 ASN A O 1
ATOM 3466 N N . GLN A 1 431 ? -15.562 -23.087 84.659 1.00 70.31 431 GLN A N 1
ATOM 3467 C CA . GLN A 1 431 ? -14.430 -22.595 83.861 1.00 70.31 431 GLN A CA 1
ATOM 3468 C C . GLN A 1 431 ? -14.647 -22.824 82.358 1.00 70.31 431 GLN A C 1
ATOM 3470 O O . GLN A 1 431 ? -14.386 -21.920 81.566 1.00 70.31 431 GLN A O 1
ATOM 3475 N N . ALA A 1 432 ? -15.201 -23.974 81.961 1.00 64.62 432 ALA A N 1
ATOM 3476 C CA . ALA A 1 432 ? -15.580 -24.234 80.573 1.00 64.62 432 ALA A CA 1
ATOM 3477 C C . ALA A 1 432 ? -16.632 -23.228 80.065 1.00 64.62 432 ALA A C 1
ATOM 3479 O O . ALA A 1 432 ? -16.506 -22.716 78.954 1.00 64.62 432 ALA A O 1
ATOM 3480 N N . HIS A 1 433 ? -17.623 -22.875 80.891 1.00 50.41 433 HIS A N 1
ATOM 3481 C CA . HIS A 1 433 ? -18.613 -21.852 80.539 1.00 50.41 433 HIS A CA 1
ATOM 3482 C C . HIS A 1 433 ? -18.052 -20.418 80.563 1.00 50.41 433 HIS A C 1
ATOM 3484 O O . HIS A 1 433 ? -18.395 -19.624 79.688 1.00 50.41 433 HIS A O 1
ATOM 3490 N N . ALA A 1 434 ? -17.142 -20.084 81.484 1.00 53.09 434 ALA A N 1
ATOM 3491 C CA . ALA A 1 434 ? -16.496 -18.768 81.536 1.00 53.09 434 ALA A CA 1
ATOM 3492 C C . ALA A 1 434 ? -15.618 -18.483 80.302 1.00 53.09 434 ALA A C 1
ATOM 3494 O O . ALA A 1 434 ? -15.575 -17.350 79.826 1.00 53.09 434 ALA A O 1
ATOM 3495 N N . HIS A 1 435 ? -14.963 -19.505 79.742 1.00 52.31 435 HIS A N 1
ATOM 3496 C CA . HIS A 1 435 ? -14.203 -19.375 78.494 1.00 52.31 435 HIS A CA 1
ATOM 3497 C C . HIS A 1 435 ? -15.074 -19.382 77.224 1.00 52.31 435 HIS A C 1
ATOM 3499 O O . HIS A 1 435 ? -14.566 -19.055 76.154 1.00 52.31 435 HIS A O 1
ATOM 3505 N N . ALA A 1 436 ? -16.369 -19.704 77.322 1.00 51.81 436 ALA A N 1
ATOM 3506 C CA . ALA A 1 436 ? -17.285 -19.706 76.181 1.00 51.81 436 ALA A CA 1
ATOM 3507 C C . ALA A 1 436 ? -17.901 -18.324 75.877 1.00 51.81 436 ALA A C 1
ATOM 3509 O O . ALA A 1 436 ? -18.228 -18.060 74.723 1.00 51.81 436 ALA A O 1
ATOM 3510 N N . CYS A 1 437 ? -18.045 -17.432 76.872 1.00 38.88 437 CYS A N 1
ATOM 3511 C CA . CYS A 1 437 ? -18.564 -16.073 76.659 1.00 38.88 437 CYS A CA 1
ATOM 3512 C C . CYS A 1 437 ? -18.094 -15.049 77.712 1.00 38.88 437 CYS A C 1
ATOM 3514 O O . CYS A 1 437 ? -18.617 -15.009 78.825 1.00 38.88 437 CYS A O 1
ATOM 3516 N N . SER A 1 438 ? -17.227 -14.112 77.312 1.00 34.62 438 SER A N 1
ATOM 3517 C CA . SER A 1 438 ? -17.269 -12.703 77.757 1.00 34.62 438 SER A CA 1
ATOM 3518 C C . SER A 1 438 ? -16.478 -11.796 76.793 1.00 34.62 438 SER A C 1
ATOM 3520 O O . SER A 1 438 ? -15.406 -12.202 76.344 1.00 34.62 438 SER A O 1
ATOM 3522 N N . PRO A 1 439 ? -16.987 -10.600 76.427 1.00 44.81 439 PRO A N 1
ATOM 3523 C CA . PRO A 1 439 ? -16.395 -9.752 75.386 1.00 44.81 439 PRO A CA 1
ATOM 3524 C C . PRO A 1 439 ? -15.501 -8.614 75.925 1.00 44.81 439 PRO A C 1
ATOM 3526 O O . PRO A 1 439 ? -15.442 -8.362 77.126 1.00 44.81 439 PRO A O 1
ATOM 3529 N N . SER A 1 440 ? -14.941 -7.848 74.976 1.00 33.41 440 SER A N 1
ATOM 3530 C CA . SER A 1 440 ? -14.399 -6.478 75.110 1.00 33.41 440 SER A CA 1
ATOM 3531 C C . SER A 1 440 ? -12.910 -6.313 75.450 1.00 33.41 440 SER A C 1
ATOM 3533 O O . SER A 1 440 ? -12.537 -6.179 76.610 1.00 33.41 440 SER A O 1
ATOM 3535 N N . GLN A 1 441 ? -12.097 -6.086 74.409 1.00 32.84 441 GLN A N 1
ATOM 3536 C CA . GLN A 1 441 ? -11.232 -4.895 74.325 1.00 32.84 441 GLN A CA 1
ATOM 3537 C C . GLN A 1 441 ? -11.263 -4.322 72.894 1.00 32.84 441 GLN A C 1
ATOM 3539 O O . GLN A 1 441 ? -11.719 -4.983 71.962 1.00 32.84 441 GLN A O 1
ATOM 3544 N N . LEU A 1 442 ? -10.868 -3.055 72.739 1.00 34.94 442 LEU A N 1
ATOM 3545 C CA . LEU A 1 442 ? -11.044 -2.271 71.513 1.00 34.94 442 LEU A CA 1
ATOM 3546 C C . LEU A 1 442 ? -9.855 -2.401 70.546 1.00 34.94 442 LEU A C 1
ATOM 3548 O O . LEU A 1 442 ? -8.708 -2.291 70.963 1.00 34.94 442 LEU A O 1
ATOM 3552 N N . GLY A 1 443 ? -10.156 -2.341 69.245 1.00 31.11 443 GLY A N 1
ATOM 3553 C CA . GLY A 1 443 ? -9.491 -1.354 68.386 1.00 31.11 443 GLY A CA 1
ATOM 3554 C C . GLY A 1 443 ? -8.563 -1.850 67.269 1.00 31.11 443 GLY A C 1
ATOM 3555 O O . GLY A 1 443 ? -7.661 -2.648 67.479 1.00 31.11 443 GLY A O 1
ATOM 3556 N N . ARG A 1 444 ? -8.736 -1.195 66.110 1.00 31.62 444 ARG A N 1
ATOM 3557 C CA . ARG A 1 444 ? -7.902 -1.187 64.890 1.00 31.62 444 ARG A CA 1
ATOM 3558 C C . ARG A 1 444 ? -7.858 -2.457 64.025 1.00 31.62 444 ARG A C 1
ATOM 3560 O O . ARG A 1 444 ? -7.425 -3.533 64.410 1.00 31.62 444 ARG A O 1
ATOM 3567 N N . THR A 1 445 ? -8.256 -2.230 62.780 1.00 36.47 445 THR A N 1
ATOM 3568 C CA . THR A 1 445 ? -8.078 -3.053 61.579 1.00 36.47 445 THR A CA 1
ATOM 3569 C C . THR A 1 445 ? -6.749 -2.667 60.870 1.00 36.47 445 THR A C 1
ATOM 3571 O O . THR A 1 445 ? -6.021 -1.812 61.379 1.00 36.47 445 THR A O 1
ATOM 3574 N N . PRO A 1 446 ? -6.412 -3.209 59.683 1.00 55.19 446 PRO A N 1
ATOM 3575 C CA . PRO A 1 446 ? -6.120 -4.631 59.457 1.00 55.19 446 PRO A CA 1
ATOM 3576 C C . PRO A 1 446 ? -4.841 -4.844 58.606 1.00 55.19 446 PRO A C 1
ATOM 3578 O O . PRO A 1 446 ? -4.584 -4.060 57.697 1.00 55.19 446 PRO A O 1
ATOM 3581 N N . LEU A 1 447 ? -4.092 -5.945 58.775 1.00 37.31 447 LEU A N 1
ATOM 3582 C CA . LEU A 1 447 ? -3.205 -6.443 57.703 1.00 37.31 447 LEU A CA 1
ATOM 3583 C C . LEU A 1 447 ? -2.717 -7.891 57.921 1.00 37.31 447 LEU A C 1
ATOM 3585 O O . LEU A 1 447 ? -2.234 -8.218 58.997 1.00 37.31 447 LEU A O 1
ATOM 3589 N N . GLY A 1 448 ? -2.700 -8.688 56.845 1.00 27.94 448 GLY A N 1
ATOM 3590 C CA . GLY A 1 448 ? -1.584 -9.606 56.563 1.00 27.94 448 GLY A CA 1
ATOM 3591 C C . GLY A 1 448 ? -1.633 -11.076 57.027 1.00 27.94 448 GLY A C 1
ATOM 3592 O O . GLY A 1 448 ? -1.304 -11.381 58.165 1.00 27.94 448 GLY A O 1
ATOM 3593 N N . ARG A 1 449 ? -1.742 -11.962 56.018 1.00 30.89 449 ARG A N 1
ATOM 3594 C CA . ARG A 1 449 ? -1.060 -13.278 55.887 1.00 30.89 449 ARG A CA 1
ATOM 3595 C C . ARG A 1 449 ? -1.668 -14.512 56.612 1.00 30.89 449 ARG A C 1
ATOM 3597 O O . ARG A 1 449 ? -2.185 -14.437 57.716 1.00 30.89 449 ARG A O 1
ATOM 3604 N N . ALA A 1 450 ? -1.589 -15.657 55.920 1.00 33.56 450 ALA A N 1
ATOM 3605 C CA . ALA A 1 450 ? -1.941 -17.029 56.348 1.00 33.56 450 ALA A CA 1
ATOM 3606 C C . ALA A 1 450 ? -0.635 -17.815 56.698 1.00 33.56 450 ALA A C 1
ATOM 3608 O O . ALA A 1 450 ? 0.348 -17.146 57.017 1.00 33.56 450 ALA A O 1
ATOM 3609 N N . PRO A 1 451 ? -0.476 -19.150 56.529 1.00 52.12 451 PRO A N 1
ATOM 3610 C CA . PRO A 1 451 ? -1.403 -20.299 56.572 1.00 52.12 451 PRO A CA 1
ATOM 3611 C C . PRO A 1 451 ? -0.915 -21.446 57.509 1.00 52.12 451 PRO A C 1
ATOM 3613 O O . PRO A 1 451 ? 0.246 -21.461 57.901 1.00 52.12 451 PRO A O 1
ATOM 3616 N N . MET A 1 452 ? -1.763 -22.452 57.782 1.00 35.50 452 MET A N 1
ATOM 3617 C CA . MET A 1 452 ? -1.404 -23.892 57.911 1.00 35.50 452 MET A CA 1
ATOM 3618 C C . MET A 1 452 ? -2.718 -24.697 58.030 1.00 35.50 452 MET A C 1
ATOM 3620 O O . MET A 1 452 ? -3.560 -24.372 58.858 1.00 35.50 452 MET A O 1
ATOM 3624 N N . GLU A 1 453 ? -3.097 -25.532 57.062 1.00 31.45 453 GLU A N 1
ATOM 3625 C CA . GLU A 1 453 ? -2.694 -26.942 56.884 1.00 31.45 453 GLU A CA 1
ATOM 3626 C C . GLU A 1 453 ? -2.962 -27.866 58.088 1.00 31.45 453 GLU A C 1
ATOM 3628 O O . GLU A 1 453 ? -2.250 -27.850 59.088 1.00 31.45 453 GLU A O 1
ATOM 3633 N N . LEU A 1 454 ? -3.916 -28.783 57.901 1.00 40.12 454 LEU A N 1
ATOM 3634 C CA . LEU A 1 454 ? -3.821 -30.164 58.380 1.00 40.12 454 LEU A CA 1
ATOM 3635 C C . LEU A 1 454 ? -4.116 -31.074 57.181 1.00 40.12 454 LEU A C 1
ATOM 3637 O O . LEU A 1 454 ? -5.147 -30.924 56.526 1.00 40.12 454 LEU A O 1
ATOM 3641 N N . ALA A 1 455 ? -3.180 -31.963 56.851 1.00 35.25 455 ALA A N 1
ATOM 3642 C CA . ALA A 1 455 ? -3.213 -32.729 55.609 1.00 35.25 455 ALA A CA 1
ATOM 3643 C C . ALA A 1 455 ? -4.072 -34.004 55.711 1.00 35.25 455 ALA A C 1
ATOM 3645 O O . ALA A 1 455 ? -4.020 -34.727 56.704 1.00 35.25 455 ALA A O 1
ATOM 3646 N N . GLY A 1 456 ? -4.798 -34.314 54.634 1.00 32.09 456 GLY A N 1
ATOM 3647 C CA . GLY A 1 456 ? -5.545 -35.560 54.437 1.00 32.09 456 GLY A CA 1
ATOM 3648 C C . GLY A 1 456 ? -5.365 -36.045 52.999 1.00 32.09 456 GLY A C 1
ATOM 3649 O O . GLY A 1 456 ? -6.161 -35.717 52.128 1.00 32.09 456 GLY A O 1
ATOM 3650 N N . SER A 1 457 ? -4.261 -36.748 52.742 1.00 35.75 457 SER A N 1
ATOM 3651 C CA . SER A 1 457 ? -3.778 -37.074 51.392 1.00 35.75 457 SER A CA 1
ATOM 3652 C C . SER A 1 457 ? -4.570 -38.184 50.696 1.00 35.75 457 SER A C 1
ATOM 3654 O O . SER A 1 457 ? -4.609 -39.299 51.210 1.00 35.75 457 SER A O 1
ATOM 3656 N N . TYR A 1 458 ? -5.030 -37.911 49.470 1.00 40.81 458 TYR A N 1
ATOM 3657 C CA . TYR A 1 458 ? -4.938 -38.848 48.341 1.00 40.81 458 TYR A CA 1
ATOM 3658 C C . TYR A 1 458 ? -4.608 -38.075 47.047 1.00 40.81 458 TYR A C 1
ATOM 3660 O O . TYR A 1 458 ? -5.221 -37.050 46.754 1.00 40.81 458 TYR A O 1
ATOM 3668 N N . LEU A 1 459 ? -3.613 -38.567 46.302 1.00 40.50 459 LEU A N 1
ATOM 3669 C CA . LEU A 1 459 ? -3.245 -38.156 44.934 1.00 40.50 459 LEU A CA 1
ATOM 3670 C C . LEU A 1 459 ? -4.200 -38.851 43.913 1.00 40.50 459 LEU A C 1
ATOM 3672 O O . LEU A 1 459 ? -5.026 -39.660 44.326 1.00 40.50 459 LEU A O 1
ATOM 3676 N N . GLU A 1 460 ? -4.206 -38.599 42.595 1.00 39.62 460 GLU A N 1
ATOM 3677 C CA . GLU A 1 460 ? -3.122 -38.167 41.693 1.00 39.62 460 GLU A CA 1
ATOM 3678 C C . GLU A 1 460 ? -3.646 -37.630 40.333 1.00 39.62 460 GLU A C 1
ATOM 3680 O O . GLU A 1 460 ? -4.774 -37.931 39.948 1.00 39.62 460 GLU A O 1
ATOM 3685 N N . THR A 1 461 ? -2.791 -36.936 39.556 1.00 38.97 461 THR A N 1
ATOM 3686 C CA . THR A 1 461 ? -3.020 -36.393 38.180 1.00 38.97 461 THR A CA 1
ATOM 3687 C C . THR A 1 461 ? -4.083 -35.272 38.066 1.00 38.97 461 THR A C 1
ATOM 3689 O O . THR A 1 461 ? -4.997 -35.191 38.873 1.00 38.97 461 THR A O 1
ATOM 3692 N N . ILE A 1 462 ? -4.020 -34.298 37.143 1.00 38.38 462 ILE A N 1
ATOM 3693 C CA . ILE A 1 462 ? -3.362 -34.182 35.819 1.00 38.38 462 ILE A CA 1
ATOM 3694 C C . ILE A 1 462 ? -2.466 -32.917 35.734 1.00 38.38 462 ILE A C 1
ATOM 3696 O O . ILE A 1 462 ? -2.653 -31.958 36.479 1.00 38.38 462 ILE A O 1
ATOM 3700 N N . THR A 1 463 ? -1.486 -32.911 34.822 1.00 39.69 463 THR A N 1
ATOM 3701 C CA . THR A 1 463 ? -0.511 -31.825 34.589 1.00 39.69 463 THR A CA 1
ATOM 3702 C C . THR A 1 463 ? -0.982 -30.725 33.615 1.00 39.69 463 THR A C 1
ATOM 3704 O O . THR A 1 463 ? -1.721 -31.007 32.670 1.00 39.69 463 THR A O 1
ATOM 3707 N N . PRO A 1 464 ? -0.480 -29.479 33.747 1.00 40.00 464 PRO A N 1
ATOM 3708 C CA . PRO A 1 464 ? -0.413 -28.514 32.649 1.00 40.00 464 PRO A CA 1
ATOM 3709 C C . PRO A 1 464 ? 0.869 -28.725 31.816 1.00 40.00 464 PRO A C 1
ATOM 3711 O O . PRO A 1 464 ? 1.936 -28.985 32.372 1.00 40.00 464 PRO A O 1
ATOM 3714 N N . SER A 1 465 ? 0.782 -28.604 30.487 1.00 32.91 465 SER A N 1
ATOM 3715 C CA . SER A 1 465 ? 1.943 -28.731 29.583 1.00 32.91 465 SER A CA 1
ATOM 3716 C C . SER A 1 465 ? 2.659 -27.391 29.358 1.00 32.91 465 SER A C 1
ATOM 3718 O O . SER A 1 465 ? 2.029 -26.335 29.428 1.00 32.91 465 SER A O 1
ATOM 3720 N N . GLN A 1 466 ? 3.960 -27.437 29.053 1.00 39.53 466 GLN A N 1
ATOM 3721 C CA . GLN A 1 466 ? 4.843 -26.274 28.912 1.00 39.53 466 GLN A CA 1
ATOM 3722 C C . GLN A 1 466 ? 5.467 -26.182 27.500 1.00 39.53 466 GLN A C 1
ATOM 3724 O O . GLN A 1 466 ? 5.768 -27.192 26.876 1.00 39.53 466 GLN A O 1
ATOM 3729 N N . GLU A 1 467 ? 5.629 -24.941 27.030 1.00 36.47 467 GLU A N 1
ATOM 3730 C CA . GLU A 1 467 ? 6.529 -24.406 25.980 1.00 36.47 467 GLU A CA 1
ATOM 3731 C C . GLU A 1 467 ? 7.091 -25.306 24.852 1.00 36.47 467 GLU A C 1
ATOM 3733 O O . GLU A 1 467 ? 7.968 -26.138 25.063 1.00 36.47 467 GLU A O 1
ATOM 3738 N N . CYS A 1 468 ? 6.752 -24.942 23.606 1.00 31.30 468 CYS A N 1
ATOM 3739 C CA . CYS A 1 468 ? 7.619 -24.954 22.409 1.00 31.30 468 CYS A CA 1
ATOM 3740 C C . CYS A 1 468 ? 6.946 -24.091 21.308 1.00 31.30 468 CYS A C 1
ATOM 3742 O O . CYS A 1 468 ? 5.721 -24.064 21.240 1.00 31.30 468 CYS A O 1
ATOM 3744 N N . THR A 1 469 ? 7.627 -23.341 20.430 1.00 34.81 469 THR A N 1
ATOM 3745 C CA . THR A 1 469 ? 9.074 -23.094 20.252 1.00 34.81 469 THR A CA 1
ATOM 3746 C C . THR A 1 469 ? 9.287 -21.711 19.613 1.00 34.81 469 THR A C 1
ATOM 3748 O O . THR A 1 469 ? 8.465 -21.266 18.814 1.00 34.81 469 THR A O 1
ATOM 3751 N N . GLN A 1 470 ? 10.424 -21.053 19.869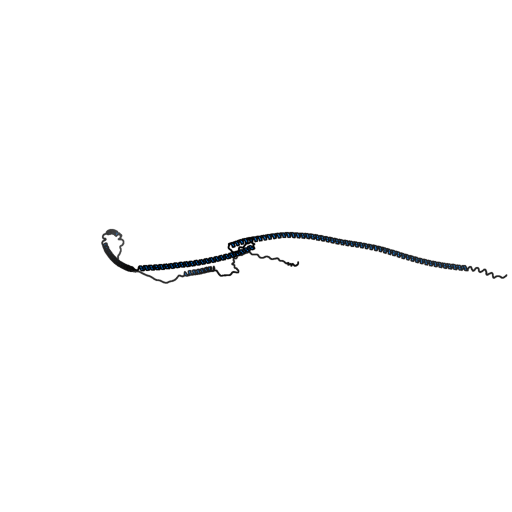 1.00 38.69 470 GLN A N 1
ATOM 3752 C CA . GLN A 1 470 ? 10.903 -19.943 19.029 1.00 38.69 470 GLN A CA 1
ATOM 3753 C C . GLN A 1 470 ? 11.868 -20.476 17.962 1.00 38.69 470 GLN A C 1
ATOM 3755 O O . GLN A 1 470 ? 12.846 -21.113 18.342 1.00 38.69 470 GLN A O 1
ATOM 3760 N N . PHE A 1 471 ? 11.669 -20.152 16.676 1.00 30.88 471 PHE A N 1
ATOM 3761 C CA . PHE A 1 471 ? 12.768 -19.863 15.732 1.00 30.88 471 PHE A CA 1
ATOM 3762 C C . PHE A 1 471 ? 12.252 -19.326 14.385 1.00 30.88 471 PHE A C 1
ATOM 3764 O O . PHE A 1 471 ? 11.517 -20.022 13.695 1.00 30.88 471 PHE A O 1
ATOM 3771 N N . TRP A 1 472 ? 12.670 -18.118 13.994 1.00 36.84 472 TRP A N 1
ATOM 3772 C CA . TRP A 1 472 ? 13.422 -17.821 12.757 1.00 36.84 472 TRP A CA 1
ATOM 3773 C C . TRP A 1 472 ? 13.693 -16.309 12.665 1.00 36.84 472 TRP A C 1
ATOM 3775 O O . TRP A 1 472 ? 12.949 -15.494 13.205 1.00 36.84 472 TRP A O 1
ATOM 3785 N N . SER A 1 473 ? 14.794 -15.936 12.010 1.00 37.25 473 SER A N 1
ATOM 3786 C CA . SER A 1 473 ? 15.379 -14.586 12.079 1.00 37.25 473 SER A CA 1
ATOM 3787 C C . SER A 1 473 ? 15.522 -13.931 10.701 1.00 37.25 473 SER A C 1
ATOM 3789 O O . SER A 1 473 ? 15.550 -14.641 9.698 1.00 37.25 473 SER A O 1
ATOM 3791 N N . ARG A 1 474 ? 15.789 -12.607 10.703 1.00 35.88 474 ARG A N 1
ATOM 3792 C CA . ARG A 1 474 ? 16.140 -11.684 9.583 1.00 35.88 474 ARG A CA 1
ATOM 3793 C C . ARG A 1 474 ? 14.978 -10.874 8.977 1.00 35.88 474 ARG A C 1
ATOM 3795 O O . ARG A 1 474 ? 13.870 -11.372 8.904 1.00 35.88 474 ARG A O 1
ATOM 3802 N N . SER A 1 475 ? 15.184 -9.656 8.443 1.00 38.69 475 SER A N 1
ATOM 3803 C CA . SER A 1 475 ? 16.232 -8.628 8.686 1.00 38.69 475 SER A CA 1
ATOM 3804 C C . SER A 1 475 ? 15.910 -7.297 7.974 1.00 38.69 475 SER A C 1
ATOM 3806 O O . SER A 1 475 ? 15.439 -7.308 6.848 1.00 38.69 475 SER A O 1
ATOM 3808 N N . ARG A 1 476 ? 16.392 -6.190 8.566 1.00 38.62 476 ARG A N 1
ATOM 3809 C CA . ARG A 1 476 ? 16.871 -4.940 7.921 1.00 38.62 476 ARG A CA 1
ATOM 3810 C C . ARG A 1 476 ? 15.918 -4.067 7.070 1.00 38.62 476 ARG A C 1
ATOM 3812 O O . ARG A 1 476 ? 15.729 -4.289 5.885 1.00 38.62 476 ARG A O 1
ATOM 3819 N N . SER A 1 477 ? 15.630 -2.898 7.653 1.00 38.47 477 SER A N 1
ATOM 3820 C CA . SER A 1 477 ? 16.032 -1.571 7.133 1.00 38.47 477 SER A CA 1
ATOM 3821 C C . SER A 1 477 ? 15.453 -1.033 5.813 1.00 38.47 477 SER A C 1
ATOM 3823 O O . SER A 1 477 ? 15.885 -1.429 4.733 1.00 38.47 477 SER A O 1
ATOM 3825 N N . ARG A 1 478 ? 14.781 0.125 5.919 1.00 39.03 478 ARG A N 1
ATOM 3826 C CA . ARG A 1 478 ? 15.311 1.387 5.358 1.00 39.03 478 ARG A CA 1
ATOM 3827 C C . ARG A 1 478 ? 14.762 2.626 6.070 1.00 39.03 478 ARG A C 1
ATOM 3829 O O . ARG A 1 478 ? 13.570 2.728 6.323 1.00 39.03 478 ARG A O 1
ATOM 3836 N N . THR A 1 479 ? 15.654 3.571 6.343 1.00 45.44 479 THR A N 1
ATOM 3837 C CA . THR A 1 479 ? 15.342 4.998 6.471 1.00 45.44 479 THR A CA 1
ATOM 3838 C C . THR A 1 479 ? 15.272 5.617 5.075 1.00 45.44 479 THR A C 1
ATOM 3840 O O . THR A 1 479 ? 16.008 5.198 4.180 1.00 45.44 479 THR A O 1
ATOM 3843 N N . VAL A 1 480 ? 14.432 6.637 4.899 1.00 44.03 480 VAL A N 1
ATOM 3844 C CA . VAL A 1 480 ? 14.476 7.565 3.759 1.00 44.03 480 VAL A CA 1
ATOM 3845 C C . VAL A 1 480 ? 14.219 8.969 4.305 1.00 44.03 480 VAL A C 1
ATOM 3847 O O . VAL A 1 480 ? 13.205 9.196 4.959 1.00 44.03 480 VAL A O 1
ATOM 3850 N N . GLN A 1 481 ? 15.152 9.890 4.067 1.00 44.75 481 GLN A N 1
ATOM 3851 C CA . GLN A 1 481 ? 14.915 11.329 4.208 1.00 44.75 481 GLN A CA 1
ATOM 3852 C C . GLN A 1 481 ? 14.281 11.843 2.912 1.00 44.75 481 GLN A C 1
ATOM 3854 O O . GLN A 1 481 ? 14.626 11.359 1.835 1.00 44.75 481 GLN A O 1
ATOM 3859 N N . GLY A 1 482 ? 13.388 12.826 3.016 1.00 48.72 482 GLY A N 1
ATOM 3860 C CA . GLY A 1 482 ? 12.818 13.533 1.870 1.00 48.72 482 GLY A CA 1
ATOM 3861 C C . GLY A 1 482 ? 13.087 15.028 1.978 1.00 48.72 482 GLY A C 1
ATOM 3862 O O . GLY A 1 482 ? 12.328 15.736 2.631 1.00 48.72 482 GLY A O 1
ATOM 3863 N N . GLU A 1 483 ? 14.156 15.491 1.337 1.00 52.94 483 GLU A N 1
ATOM 3864 C CA . GLU A 1 483 ? 14.342 16.896 0.962 1.00 52.94 483 GLU A CA 1
ATOM 3865 C C . GLU A 1 483 ? 14.164 17.018 -0.558 1.00 52.94 483 GLU A C 1
ATOM 3867 O O . GLU A 1 483 ? 14.498 16.084 -1.289 1.00 52.94 483 GLU A O 1
ATOM 3872 N N . GLY A 1 484 ? 13.705 18.180 -1.032 1.00 48.88 484 GLY A N 1
ATOM 3873 C CA . GLY A 1 484 ? 13.816 18.564 -2.442 1.00 48.88 484 GLY A CA 1
ATOM 3874 C C . GLY A 1 484 ? 12.548 18.450 -3.289 1.00 48.88 484 GLY A C 1
ATOM 3875 O O . GLY A 1 484 ? 12.480 17.600 -4.177 1.00 48.88 484 GLY A O 1
ATOM 3876 N N . LEU A 1 485 ? 11.613 19.386 -3.090 1.00 41.00 485 LEU A N 1
ATOM 3877 C CA . LEU A 1 485 ? 11.132 20.285 -4.153 1.00 41.00 485 LEU A CA 1
ATOM 3878 C C . LEU A 1 485 ? 10.502 21.549 -3.545 1.00 41.00 485 LEU A C 1
ATOM 3880 O O . LEU A 1 485 ? 9.792 21.404 -2.527 1.00 41.00 485 LEU A O 1
#

Sequence (485 aa):
MDPIEMSKIIRCSTHATHNALFLCSAHSFIWMHGTIESERKKWAAEKEAALQLQCGILEEQGREALERMRGETEREKRNALALQSKVVELRTKVQELESEGLVQQSEQASALAAMRRSLREKHQVELQRLRRHMEQEGERESLRLEQVVQQAEEEAGRLQVLLGEREHIHKQATARLEQQHRHWAQEMGAECQHLQHLLEHSGAVGSSLQLPHSPTVAQAVQTLQVLREQLQQSISQLQQELDLQRRSTQQLSRDKEREFRILREQMETERQQALDSLKETLIQEHIEELSDLQQAQVREEGDETGGLAASLRRQLQAKDQELRRVQRSMGQWKEQTTARLARKFEEELTAELERCAPKAQEEKQRKLEKLEGEMRRITGECTDSGAQQSASSPSLHIGEAPTSPGSSDLASFKLLRHLQSRVKQLRAENQAHAHACSPSQLGRTPLGRAPMELAGSYLETITPSQECTQFWSRSRSRTVQGEGL

Radius of gyration: 123.43 Å; Cα contacts (8 Å, |Δi|>4): 34; chains: 1; bounding box: 236×154×360 Å

Mean predicted aligned error: 22.67 Å

Foldseek 3Di:
DDDDDDDPPPPPDPPPPPPPVVVVVVVVVVVVVVVVVVVVVVVVVVVVVVVVVVVVVVVVVVVVVVVVVVVVVVVVVVVVVVVVVVVVVVVVVVVVVVVVVVVVVVVVVVVVVVVVVVVVVVVVVVVVVVVVVVVVVVVVVVVVVVVVVVVVVVVVVVVVVVVVVVVVVVVVVVVVVVVVQQVVQVVLLVVLVVLVVVCVVLVLPDDPDDRDPRGGNVRSVVSVVVSVVSVVVSVVVVVVVVVVVVVVVVVVVVVVVVVVVVVVVVVVVVVVVVVVVVVVVVVVVVVVVVVVVVVVVVVPVPPPPPPPVVVVVVVVVVVVVVVVVVVVVVVVVVVVVVVVVVVVVVVVVVVVVPPDPDPDVVVVVVVVVVVVPPVPDDDDDDDDDDDDDYDYDDDYDDDDDDDDDDDDPPVVVVVVVVVVVVVVVVVVVVVVVVVVDDDDDDDDDDDDDDDDDDDDDDDDDDDDDDDDDDDDDDDDDDDDDDDDD